Protein AF-0000000086159566 (afdb_homodimer)

InterPro domains:
  IPR003507 Peptidase family S66 [PIRSF028757] (5-370)
  IPR003507 Peptidase family S66 [PTHR30237] (6-367)
  IPR027461 LD-carboxypeptidase A, C-terminal domain superfamily [G3DSA:3.50.30.60] (194-368)
  IPR027461 LD-carboxypeptidase A, C-terminal domain superfamily [SSF141986] (214-362)
  IPR027478 Murein tetrapeptide carboxypeptidase, N-terminal [G3DSA:3.40.50.10740] (2-193)
  IPR029062 Class I glutamine amidotransferase-like [SSF52317] (85-189)
  IPR040449 LD-carboxypeptidase, N-terminal [PF02016] (15-162)
  IPR040921 LD-carboxypeptidase, C-terminal [PF17676] (237-357)

Solvent-accessible surface area (backbone atoms only — not comparable to full-atom values): 36561 Å² total; per-residue (Å²): 134,81,63,42,54,12,51,29,50,48,85,61,33,24,36,31,38,42,31,59,14,29,31,60,52,36,71,30,53,68,26,47,50,39,18,46,50,55,44,38,74,70,39,35,37,73,44,74,44,72,61,38,65,30,52,25,42,55,40,32,42,51,52,46,50,53,26,45,73,70,72,56,59,65,60,61,78,62,58,51,47,89,47,94,64,80,26,14,32,46,49,66,57,29,26,47,52,54,50,47,51,60,65,36,84,75,46,46,28,40,36,24,35,40,37,52,68,43,28,53,55,23,55,89,69,54,62,38,70,59,42,42,78,44,50,42,42,38,32,24,35,52,27,38,24,37,50,49,32,26,35,43,41,63,27,28,32,32,31,29,46,21,64,21,36,43,71,35,41,16,29,49,92,52,48,54,64,66,26,52,50,28,41,42,38,34,43,47,28,58,45,42,67,34,71,67,73,67,57,70,45,32,31,56,72,75,75,54,46,61,82,75,50,46,34,67,80,44,75,79,74,69,40,83,43,90,46,66,43,71,81,33,62,38,66,34,66,24,34,29,42,69,38,28,50,73,41,52,55,47,36,47,57,21,78,37,42,48,84,49,67,46,16,25,38,36,36,20,40,49,57,30,96,46,84,92,33,27,48,50,69,64,56,53,50,33,50,48,38,27,39,38,66,47,42,52,60,77,35,36,32,26,38,42,26,23,37,65,18,65,56,53,70,69,54,47,54,49,50,54,33,49,53,51,47,53,43,55,96,58,70,50,19,28,40,34,43,42,50,33,64,53,44,38,49,30,40,37,41,43,31,60,26,39,30,36,41,30,52,90,76,71,42,44,30,34,71,36,40,36,15,34,76,113,133,79,64,43,55,10,49,29,50,50,84,62,32,23,36,29,39,41,34,59,13,27,32,59,50,36,68,33,53,68,25,48,50,40,18,46,49,54,45,39,74,70,38,33,37,71,45,73,44,72,62,39,66,30,52,23,42,56,39,33,42,50,50,48,50,54,28,46,73,71,71,57,60,66,59,61,80,61,57,50,47,88,48,92,65,77,25,13,32,45,48,65,58,28,25,48,53,54,50,47,50,61,66,34,84,73,45,46,27,40,36,23,35,41,35,52,67,43,28,54,56,24,57,88,67,54,62,39,72,58,42,42,78,45,50,43,42,38,32,25,36,52,28,37,24,37,51,50,32,24,34,43,39,62,28,28,32,33,30,30,45,21,64,21,36,42,73,35,42,17,29,50,93,53,49,53,64,66,26,52,51,28,40,43,38,34,42,46,29,60,45,42,66,34,70,68,75,66,55,71,45,32,32,56,74,73,75,54,46,60,82,77,49,44,36,66,79,44,74,81,72,69,41,81,43,90,46,69,43,72,80,33,64,40,64,34,64,24,34,28,42,68,37,29,50,75,41,50,54,48,36,47,58,20,79,38,41,49,86,49,67,46,16,24,38,35,35,20,42,49,57,30,96,47,83,91,32,27,48,51,69,64,56,53,50,32,49,46,37,28,40,39,66,45,42,51,63,76,33,35,33,26,37,41,28,23,36,66,21,62,58,55,69,70,54,48,54,50,52,54,34,49,53,50,47,54,43,60,91,60,71,50,19,28,40,34,44,42,50,35,63,52,42,38,49,29,40,36,42,42,31,60,26,40,29,37,40,31,50,90,77,72,42,46,30,34,72,36,40,37,16,35,76,112

Secondary structure (DSSP, 8-state):
-PPB-PBPPPTT-EEEEE-SS--GGGG-HHHHHHHHHHHHHTT-EEEE-GGGGS-HHHHHHHHHHHHHHTT----TTT--TTS--SSSS-HHHHHHHHHHHHH-TT--EEEES---S-GGGGGGG--HHHHHHS--EEEE-GGGHHHHHHIIIII-B-EEE---IIIIIT-SSS--HHHHHHHHHHHS-SS--EE----SEEB----S-GGGTGGGT-----EE----EEEE--EEEEEEEEEEGGGHHHHTTSTTSPP-TT-EEEEE--B-SSTTSBPPHHHHHHHHHHHHHTTHHHH-SEEEEEPPTT--HHHHHHHHHHHHHHTTT----EEEEES-SSSBS---EEETSEEEEETTTTEEEE-S-SSB--/-PPB-PBPPPTT-EEEEE-SS--GGGG-HHHHHHHHHHHHHTT-EEEE-GGGGS-HHHHHHHHHHHHHHTT----TTT--TTS--SSSS-HHHHHHHHHHHHH-TT--EEEES---S-GGGGGGG--HHHHHHS--EEEE-GGGHHHHHHIIIII-B-EEE---IIIIIT-SSS--HHHHHHHHHHHS-SS--EE----SEEB----S-GGGTGGGT-----EE----EEEE--EEEEEEEEEEGGGHHHHTTSTTSPP-TT-EEEEE--B-SSTTSBPPHHHHHHHHHHHHHTTHHHH-SEEEEEPPTT--HHHHHHHHHHHHHHTTT----EEEEES-SSSBS---EEETSEEEEETTTTEEEE-S-SSB--

Nearest PDB structures (foldseek):
  3u1b-assembly1_B  TM=9.233E-01  e=6.827E-34  Bacillus anthracis str. Ames
  3tlz-assembly1_B  TM=9.073E-01  e=7.875E-32  Escherichia coli
  4iix-assembly1_B  TM=9.096E-01  e=1.808E-31  Escherichia coli
  3tly-assembly1_B  TM=9.073E-01  e=6.287E-31  Escherichia coli
  3tlb-assembly1_B  TM=9.078E-01  e=1.011E-30  Escherichia coli

pLDDT: mean 95.8, std 4.9, range [63.69, 98.94]

Radius of gyration: 26.6 Å; Cα contacts (8 Å, |Δi|>4): 1860; chains: 2; bounding box: 68×79×63 Å

Sequence (748 aa):
MAFCRPRALLPGATIAFVAPASGLAAFVPHRLEQAKLQLEQRGFVVKVFESVTKKPQDNVATLIEAHATSGKPLDTTLYDATKPCYGSADALTRAQDLMDAFRDPSVDAIVCTIGGFNSHEILEYLDFDFIRTHPKVFMGFSDITSVHLALQSQARMISFYGTSVITGFGEFPAPLTYTMDYFHKAVATADPIGEVMPSAEWTDDKTANWFTKADITYQEVMQPNTGFKWLRPGQARGPILGGCLPVLLNVRGSKYMPDLQDAILLLEAPEGHQFDQGMALQDINMVLGALRIDGTFHKIKGLVMGRVFKHKSEDVDEILRLVLYHTRDTSFPILYGVDIGHTNPVMTIPLGAQVSLDSSTDRFVIEEAGVEVPMAFCRPRALLPGATIAFVAPASGLAAFVPHRLEQAKLQLEQRGFVVKVFESVTKKPQDNVATLIEAHATSGKPLDTTLYDATKPCYGSADALTRAQDLMDAFRDPSVDAIVCTIGGFNSHEILEYLDFDFIRTHPKVFMGFSDITSVHLALQSQARMISFYGTSVITGFGEFPAPLTYTMDYFHKAVATADPIGEVMPSAEWTDDKTANWFTKADITYQEVMQPNTGFKWLRPGQARGPILGGCLPVLLNVRGSKYMPDLQDAILLLEAPEGHQFDQGMALQDINMVLGALRIDGTFHKIKGLVMGRVFKHKSEDVDEILRLVLYHTRDTSFPILYGVDIGHTNPVMTIPLGAQVSLDSSTDRFVIEEAGVEVP

Structure (mmCIF, N/CA/C/O backbone):
data_AF-0000000086159566-model_v1
#
loop_
_entity.id
_entity.type
_entity.pdbx_description
1 polymer LD-carboxypeptidase
#
loop_
_atom_site.group_PDB
_atom_site.id
_atom_site.type_symbol
_atom_site.label_atom_id
_atom_site.label_alt_id
_atom_site.label_comp_id
_atom_site.label_asym_id
_atom_site.label_entity_id
_atom_site.label_seq_id
_atom_site.pdbx_PDB_ins_code
_atom_site.Cartn_x
_atom_site.Cartn_y
_atom_site.Cartn_z
_atom_site.occupancy
_atom_site.B_iso_or_equiv
_atom_site.auth_seq_id
_atom_site.auth_comp_id
_atom_site.auth_asym_id
_atom_site.auth_atom_id
_atom_site.pdbx_PDB_model_num
ATOM 1 N N . MET A 1 1 ? 7.715 -25.031 13.375 1 63.69 1 MET A N 1
ATOM 2 C CA . MET A 1 1 ? 7.238 -26.266 12.773 1 63.69 1 MET A CA 1
ATOM 3 C C . MET A 1 1 ? 7.629 -26.344 11.305 1 63.69 1 MET A C 1
ATOM 5 O O . MET A 1 1 ? 7.703 -25.328 10.617 1 63.69 1 MET A O 1
ATOM 9 N N . ALA A 1 2 ? 7.906 -27.562 10.82 1 84.19 2 ALA A N 1
ATOM 10 C CA . ALA A 1 2 ? 8.375 -27.797 9.461 1 84.19 2 ALA A CA 1
ATOM 11 C C . ALA A 1 2 ? 7.262 -27.562 8.445 1 84.19 2 ALA A C 1
ATOM 13 O O . ALA A 1 2 ? 6.082 -27.734 8.758 1 84.19 2 ALA A O 1
ATOM 14 N N . PHE A 1 3 ? 7.566 -27.094 7.289 1 94.31 3 PHE A N 1
ATOM 15 C CA . PHE A 1 3 ? 6.602 -26.922 6.211 1 94.31 3 PHE A CA 1
ATOM 16 C C . PHE A 1 3 ? 6.145 -28.281 5.68 1 94.31 3 PHE A C 1
ATOM 18 O O . PHE A 1 3 ? 6.953 -29.188 5.512 1 94.31 3 PHE A O 1
ATOM 25 N N . CYS A 1 4 ? 4.836 -28.484 5.531 1 96.69 4 CYS A N 1
ATOM 26 C CA . CYS A 1 4 ? 4.363 -29.656 4.809 1 96.69 4 CYS A CA 1
ATOM 27 C C . CYS A 1 4 ? 4.59 -29.516 3.309 1 96.69 4 CYS A C 1
ATOM 29 O O . CYS A 1 4 ? 4.691 -28.391 2.803 1 96.69 4 CYS A O 1
ATOM 31 N N . ARG A 1 5 ? 4.738 -30.688 2.576 1 97.19 5 ARG A N 1
ATOM 32 C CA . ARG A 1 5 ? 5.031 -30.719 1.146 1 97.19 5 ARG A CA 1
ATOM 33 C C . ARG A 1 5 ? 3.967 -31.5 0.387 1 97.19 5 ARG A C 1
ATOM 35 O O . ARG A 1 5 ? 3.508 -32.531 0.853 1 97.19 5 ARG A O 1
ATOM 42 N N . PRO A 1 6 ? 3.557 -30.922 -0.71 1 98.38 6 PRO A N 1
ATOM 43 C CA . PRO A 1 6 ? 2.703 -31.734 -1.574 1 98.38 6 PRO A CA 1
ATOM 44 C C . PRO A 1 6 ? 3.461 -32.875 -2.238 1 98.38 6 PRO A C 1
ATOM 46 O O . PRO A 1 6 ? 4.691 -32.938 -2.174 1 98.38 6 PRO A O 1
ATOM 49 N N . ARG A 1 7 ? 2.721 -33.844 -2.807 1 97.56 7 ARG A N 1
ATOM 50 C CA . ARG A 1 7 ? 3.32 -34.938 -3.551 1 97.56 7 ARG A CA 1
ATOM 51 C C . ARG A 1 7 ? 3.752 -34.5 -4.941 1 97.56 7 ARG A C 1
ATOM 53 O O . ARG A 1 7 ? 3.102 -33.656 -5.555 1 97.56 7 ARG A O 1
ATOM 60 N N . ALA A 1 8 ? 4.805 -35.094 -5.379 1 98.5 8 ALA A N 1
ATOM 61 C CA . ALA A 1 8 ? 5.289 -34.812 -6.73 1 98.5 8 ALA A CA 1
ATOM 62 C C . ALA A 1 8 ? 4.246 -35.188 -7.773 1 98.5 8 ALA A C 1
ATOM 64 O O . ALA A 1 8 ? 3.564 -36.219 -7.641 1 98.5 8 ALA A O 1
ATOM 65 N N . LEU A 1 9 ? 4.16 -34.375 -8.836 1 98.25 9 LEU A N 1
ATOM 66 C CA . LEU A 1 9 ? 3.221 -34.656 -9.922 1 98.25 9 LEU A CA 1
ATOM 67 C C . LEU A 1 9 ? 3.736 -35.781 -10.812 1 98.25 9 LEU A C 1
ATOM 69 O O . LEU A 1 9 ? 4.836 -35.688 -11.367 1 98.25 9 LEU A O 1
ATOM 73 N N . LEU A 1 10 ? 2.965 -36.75 -10.977 1 96.25 10 LEU A N 1
ATOM 74 C CA . LEU A 1 10 ? 3.252 -37.875 -11.867 1 96.25 10 LEU A CA 1
ATOM 75 C C . LEU A 1 10 ? 2.496 -37.719 -13.18 1 96.25 10 LEU A C 1
ATOM 77 O O . LEU A 1 10 ? 1.539 -36.969 -13.273 1 96.25 10 LEU A O 1
ATOM 81 N N . PRO A 1 11 ? 3.076 -38.469 -14.234 1 95.44 11 PRO A N 1
ATOM 82 C CA . PRO A 1 11 ? 2.232 -38.5 -15.43 1 95.44 11 PRO A CA 1
ATOM 83 C C . PRO A 1 11 ? 0.795 -38.906 -15.125 1 95.44 11 PRO A C 1
ATOM 85 O O . PRO A 1 11 ? 0.567 -39.812 -14.312 1 95.44 11 PRO A O 1
ATOM 88 N N . GLY A 1 12 ? -0.114 -38.188 -15.672 1 97.88 12 GLY A N 1
ATOM 89 C CA . GLY A 1 12 ? -1.518 -38.438 -15.398 1 97.88 12 GLY A CA 1
ATOM 90 C C . GLY A 1 12 ? -2.084 -37.594 -14.273 1 97.88 12 GLY A C 1
ATOM 91 O O . GLY A 1 12 ? -3.295 -37.594 -14.047 1 97.88 12 GLY A O 1
ATOM 92 N N . ALA A 1 13 ? -1.233 -36.875 -13.602 1 98.31 13 ALA A N 1
ATOM 93 C CA . ALA A 1 13 ? -1.698 -36.031 -12.523 1 98.31 13 ALA A CA 1
ATOM 94 C C . ALA A 1 13 ? -2.676 -34.969 -13.039 1 98.31 13 ALA A C 1
ATOM 96 O O . ALA A 1 13 ? -2.551 -34.5 -14.172 1 98.31 13 ALA A O 1
ATOM 97 N N . THR A 1 14 ? -3.623 -34.562 -12.172 1 98.75 14 THR A N 1
ATOM 98 C CA . THR A 1 14 ? -4.641 -33.594 -12.539 1 98.75 14 THR A CA 1
ATOM 99 C C . THR A 1 14 ? -4.27 -32.219 -12.023 1 98.75 14 THR A C 1
ATOM 101 O O . THR A 1 14 ? -4.035 -32.031 -10.828 1 98.75 14 THR A O 1
ATOM 104 N N . ILE A 1 15 ? -4.238 -31.281 -12.938 1 98.88 15 ILE A N 1
ATOM 105 C CA . ILE A 1 15 ? -3.969 -29.875 -12.617 1 98.88 15 ILE A CA 1
ATOM 106 C C . ILE A 1 15 ? -5.254 -29.062 -12.742 1 98.88 15 ILE A C 1
ATOM 108 O O . ILE A 1 15 ? -5.848 -28.984 -13.82 1 98.88 15 ILE A O 1
ATOM 112 N N . ALA A 1 16 ? -5.684 -28.438 -11.648 1 98.94 16 ALA A N 1
ATOM 113 C CA . ALA A 1 16 ? -6.855 -27.562 -11.641 1 98.94 16 ALA A CA 1
ATOM 114 C C . ALA A 1 16 ? -6.469 -26.125 -11.961 1 98.94 16 ALA A C 1
ATOM 116 O O . ALA A 1 16 ? -5.492 -25.594 -11.422 1 98.94 16 ALA A O 1
ATOM 117 N N . PHE A 1 17 ? -7.223 -25.484 -12.898 1 98.88 17 PHE A N 1
ATOM 118 C CA . PHE A 1 17 ? -7.141 -24.047 -13.125 1 98.88 17 PHE A CA 1
ATOM 119 C C . PHE A 1 17 ? -8.164 -23.312 -12.273 1 98.88 17 PHE A C 1
ATOM 121 O O . PHE A 1 17 ? -9.367 -23.562 -12.367 1 98.88 17 PHE A O 1
ATOM 128 N N . VAL A 1 18 ? -7.676 -22.438 -11.398 1 98.75 18 VAL A N 1
ATOM 129 C CA . VAL A 1 18 ? -8.531 -21.609 -10.539 1 98.75 18 VAL A CA 1
ATOM 130 C C . VAL A 1 18 ? -8.172 -20.141 -10.711 1 98.75 18 VAL A C 1
ATOM 132 O O . VAL A 1 18 ? -7.043 -19.812 -11.078 1 98.75 18 VAL A O 1
ATOM 135 N N . ALA A 1 19 ? -9.133 -19.234 -10.469 1 98.62 19 ALA A N 1
ATOM 136 C CA . ALA A 1 19 ? -8.906 -17.797 -10.625 1 98.62 19 ALA A CA 1
ATOM 137 C C . ALA A 1 19 ? -9.141 -17.062 -9.312 1 98.62 19 ALA A C 1
ATOM 139 O O . ALA A 1 19 ? -10.109 -16.312 -9.172 1 98.62 19 ALA A O 1
ATOM 140 N N . PRO A 1 20 ? -8.211 -17.125 -8.406 1 98.12 20 PRO A N 1
ATOM 141 C CA . PRO A 1 20 ? -8.391 -16.484 -7.105 1 98.12 20 PRO A CA 1
ATOM 142 C C . PRO A 1 20 ? -8.234 -14.969 -7.168 1 98.12 20 PRO A C 1
ATOM 144 O O . PRO A 1 20 ? -8.547 -14.273 -6.199 1 98.12 20 PRO A O 1
ATOM 147 N N . ALA A 1 21 ? -7.773 -14.43 -8.266 1 97.81 21 ALA A N 1
ATOM 148 C CA . ALA A 1 21 ? -7.523 -13 -8.438 1 97.81 21 ALA A CA 1
ATOM 149 C C . ALA A 1 21 ? -8.344 -12.43 -9.594 1 97.81 21 ALA A C 1
ATOM 151 O O . ALA A 1 21 ? -9.57 -12.336 -9.5 1 97.81 21 ALA A O 1
ATOM 152 N N . SER A 1 22 ? -7.75 -12.141 -10.758 1 96.81 22 SER A N 1
ATOM 153 C CA . SER A 1 22 ? -8.398 -11.484 -11.898 1 96.81 22 SER A CA 1
ATOM 154 C C . SER A 1 22 ? -9.203 -12.484 -12.719 1 96.81 22 SER A C 1
ATOM 156 O O . SER A 1 22 ? -8.867 -13.672 -12.773 1 96.81 22 SER A O 1
ATOM 158 N N . GLY A 1 23 ? -10.281 -11.961 -13.383 1 97.19 23 GLY A N 1
ATOM 159 C CA . GLY A 1 23 ? -11.109 -12.781 -14.258 1 97.19 23 GLY A CA 1
ATOM 160 C C . GLY A 1 23 ? -10.695 -12.688 -15.719 1 97.19 23 GLY A C 1
ATOM 161 O O . GLY A 1 23 ? -11.484 -13.016 -16.609 1 97.19 23 GLY A O 1
ATOM 162 N N . LEU A 1 24 ? -9.508 -12.297 -15.977 1 96.06 24 LEU A N 1
ATOM 163 C CA . LEU A 1 24 ? -9.047 -12.031 -17.328 1 96.06 24 LEU A CA 1
ATOM 164 C C . LEU A 1 24 ? -9.141 -13.289 -18.188 1 96.06 24 LEU A C 1
ATOM 166 O O . LEU A 1 24 ? -9.328 -13.203 -19.406 1 96.06 24 LEU A O 1
ATOM 170 N N . ALA A 1 25 ? -9.023 -14.414 -17.578 1 97.31 25 ALA A N 1
ATOM 171 C CA . ALA A 1 25 ? -9.039 -15.68 -18.312 1 97.31 25 ALA A CA 1
ATOM 172 C C . ALA A 1 25 ? -10.312 -15.812 -19.141 1 97.31 25 ALA A C 1
ATOM 174 O O . ALA A 1 25 ? -10.281 -16.359 -20.25 1 97.31 25 ALA A O 1
ATOM 175 N N . ALA A 1 26 ? -11.422 -15.297 -18.625 1 97.62 26 ALA A N 1
ATOM 176 C CA . ALA A 1 26 ? -12.711 -15.391 -19.312 1 97.62 26 ALA A CA 1
ATOM 177 C C . ALA A 1 26 ? -12.703 -14.57 -20.594 1 97.62 26 ALA A C 1
ATOM 179 O O . ALA A 1 26 ? -13.477 -14.852 -21.516 1 97.62 26 ALA A O 1
ATOM 180 N N . PHE A 1 27 ? -11.82 -13.625 -20.719 1 97.06 27 PHE A N 1
ATOM 181 C CA . PHE A 1 27 ? -11.805 -12.695 -21.844 1 97.06 27 PHE A CA 1
ATOM 182 C C . PHE A 1 27 ? -10.766 -13.117 -22.875 1 97.06 27 PHE A C 1
ATOM 184 O O . PHE A 1 27 ? -10.727 -12.578 -23.984 1 97.06 27 PHE A O 1
ATOM 191 N N . VAL A 1 28 ? -9.883 -14.016 -22.5 1 97 28 VAL A N 1
ATOM 192 C CA . VAL A 1 28 ? -8.852 -14.477 -23.422 1 97 28 VAL A CA 1
ATOM 193 C C . VAL A 1 28 ? -8.844 -16 -23.453 1 97 28 VAL A C 1
ATOM 195 O O . VAL A 1 28 ? -7.816 -16.641 -23.219 1 97 28 VAL A O 1
ATOM 198 N N . PRO A 1 29 ? -9.914 -16.625 -23.922 1 97.38 29 PRO A N 1
ATOM 199 C CA . PRO A 1 29 ? -10.062 -18.078 -23.875 1 97.38 29 PRO A CA 1
ATOM 200 C C . PRO A 1 29 ? -9 -18.812 -24.719 1 97.38 29 PRO A C 1
ATOM 202 O O . PRO A 1 29 ? -8.672 -19.969 -24.438 1 97.38 29 PRO A O 1
ATOM 205 N N . HIS A 1 30 ? -8.461 -18.156 -25.75 1 97.56 30 HIS A N 1
ATOM 206 C CA . HIS A 1 30 ? -7.445 -18.812 -26.562 1 97.56 30 HIS A CA 1
ATOM 207 C C . HIS A 1 30 ? -6.184 -19.109 -25.75 1 97.56 30 HIS A C 1
ATOM 209 O O . HIS A 1 30 ? -5.52 -20.125 -25.969 1 97.56 30 HIS A O 1
ATOM 215 N N . ARG A 1 31 ? -5.824 -18.266 -24.828 1 97.12 31 ARG A N 1
ATOM 216 C CA . ARG A 1 31 ? -4.668 -18.5 -23.969 1 97.12 31 ARG A CA 1
ATOM 217 C C . ARG A 1 31 ? -4.953 -19.625 -22.969 1 97.12 31 ARG A C 1
ATOM 219 O O . ARG A 1 31 ? -4.07 -20.422 -22.672 1 97.12 31 ARG A O 1
ATOM 226 N N . LEU A 1 32 ? -6.184 -19.594 -22.438 1 98.06 32 LEU A N 1
ATOM 227 C CA . LEU A 1 32 ? -6.605 -20.656 -21.531 1 98.06 32 LEU A CA 1
ATOM 228 C C . LEU A 1 32 ? -6.527 -22.016 -22.219 1 98.06 32 LEU A C 1
ATOM 230 O O . LEU A 1 32 ? -6 -22.984 -21.656 1 98.06 32 LEU A O 1
ATOM 234 N N . GLU A 1 33 ? -7.012 -22.094 -23.422 1 98.19 33 GLU A N 1
ATOM 235 C CA . GLU A 1 33 ? -7.012 -23.328 -24.188 1 98.19 33 GLU A CA 1
ATOM 236 C C . GLU A 1 33 ? -5.586 -23.75 -24.547 1 98.19 33 GLU A C 1
ATOM 238 O O . GLU A 1 33 ? -5.266 -24.953 -24.5 1 98.19 33 GLU A O 1
ATOM 243 N N . GLN A 1 34 ? -4.797 -22.781 -24.922 1 98 34 GLN A N 1
ATOM 244 C CA . GLN A 1 34 ? -3.398 -23.062 -25.234 1 98 34 GLN A CA 1
ATOM 245 C C . GLN A 1 34 ? -2.684 -23.672 -24.016 1 98 34 GLN A C 1
ATOM 247 O O . GLN A 1 34 ? -1.918 -24.625 -24.156 1 98 34 GLN A O 1
ATOM 252 N N . ALA A 1 35 ? -2.918 -23.109 -22.859 1 98.62 35 ALA A N 1
ATOM 253 C CA . ALA A 1 35 ? -2.324 -23.641 -21.625 1 98.62 35 ALA A CA 1
ATOM 254 C C . ALA A 1 35 ? -2.762 -25.078 -21.375 1 98.62 35 ALA A C 1
ATOM 256 O O . ALA A 1 35 ? -1.94 -25.938 -21.047 1 98.62 35 ALA A O 1
ATOM 257 N N . LYS A 1 36 ? -4.051 -25.312 -21.516 1 98.69 36 LYS A N 1
ATOM 258 C CA . LYS A 1 36 ? -4.598 -26.656 -21.344 1 98.69 36 LYS A CA 1
ATOM 259 C C . LYS A 1 36 ? -3.924 -27.656 -22.297 1 98.69 36 LYS A C 1
ATOM 261 O O . LYS A 1 36 ? -3.465 -28.719 -21.875 1 98.69 36 LYS A O 1
ATOM 266 N N . LEU A 1 37 ? -3.822 -27.25 -23.5 1 98.5 37 LEU A N 1
ATOM 267 C CA . LEU A 1 37 ? -3.229 -28.094 -24.531 1 98.5 37 LEU A CA 1
ATOM 268 C C . LEU A 1 37 ? -1.775 -28.422 -24.203 1 98.5 37 LEU A C 1
ATOM 270 O O . LEU A 1 37 ? -1.354 -29.578 -24.297 1 98.5 37 LEU A O 1
ATOM 274 N N . GLN A 1 38 ? -1.03 -27.422 -23.844 1 98.12 38 GLN A N 1
ATOM 275 C CA . GLN A 1 38 ? 0.395 -27.594 -23.578 1 98.12 38 GLN A CA 1
ATOM 276 C C . GLN A 1 38 ? 0.633 -28.5 -22.375 1 98.12 38 GLN A C 1
ATOM 278 O O . GLN A 1 38 ? 1.56 -29.328 -22.391 1 98.12 38 GLN A O 1
ATOM 283 N N . LEU A 1 39 ? -0.179 -28.391 -21.344 1 98.44 39 LEU A N 1
ATOM 284 C CA . LEU A 1 39 ? -0.029 -29.234 -20.172 1 98.44 39 LEU A CA 1
ATOM 285 C C . LEU A 1 39 ? -0.491 -30.656 -20.453 1 98.44 39 LEU A C 1
ATOM 287 O O . LEU A 1 39 ? 0.139 -31.625 -20 1 98.44 39 LEU A O 1
ATOM 291 N N . GLU A 1 40 ? -1.548 -30.797 -21.219 1 98.62 40 GLU A N 1
ATOM 292 C CA . GLU A 1 40 ? -2.037 -32.125 -21.578 1 98.62 40 GLU A CA 1
ATOM 293 C C . GLU A 1 40 ? -1.044 -32.875 -22.469 1 98.62 40 GLU A C 1
ATOM 295 O O . GLU A 1 40 ? -0.852 -34.062 -22.328 1 98.62 40 GLU A O 1
ATOM 300 N N . GLN A 1 41 ? -0.424 -32.156 -23.344 1 97.81 41 GLN A N 1
ATOM 301 C CA . GLN A 1 41 ? 0.595 -32.75 -24.203 1 97.81 41 GLN A CA 1
ATOM 302 C C . GLN A 1 41 ? 1.789 -33.25 -23.406 1 97.81 41 GLN A C 1
ATOM 304 O O . GLN A 1 41 ? 2.533 -34.094 -23.859 1 97.81 41 GLN A O 1
ATOM 309 N N . ARG A 1 42 ? 1.925 -32.75 -22.266 1 96.38 42 ARG A N 1
ATOM 310 C CA . ARG A 1 42 ? 3.043 -33.156 -21.406 1 96.38 42 ARG A CA 1
ATOM 311 C C . ARG A 1 42 ? 2.615 -34.188 -20.406 1 96.38 42 ARG A C 1
ATOM 313 O O . ARG A 1 42 ? 3.348 -34.469 -19.453 1 96.38 42 ARG A O 1
ATOM 320 N N . GLY A 1 43 ? 1.376 -34.688 -20.547 1 97.25 43 GLY A N 1
ATOM 321 C CA . GLY A 1 43 ? 0.958 -35.875 -19.812 1 97.25 43 GLY A CA 1
ATOM 322 C C . GLY A 1 43 ? 0.082 -35.562 -18.609 1 97.25 43 GLY A C 1
ATOM 323 O O . GLY A 1 43 ? -0.243 -36.469 -17.828 1 97.25 43 GLY A O 1
ATOM 324 N N . PHE A 1 44 ? -0.299 -34.344 -18.453 1 98.38 44 PHE A N 1
ATOM 325 C CA . PHE A 1 44 ? -1.174 -34 -17.344 1 98.38 44 PHE A CA 1
ATOM 326 C C . PHE A 1 44 ? -2.631 -33.969 -17.781 1 98.38 44 PHE A C 1
ATOM 328 O O . PHE A 1 44 ? -2.92 -34 -18.984 1 98.38 44 PHE A O 1
ATOM 335 N N . VAL A 1 45 ? -3.488 -34.094 -16.859 1 98.69 45 VAL A N 1
ATOM 336 C CA . VAL A 1 45 ? -4.914 -33.844 -17.062 1 98.69 45 VAL A CA 1
ATOM 337 C C . VAL A 1 45 ? -5.277 -32.469 -16.516 1 98.69 45 VAL A C 1
ATOM 339 O O . VAL A 1 45 ? -4.812 -32.062 -15.438 1 98.69 45 VAL A O 1
ATOM 342 N N . VAL A 1 46 ? -6.098 -31.719 -17.266 1 98.81 46 VAL A N 1
ATOM 343 C CA . VAL A 1 46 ? -6.422 -30.359 -16.844 1 98.81 46 VAL A CA 1
ATOM 344 C C . VAL A 1 46 ? -7.906 -30.281 -16.484 1 98.81 46 VAL A C 1
ATOM 346 O O . VAL A 1 46 ? -8.758 -30.75 -17.25 1 98.81 46 VAL A O 1
ATOM 349 N N . LYS A 1 47 ? -8.195 -29.781 -15.359 1 98.75 47 LYS A N 1
ATOM 350 C CA . LYS A 1 47 ? -9.547 -29.469 -14.914 1 98.75 47 LYS A CA 1
ATOM 351 C C . LYS A 1 47 ? -9.742 -27.969 -14.75 1 98.75 47 LYS A C 1
ATOM 353 O O . LYS A 1 47 ? -9.172 -27.359 -13.844 1 98.75 47 LYS A O 1
ATOM 358 N N . VAL A 1 48 ? -10.57 -27.359 -15.555 1 98.62 48 VAL A N 1
ATOM 359 C CA . VAL A 1 48 ? -10.844 -25.938 -15.484 1 98.62 48 VAL A CA 1
ATOM 360 C C . VAL A 1 48 ? -12.109 -25.688 -14.656 1 98.62 48 VAL A C 1
ATOM 362 O O . VAL A 1 48 ? -13.18 -26.219 -14.977 1 98.62 48 VAL A O 1
ATOM 365 N N . PHE A 1 49 ? -11.992 -24.938 -13.594 1 97.94 49 PHE A N 1
ATOM 366 C CA . PHE A 1 49 ? -13.172 -24.641 -12.789 1 97.94 49 PHE A CA 1
ATOM 367 C C . PHE A 1 49 ? -14.117 -23.719 -13.531 1 97.94 49 PHE A C 1
ATOM 369 O O . PHE A 1 49 ? -13.68 -22.828 -14.266 1 97.94 49 PHE A O 1
ATOM 376 N N . GLU A 1 50 ? -15.406 -23.828 -13.289 1 94.88 50 GLU A N 1
ATOM 377 C CA . GLU A 1 50 ? -16.438 -23.156 -14.07 1 94.88 50 GLU A CA 1
ATOM 378 C C . GLU A 1 50 ? -16.312 -21.641 -13.961 1 94.88 50 GLU A C 1
ATOM 380 O O . GLU A 1 50 ? -16.5 -20.922 -14.945 1 94.88 50 GLU A O 1
ATOM 385 N N . SER A 1 51 ? -16.016 -21.125 -12.797 1 95.94 51 SER A N 1
ATOM 386 C CA . SER A 1 51 ? -15.945 -19.688 -12.578 1 95.94 51 SER A CA 1
ATOM 387 C C . SER A 1 51 ? -14.844 -19.047 -13.406 1 95.94 51 SER A C 1
ATOM 389 O O . SER A 1 51 ? -14.891 -17.844 -13.688 1 95.94 51 SER A O 1
ATOM 391 N N . VAL A 1 52 ? -13.859 -19.844 -13.828 1 98.12 52 VAL A N 1
ATOM 392 C CA . VAL A 1 52 ? -12.711 -19.359 -14.578 1 98.12 52 VAL A CA 1
ATOM 393 C C . VAL A 1 52 ? -13.164 -18.875 -15.953 1 98.12 52 VAL A C 1
ATOM 395 O O . VAL A 1 52 ? -12.609 -17.906 -16.5 1 98.12 52 VAL A O 1
ATOM 398 N N . THR A 1 53 ? -14.188 -19.469 -16.516 1 97.94 53 THR A N 1
ATOM 399 C CA . THR A 1 53 ? -14.57 -19.203 -17.891 1 97.94 53 THR A CA 1
ATOM 400 C C . THR A 1 53 ? -15.75 -18.25 -17.969 1 97.94 53 THR A C 1
ATOM 402 O O . THR A 1 53 ? -16.219 -17.891 -19.047 1 97.94 53 THR A O 1
ATOM 405 N N . LYS A 1 54 ? -16.234 -17.812 -16.812 1 97.44 54 LYS A N 1
ATOM 406 C CA . LYS A 1 54 ? -17.359 -16.875 -16.75 1 97.44 54 LYS A CA 1
ATOM 407 C C . LYS A 1 54 ? -16.875 -15.461 -16.469 1 97.44 54 LYS A C 1
ATOM 409 O O . LYS A 1 54 ? -15.891 -15.266 -15.742 1 97.44 54 LYS A O 1
ATOM 414 N N . LYS A 1 55 ? -17.703 -14.539 -17.078 1 96 55 LYS A N 1
ATOM 415 C CA . LYS A 1 55 ? -17.406 -13.148 -16.734 1 96 55 LYS A CA 1
ATOM 416 C C . LYS A 1 55 ? -17.656 -12.875 -15.258 1 96 55 LYS A C 1
ATOM 418 O O . LYS A 1 55 ? -18.594 -13.422 -14.672 1 96 55 LYS A O 1
ATOM 423 N N . PRO A 1 56 ? -16.875 -12.008 -14.703 1 96.56 56 PRO A N 1
ATOM 424 C CA . PRO A 1 56 ? -16.984 -11.75 -13.266 1 96.56 56 PRO A CA 1
ATOM 425 C C . PRO A 1 56 ? -18.406 -11.422 -12.82 1 96.56 56 PRO A C 1
ATOM 427 O O . PRO A 1 56 ? -18.875 -11.945 -11.812 1 96.56 56 PRO A O 1
ATOM 430 N N . GLN A 1 57 ? -19.109 -10.609 -13.547 1 95.12 57 GLN A N 1
ATOM 431 C CA . GLN A 1 57 ? -20.469 -10.227 -13.18 1 95.12 57 GLN A CA 1
ATOM 432 C C . GLN A 1 57 ? -21.406 -11.43 -13.18 1 95.12 57 GLN A C 1
ATOM 434 O O . GLN A 1 57 ? -22.328 -11.508 -12.367 1 95.12 57 GLN A O 1
ATOM 439 N N . ASP A 1 58 ? -21.141 -12.312 -14.094 1 96.94 58 ASP A N 1
ATOM 440 C CA . ASP A 1 58 ? -21.938 -13.531 -14.156 1 96.94 58 ASP A CA 1
ATOM 441 C C . ASP A 1 58 ? -21.672 -14.422 -12.945 1 96.94 58 ASP A C 1
ATOM 443 O O . ASP A 1 58 ? -22.594 -15.055 -12.422 1 96.94 58 ASP A O 1
ATOM 447 N N . ASN A 1 59 ? -20.469 -14.453 -12.508 1 96.5 59 ASN A N 1
ATOM 448 C CA . ASN A 1 59 ? -20.141 -15.211 -11.305 1 96.5 59 ASN A CA 1
ATOM 449 C C . ASN A 1 59 ? -20.797 -14.609 -10.062 1 96.5 59 ASN A C 1
ATOM 451 O O . ASN A 1 59 ? -21.266 -15.344 -9.188 1 96.5 59 ASN A O 1
ATOM 455 N N . VAL A 1 60 ? -20.891 -13.32 -9.984 1 94.88 60 VAL A N 1
ATOM 456 C CA . VAL A 1 60 ? -21.578 -12.656 -8.875 1 94.88 60 VAL A CA 1
ATOM 457 C C . VAL A 1 60 ? -23.062 -12.984 -8.906 1 94.88 60 VAL A C 1
ATOM 459 O O . VAL A 1 60 ? -23.656 -13.312 -7.879 1 94.88 60 VAL A O 1
ATOM 462 N N . ALA A 1 61 ? -23.641 -12.953 -10.102 1 96 61 ALA A N 1
ATOM 463 C CA . ALA A 1 61 ? -25.047 -13.289 -10.266 1 96 61 ALA A CA 1
ATOM 464 C C . ALA A 1 61 ? -25.328 -14.727 -9.812 1 96 61 ALA A C 1
ATOM 466 O O . ALA A 1 61 ? -26.328 -14.992 -9.156 1 96 61 ALA A O 1
ATOM 467 N N . THR A 1 62 ? -24.453 -15.562 -10.18 1 95.62 62 THR A N 1
ATOM 468 C CA . THR A 1 62 ? -24.578 -16.969 -9.805 1 95.62 62 THR A CA 1
ATOM 469 C C . THR A 1 62 ? -24.562 -17.125 -8.289 1 95.62 62 THR A C 1
ATOM 471 O O . THR A 1 62 ? -25.359 -17.891 -7.73 1 95.62 62 THR A O 1
ATOM 474 N N . LEU A 1 63 ? -23.672 -16.406 -7.594 1 93.94 63 LEU A N 1
ATOM 475 C CA . LEU A 1 63 ? -23.609 -16.469 -6.137 1 93.94 63 LEU A CA 1
ATOM 476 C C . LEU A 1 63 ? -24.922 -16 -5.516 1 93.94 63 LEU A C 1
ATOM 478 O O . LEU A 1 63 ? -25.438 -16.656 -4.602 1 93.94 63 LEU A O 1
ATOM 482 N N . ILE A 1 64 ? -25.422 -14.906 -5.984 1 94.69 64 ILE A N 1
ATOM 483 C CA . ILE A 1 64 ? -26.641 -14.32 -5.461 1 94.69 64 ILE A CA 1
ATOM 484 C C . ILE A 1 64 ? -27.797 -15.312 -5.617 1 94.69 64 ILE A C 1
ATOM 486 O O . ILE A 1 64 ? -28.547 -15.547 -4.672 1 94.69 64 ILE A O 1
ATOM 490 N N . GLU A 1 65 ? -27.875 -15.914 -6.75 1 95.44 65 GLU A N 1
ATOM 491 C CA . GLU A 1 65 ? -28.938 -16.875 -7.031 1 95.44 65 GLU A CA 1
ATOM 492 C C . GLU A 1 65 ? -28.812 -18.109 -6.133 1 95.44 65 GLU A C 1
ATOM 494 O O . GLU A 1 65 ? -29.812 -18.609 -5.613 1 95.44 65 GLU A O 1
ATOM 499 N N . ALA A 1 66 ? -27.625 -18.594 -5.957 1 94.25 66 ALA A N 1
ATOM 500 C CA . ALA A 1 66 ? -27.391 -19.781 -5.129 1 94.25 66 ALA A CA 1
ATOM 501 C C . ALA A 1 66 ? -27.844 -19.531 -3.691 1 94.25 66 ALA A C 1
ATOM 503 O O . ALA A 1 66 ? -28.469 -20.406 -3.072 1 94.25 66 ALA A O 1
ATOM 504 N N . HIS A 1 67 ? -27.562 -18.375 -3.133 1 94.19 67 HIS A N 1
ATOM 505 C CA . HIS A 1 67 ? -27.938 -18.047 -1.763 1 94.19 67 HIS A CA 1
ATOM 506 C C . HIS A 1 67 ? -29.438 -17.844 -1.641 1 94.19 67 HIS A C 1
ATOM 508 O O . HIS A 1 67 ? -30.047 -18.25 -0.645 1 94.19 67 HIS A O 1
ATOM 514 N N . ALA A 1 68 ? -29.969 -17.219 -2.629 1 94.25 68 ALA A N 1
ATOM 515 C CA . ALA A 1 68 ? -31.422 -17.062 -2.639 1 94.25 68 ALA A CA 1
ATOM 516 C C . ALA A 1 68 ? -32.125 -18.406 -2.627 1 94.25 68 ALA A C 1
ATOM 518 O O . ALA A 1 68 ? -33.094 -18.609 -1.878 1 94.25 68 ALA A O 1
ATOM 519 N N . THR A 1 69 ? -31.641 -19.312 -3.393 1 95.81 69 THR A N 1
ATOM 520 C CA . THR A 1 69 ? -32.25 -20.641 -3.543 1 95.81 69 THR A CA 1
ATOM 521 C C . THR A 1 69 ? -32.062 -21.469 -2.271 1 95.81 69 THR A C 1
ATOM 523 O O . THR A 1 69 ? -32.906 -22.297 -1.933 1 95.81 69 THR A O 1
ATOM 526 N N . SER A 1 70 ? -30.984 -21.219 -1.541 1 94.19 70 SER A N 1
ATOM 527 C CA . SER A 1 70 ? -30.703 -21.953 -0.315 1 94.19 70 SER A CA 1
ATOM 528 C C . SER A 1 70 ? -31.5 -21.406 0.864 1 94.19 70 SER A C 1
ATOM 530 O O . SER A 1 70 ? -31.422 -21.938 1.976 1 94.19 70 SER A O 1
ATOM 532 N N . GLY A 1 71 ? -32.188 -20.281 0.718 1 93.25 71 GLY A N 1
ATOM 533 C CA . GLY A 1 71 ? -33.031 -19.703 1.757 1 93.25 71 GLY A CA 1
ATOM 534 C C . GLY A 1 71 ? -32.281 -18.688 2.617 1 93.25 71 GLY A C 1
ATOM 535 O O . GLY A 1 71 ? -32.812 -18.266 3.656 1 93.25 71 GLY A O 1
ATOM 536 N N . LYS A 1 72 ? -31.125 -18.406 2.297 1 93.69 72 LYS A N 1
ATOM 537 C CA . LYS A 1 72 ? -30.328 -17.422 3.008 1 93.69 72 LYS A CA 1
ATOM 538 C C . LYS A 1 72 ? -29.812 -16.344 2.053 1 93.69 72 LYS A C 1
ATOM 540 O O . LYS A 1 72 ? -28.609 -16.219 1.825 1 93.69 72 LYS A O 1
ATOM 545 N N . PRO A 1 73 ? -30.703 -15.516 1.552 1 94 73 PRO A N 1
ATOM 546 C CA . PRO A 1 73 ? -30.312 -14.516 0.551 1 94 73 PRO A CA 1
ATOM 547 C C . PRO A 1 73 ? -29.25 -13.555 1.067 1 94 73 PRO A C 1
ATOM 549 O O . PRO A 1 73 ? -29.234 -13.211 2.254 1 94 73 PRO A O 1
ATOM 552 N N . LEU A 1 74 ? -28.422 -13.164 0.086 1 93.31 74 LEU A N 1
ATOM 553 C CA . LEU A 1 74 ? -27.391 -12.188 0.41 1 93.31 74 LEU A CA 1
ATOM 554 C C . LEU A 1 74 ? -27.969 -10.773 0.428 1 93.31 74 LEU A C 1
ATOM 556 O O . LEU A 1 74 ? -29 -10.508 -0.203 1 93.31 74 LEU A O 1
ATOM 560 N N . ASP A 1 75 ? -27.328 -9.938 1.19 1 91.81 75 ASP A N 1
ATOM 561 C CA . ASP A 1 75 ? -27.703 -8.523 1.236 1 91.81 75 ASP A CA 1
ATOM 562 C C . ASP A 1 75 ? -27.453 -7.848 -0.112 1 91.81 75 ASP A C 1
ATOM 564 O O . ASP A 1 75 ? -26.312 -7.672 -0.528 1 91.81 75 ASP A O 1
ATOM 568 N N . THR A 1 76 ? -28.438 -7.402 -0.761 1 86.75 76 THR A N 1
ATOM 569 C CA . THR A 1 76 ? -28.359 -6.879 -2.121 1 86.75 76 THR A CA 1
ATOM 570 C C . THR A 1 76 ? -27.672 -5.516 -2.139 1 86.75 76 THR A C 1
ATOM 572 O O . THR A 1 76 ? -27.297 -5.023 -3.201 1 86.75 76 THR A O 1
ATOM 575 N N . THR A 1 77 ? -27.547 -4.934 -1.013 1 86.69 77 THR A N 1
ATOM 576 C CA . THR A 1 77 ? -26.812 -3.674 -0.935 1 86.69 77 THR A CA 1
ATOM 577 C C . THR A 1 77 ? -25.312 -3.914 -0.987 1 86.69 77 THR A C 1
ATOM 579 O O . THR A 1 77 ? -24.531 -3 -1.295 1 86.69 77 THR A O 1
ATOM 582 N N . LEU A 1 78 ? -24.953 -5.086 -0.734 1 91.56 78 LEU A N 1
ATOM 583 C CA . LEU A 1 78 ? -23.531 -5.445 -0.707 1 91.56 78 LEU A CA 1
ATOM 584 C C . LEU A 1 78 ? -23.156 -6.27 -1.935 1 91.56 78 LEU A C 1
ATOM 586 O O . LEU A 1 78 ? -22.078 -6.102 -2.49 1 91.56 78 LEU A O 1
ATOM 590 N N . TYR A 1 79 ? -24.047 -7.145 -2.254 1 93.12 79 TYR A N 1
ATOM 591 C CA . TYR A 1 79 ? -23.828 -8.031 -3.393 1 93.12 79 TYR A CA 1
ATOM 592 C C . TYR A 1 79 ? -24.75 -7.656 -4.555 1 93.12 79 TYR A C 1
ATOM 594 O O . TYR A 1 79 ? -25.953 -7.844 -4.48 1 93.12 79 TYR A O 1
ATOM 602 N N . ASP A 1 80 ? -24.141 -7.07 -5.562 1 92.38 80 ASP A N 1
ATOM 603 C CA . ASP A 1 80 ? -24.875 -6.562 -6.715 1 92.38 80 ASP A CA 1
ATOM 604 C C . ASP A 1 80 ? -24.156 -6.902 -8.023 1 92.38 80 ASP A C 1
ATOM 606 O O . ASP A 1 80 ? -23.109 -6.34 -8.32 1 92.38 80 ASP A O 1
ATOM 610 N N . ALA A 1 81 ? -24.797 -7.707 -8.812 1 93.75 81 ALA A N 1
ATOM 611 C CA . ALA A 1 81 ? -24.188 -8.219 -10.031 1 93.75 81 ALA A CA 1
ATOM 612 C C . ALA A 1 81 ? -24.094 -7.129 -11.094 1 93.75 81 ALA A C 1
ATOM 614 O O . ALA A 1 81 ? -23.391 -7.289 -12.102 1 93.75 81 ALA A O 1
ATOM 615 N N . THR A 1 82 ? -24.766 -5.977 -10.891 1 93 82 THR A N 1
ATOM 616 C CA . THR A 1 82 ? -24.75 -4.883 -11.859 1 93 82 THR A CA 1
ATOM 617 C C . THR A 1 82 ? -23.609 -3.92 -11.562 1 93 82 THR A C 1
ATOM 619 O O . THR A 1 82 ? -23.328 -3.014 -12.352 1 93 82 THR A O 1
ATOM 622 N N . LYS A 1 83 ? -22.938 -4.109 -10.438 1 92.94 83 LYS A N 1
ATOM 623 C CA . LYS A 1 83 ? -21.844 -3.25 -10.023 1 92.94 83 LYS A CA 1
ATOM 624 C C . LYS A 1 83 ? -20.5 -3.844 -10.43 1 92.94 83 LYS A C 1
ATOM 626 O O . LYS A 1 83 ? -20.422 -5.016 -10.805 1 92.94 83 LYS A O 1
ATOM 631 N N . PRO A 1 84 ? -19.469 -2.977 -10.391 1 91 84 PRO A N 1
ATOM 632 C CA . PRO A 1 84 ? -18.141 -3.494 -10.727 1 91 84 PRO A CA 1
ATOM 633 C C . PRO A 1 84 ? -17.703 -4.645 -9.812 1 91 84 PRO A C 1
ATOM 635 O O . PRO A 1 84 ? -18 -4.625 -8.617 1 91 84 PRO A O 1
ATOM 638 N N . CYS A 1 85 ? -17.094 -5.629 -10.508 1 93.25 85 CYS A N 1
ATOM 639 C CA . CYS A 1 85 ? -16.453 -6.707 -9.773 1 93.25 85 CYS A CA 1
ATOM 640 C C . CYS A 1 85 ? -14.93 -6.559 -9.82 1 93.25 85 CYS A C 1
ATOM 642 O O . CYS A 1 85 ? -14.359 -6.309 -10.883 1 93.25 85 CYS A O 1
ATOM 644 N N . TYR A 1 86 ? -14.273 -6.703 -8.797 1 94.12 86 TYR A N 1
ATOM 645 C CA . TYR A 1 86 ? -12.852 -6.367 -8.703 1 94.12 86 TYR A CA 1
ATOM 646 C C . TYR A 1 86 ? -11.992 -7.621 -8.781 1 94.12 86 TYR A C 1
ATOM 648 O O . TYR A 1 86 ? -10.773 -7.555 -8.617 1 94.12 86 TYR A O 1
ATOM 656 N N . GLY A 1 87 ? -12.523 -8.766 -8.984 1 96 87 GLY A N 1
ATOM 657 C CA . GLY A 1 87 ? -11.891 -10.062 -9.195 1 96 87 GLY A CA 1
ATOM 658 C C . GLY A 1 87 ? -12.609 -10.914 -10.227 1 96 87 GLY A C 1
ATOM 659 O O . GLY A 1 87 ? -13.438 -10.414 -10.992 1 96 87 GLY A O 1
ATOM 660 N N . SER A 1 88 ? -12.172 -12.141 -10.305 1 97.62 88 SER A N 1
ATOM 661 C CA . SER A 1 88 ? -12.812 -13.07 -11.227 1 97.62 88 SER A CA 1
ATOM 662 C C . SER A 1 88 ? -14.242 -13.375 -10.812 1 97.62 88 SER A C 1
ATOM 664 O O . SER A 1 88 ? -15.047 -13.852 -11.617 1 97.62 88 SER A O 1
ATOM 666 N N . ALA A 1 89 ? -14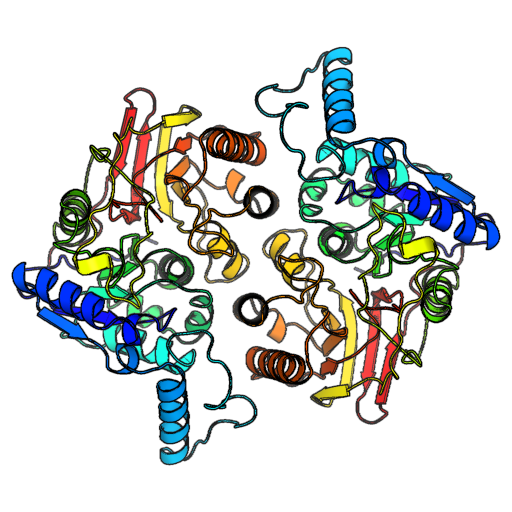.5 -13.188 -9.617 1 96.69 89 ALA A N 1
ATOM 667 C CA . ALA A 1 89 ? -15.781 -13.375 -8.938 1 96.69 89 ALA A CA 1
ATOM 668 C C . ALA A 1 89 ? -15.797 -12.656 -7.59 1 96.69 89 ALA A C 1
ATOM 670 O O . ALA A 1 89 ? -14.852 -11.938 -7.25 1 96.69 89 ALA A O 1
ATOM 671 N N . ASP A 1 90 ? -16.922 -12.789 -6.887 1 94.56 90 ASP A N 1
ATOM 672 C CA . ASP A 1 90 ? -16.938 -12.352 -5.496 1 94.56 90 ASP A CA 1
ATOM 673 C C . ASP A 1 90 ? -15.961 -13.164 -4.648 1 94.56 90 ASP A C 1
ATOM 675 O O . ASP A 1 90 ? -15.625 -14.297 -4.996 1 94.56 90 ASP A O 1
ATOM 679 N N . ALA A 1 91 ? -15.523 -12.594 -3.535 1 96.38 91 ALA A N 1
ATOM 680 C CA . ALA A 1 91 ? -14.5 -13.211 -2.691 1 96.38 91 ALA A CA 1
ATOM 681 C C . ALA A 1 91 ? -14.93 -14.602 -2.242 1 96.38 91 ALA A C 1
ATOM 683 O O . ALA A 1 91 ? -14.117 -15.531 -2.205 1 96.38 91 ALA A O 1
ATOM 684 N N . LEU A 1 92 ? -16.172 -14.789 -1.926 1 96.06 92 LEU A N 1
ATOM 685 C CA . LEU A 1 92 ? -16.672 -16.062 -1.442 1 96.06 92 LEU A CA 1
ATOM 686 C C . LEU A 1 92 ? -16.562 -17.141 -2.518 1 96.06 92 LEU A C 1
ATOM 688 O O . LEU A 1 92 ? -16.094 -18.25 -2.242 1 96.06 92 LEU A O 1
ATOM 692 N N . THR A 1 93 ? -16.969 -16.812 -3.719 1 96.88 93 THR A N 1
ATOM 693 C CA . THR A 1 93 ? -16.875 -17.75 -4.828 1 96.88 93 THR A CA 1
ATOM 694 C C . THR A 1 93 ? -15.43 -18.125 -5.105 1 96.88 93 THR A C 1
ATOM 696 O O . THR A 1 93 ? -15.109 -19.312 -5.277 1 96.88 93 THR A O 1
ATOM 699 N N . ARG A 1 94 ? -14.578 -17.188 -5.141 1 98.38 94 ARG A N 1
ATOM 700 C CA . ARG A 1 94 ? -13.164 -17.438 -5.391 1 98.38 94 ARG A CA 1
ATOM 701 C C . ARG A 1 94 ? -12.562 -18.328 -4.312 1 98.38 94 ARG A C 1
ATOM 703 O O . ARG A 1 94 ? -11.82 -19.266 -4.621 1 98.38 94 ARG A O 1
ATOM 710 N N . ALA A 1 95 ? -12.906 -18.062 -3.051 1 98.56 95 ALA A N 1
ATOM 711 C CA . ALA A 1 95 ? -12.422 -18.875 -1.936 1 98.56 95 ALA A CA 1
ATOM 712 C C . ALA A 1 95 ? -12.961 -20.297 -2.021 1 98.56 95 ALA A C 1
ATOM 714 O O . ALA A 1 95 ? -12.227 -21.25 -1.79 1 98.56 95 ALA A O 1
ATOM 715 N N . GLN A 1 96 ? -14.242 -20.422 -2.35 1 97.88 96 GLN A N 1
ATOM 716 C CA . GLN A 1 96 ? -14.867 -21.734 -2.467 1 97.88 96 GLN A CA 1
ATOM 717 C C . GLN A 1 96 ? -14.211 -22.547 -3.574 1 97.88 96 GLN A C 1
ATOM 719 O O . GLN A 1 96 ? -13.953 -23.75 -3.396 1 97.88 96 GLN A O 1
ATOM 724 N N . ASP A 1 97 ? -13.984 -21.906 -4.699 1 98.5 97 ASP A N 1
ATOM 725 C CA . ASP A 1 97 ? -13.312 -22.609 -5.793 1 98.5 97 ASP A CA 1
ATOM 726 C C . ASP A 1 97 ? -11.953 -23.141 -5.352 1 98.5 97 ASP A C 1
ATOM 728 O O . ASP A 1 97 ? -11.609 -24.281 -5.625 1 98.5 97 ASP A O 1
ATOM 732 N N . LEU A 1 98 ? -11.188 -22.312 -4.688 1 98.81 98 LEU A N 1
ATOM 733 C CA . LEU A 1 98 ? -9.875 -22.719 -4.227 1 98.81 98 LEU A CA 1
ATOM 734 C C . LEU A 1 98 ? -9.977 -23.875 -3.236 1 98.81 98 LEU A C 1
ATOM 736 O O . LEU A 1 98 ? -9.266 -24.875 -3.359 1 98.81 98 LEU A O 1
ATOM 740 N N . MET A 1 99 ? -10.922 -23.781 -2.281 1 98.88 99 MET A N 1
ATOM 741 C CA . MET A 1 99 ? -11.102 -24.828 -1.289 1 98.88 99 MET A CA 1
ATOM 742 C C . MET A 1 99 ? -11.609 -26.109 -1.945 1 98.88 99 MET A C 1
ATOM 744 O O . MET A 1 99 ? -11.195 -27.219 -1.568 1 98.88 99 MET A O 1
ATOM 748 N N . ASP A 1 100 ? -12.508 -25.938 -2.922 1 98.81 100 ASP A N 1
ATOM 749 C CA . ASP A 1 100 ? -12.992 -27.109 -3.646 1 98.81 100 ASP A CA 1
ATOM 750 C C . ASP A 1 100 ? -11.844 -27.828 -4.367 1 98.81 100 ASP A C 1
ATOM 752 O O . ASP A 1 100 ? -11.812 -29.047 -4.422 1 98.81 100 ASP A O 1
ATOM 756 N N . ALA A 1 101 ? -10.945 -27.062 -4.941 1 98.88 101 ALA A N 1
ATOM 757 C CA . ALA A 1 101 ? -9.781 -27.672 -5.586 1 98.88 101 ALA A CA 1
ATOM 758 C C . ALA A 1 101 ? -8.93 -28.422 -4.582 1 98.88 101 ALA A C 1
ATOM 760 O O . ALA A 1 101 ? -8.445 -29.516 -4.871 1 98.88 101 ALA A O 1
ATOM 761 N N . PHE A 1 102 ? -8.727 -27.891 -3.381 1 98.81 102 PHE A N 1
ATOM 762 C CA . PHE A 1 102 ? -7.98 -28.562 -2.332 1 98.81 102 PHE A CA 1
ATOM 763 C C . PHE A 1 102 ? -8.711 -29.812 -1.866 1 98.81 102 PHE A C 1
ATOM 765 O O . PHE A 1 102 ? -8.086 -30.828 -1.557 1 98.81 102 PHE A O 1
ATOM 772 N N . ARG A 1 103 ? -10.039 -29.766 -1.852 1 98.69 103 ARG A N 1
ATOM 773 C CA . ARG A 1 103 ? -10.852 -30.844 -1.292 1 98.69 103 ARG A CA 1
ATOM 774 C C . ARG A 1 103 ? -11.055 -31.969 -2.311 1 98.69 103 ARG A C 1
ATOM 776 O O . ARG A 1 103 ? -11.352 -33.094 -1.94 1 98.69 103 ARG A O 1
ATOM 783 N N . ASP A 1 104 ? -10.984 -31.656 -3.541 1 98.56 104 ASP A N 1
ATOM 784 C CA . ASP A 1 104 ? -11.18 -32.625 -4.598 1 98.56 104 ASP A CA 1
ATOM 785 C C . ASP A 1 104 ? -10.031 -33.656 -4.621 1 98.56 104 ASP A C 1
ATOM 787 O O . ASP A 1 104 ? -8.906 -33.312 -4.984 1 98.56 104 ASP A O 1
ATOM 791 N N . PRO A 1 105 ? -10.281 -34.875 -4.32 1 97.56 105 PRO A N 1
ATOM 792 C CA . PRO A 1 105 ? -9.203 -35.875 -4.238 1 97.56 105 PRO A CA 1
ATOM 793 C C . PRO A 1 105 ? -8.586 -36.188 -5.598 1 97.56 105 PRO A C 1
ATOM 795 O O . PRO A 1 105 ? -7.492 -36.75 -5.668 1 97.56 105 PRO A O 1
ATOM 798 N N . SER A 1 106 ? -9.25 -35.844 -6.641 1 97.88 106 SER A N 1
ATOM 799 C CA . SER A 1 106 ? -8.719 -36.125 -7.973 1 97.88 106 SER A CA 1
ATOM 800 C C . SER A 1 106 ? -7.715 -35.031 -8.406 1 97.88 106 SER A C 1
ATOM 802 O O . SER A 1 106 ? -6.988 -35.219 -9.383 1 97.88 106 SER A O 1
ATOM 804 N N . VAL A 1 107 ? -7.695 -33.906 -7.762 1 98.69 107 VAL A N 1
ATOM 805 C CA . VAL A 1 107 ? -6.812 -32.812 -8.109 1 98.69 107 VAL A CA 1
ATOM 806 C C . VAL A 1 107 ? -5.473 -32.969 -7.398 1 98.69 107 VAL A C 1
ATOM 808 O O . VAL A 1 107 ? -5.426 -33.188 -6.188 1 98.69 107 VAL A O 1
ATOM 811 N N . ASP A 1 108 ? -4.402 -32.812 -8.164 1 98.5 108 ASP A N 1
ATOM 812 C CA . ASP A 1 108 ? -3.062 -32.969 -7.609 1 98.5 108 ASP A CA 1
ATOM 813 C C . ASP A 1 108 ? -2.359 -31.609 -7.5 1 98.5 108 ASP A C 1
ATOM 815 O O . ASP A 1 108 ? -1.45 -31.438 -6.684 1 98.5 108 ASP A O 1
ATOM 819 N N . ALA A 1 109 ? -2.721 -30.719 -8.367 1 98.88 109 ALA A N 1
ATOM 820 C CA . ALA A 1 109 ? -2.109 -29.391 -8.414 1 98.88 109 ALA A CA 1
ATOM 821 C C . ALA A 1 109 ? -3.146 -28.328 -8.727 1 98.88 109 ALA A C 1
ATOM 823 O O . ALA A 1 109 ? -4.133 -28.578 -9.414 1 98.88 109 ALA A O 1
ATOM 824 N N . ILE A 1 110 ? -2.928 -27.203 -8.18 1 98.94 110 ILE A N 1
ATOM 825 C CA . ILE A 1 110 ? -3.75 -26.016 -8.43 1 98.94 110 ILE A CA 1
ATOM 826 C C . ILE A 1 110 ? -2.893 -24.906 -9.0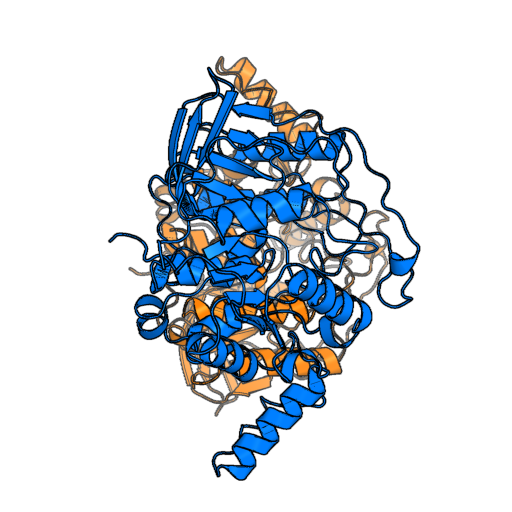47 1 98.94 110 ILE A C 1
ATOM 828 O O . ILE A 1 110 ? -1.902 -24.484 -8.453 1 98.94 110 ILE A O 1
ATOM 832 N N . VAL A 1 111 ? -3.207 -24.453 -10.219 1 98.94 111 VAL A N 1
ATOM 833 C CA . VAL A 1 111 ? -2.502 -23.359 -10.883 1 98.94 111 VAL A CA 1
ATOM 834 C C . VAL A 1 111 ? -3.459 -22.188 -11.117 1 98.94 111 VAL A C 1
ATOM 836 O O . VAL A 1 111 ? -4.547 -22.375 -11.664 1 98.94 111 VAL A O 1
ATOM 839 N N . CYS A 1 112 ? -3.053 -21.016 -10.656 1 98.88 112 CYS A N 1
ATOM 840 C CA . CYS A 1 112 ? -3.885 -19.828 -10.773 1 98.88 112 CYS A CA 1
ATOM 841 C C . CYS A 1 112 ? -3.848 -19.266 -12.188 1 98.88 112 CYS A C 1
ATOM 843 O O . CYS A 1 112 ? -2.805 -19.297 -12.844 1 98.88 112 CYS A O 1
ATOM 845 N N . THR A 1 113 ? -4.918 -18.688 -12.648 1 98.56 113 THR A N 1
ATOM 846 C CA . THR A 1 113 ? -5.023 -18.25 -14.039 1 98.56 113 THR A CA 1
ATOM 847 C C . THR A 1 113 ? -4.16 -17.016 -14.281 1 98.56 113 THR A C 1
ATOM 849 O O . THR A 1 113 ? -3.525 -16.891 -15.328 1 98.56 113 THR A O 1
ATOM 852 N N . ILE A 1 114 ? -4.199 -16.109 -13.391 1 97.5 114 ILE A N 1
ATOM 853 C CA . ILE A 1 114 ? -3.402 -14.891 -13.453 1 97.5 114 ILE A CA 1
ATOM 854 C C . ILE A 1 114 ? -3.506 -14.141 -12.125 1 97.5 114 ILE A C 1
ATOM 856 O O . ILE A 1 114 ? -4.367 -14.445 -11.297 1 97.5 114 ILE A O 1
ATOM 860 N N . GLY A 1 115 ? -2.584 -13.188 -11.891 1 96.5 115 GLY A N 1
ATOM 861 C CA . GLY A 1 115 ? -2.684 -12.312 -10.734 1 96.5 115 GLY A CA 1
ATOM 862 C C . GLY A 1 115 ? -3.793 -11.289 -10.852 1 96.5 115 GLY A C 1
ATOM 863 O O . GLY A 1 115 ? -4.738 -11.477 -11.617 1 96.5 115 GLY A O 1
ATOM 864 N N . GLY A 1 116 ? -3.73 -10.289 -10.062 1 95.94 116 GLY A N 1
ATOM 865 C CA . GLY A 1 116 ? -4.727 -9.234 -9.969 1 95.94 116 GLY A CA 1
ATOM 866 C C . GLY A 1 116 ? -4.426 -8.227 -8.867 1 95.94 116 GLY A C 1
ATOM 867 O O . GLY A 1 116 ? -3.297 -7.738 -8.758 1 95.94 116 GLY A O 1
ATOM 868 N N . PHE A 1 117 ? -5.539 -7.965 -8.016 1 94.19 117 PHE A N 1
ATOM 869 C CA . PHE A 1 117 ? -5.328 -6.895 -7.047 1 94.19 117 PHE A CA 1
ATOM 870 C C . PHE A 1 117 ? -5.91 -7.27 -5.691 1 94.19 117 PHE A C 1
ATOM 872 O O . PHE A 1 117 ? -5.707 -6.559 -4.703 1 94.19 117 PHE A O 1
ATOM 879 N N . ASN A 1 118 ? -6.621 -8.375 -5.574 1 95.12 118 ASN A N 1
ATOM 880 C CA . ASN A 1 118 ? -7.441 -8.5 -4.375 1 95.12 118 ASN A CA 1
ATOM 881 C C . ASN A 1 118 ? -7.473 -9.945 -3.875 1 95.12 118 ASN A C 1
ATOM 883 O O . ASN A 1 118 ? -8.477 -10.391 -3.316 1 95.12 118 ASN A O 1
ATOM 887 N N . SER A 1 119 ? -6.383 -10.672 -4.125 1 98.31 119 SER A N 1
ATOM 888 C CA . SER A 1 119 ? -6.348 -12.055 -3.664 1 98.31 119 SER A CA 1
ATOM 889 C C . SER A 1 119 ? -6.422 -12.133 -2.143 1 98.31 119 SER A C 1
ATOM 891 O O . SER A 1 119 ? -6.895 -13.133 -1.591 1 98.31 119 SER A O 1
ATOM 893 N N . HIS A 1 120 ? -6.031 -11.109 -1.435 1 98.56 120 HIS A N 1
ATOM 894 C CA . HIS A 1 120 ? -6.055 -11.125 0.024 1 98.56 120 HIS A CA 1
ATOM 895 C C . HIS A 1 120 ? -7.484 -11.188 0.552 1 98.56 120 HIS A C 1
ATOM 897 O O . HIS A 1 120 ? -7.711 -11.609 1.688 1 98.56 120 HIS A O 1
ATOM 903 N N . GLU A 1 121 ? -8.492 -10.859 -0.248 1 97.62 121 GLU A N 1
ATOM 904 C CA . GLU A 1 121 ? -9.891 -10.844 0.175 1 97.62 121 GLU A CA 1
ATOM 905 C C . GLU A 1 121 ? -10.398 -12.258 0.444 1 97.62 121 GLU A C 1
ATOM 907 O O . GLU A 1 121 ? -11.398 -12.438 1.148 1 97.62 121 GLU A O 1
ATOM 912 N N . ILE A 1 122 ? -9.766 -13.25 -0.104 1 98.44 122 ILE A N 1
ATOM 913 C CA . ILE A 1 122 ? -10.328 -14.586 -0.006 1 98.44 122 ILE A CA 1
ATOM 914 C C . ILE A 1 122 ? -9.789 -15.281 1.244 1 98.44 122 ILE A C 1
ATOM 916 O O . ILE A 1 122 ? -10.312 -16.328 1.657 1 98.44 122 ILE A O 1
ATOM 920 N N . LEU A 1 123 ? -8.773 -14.75 1.879 1 98.81 123 LEU A N 1
ATOM 921 C CA . LEU A 1 123 ? -7.988 -15.445 2.893 1 98.81 123 LEU A CA 1
ATOM 922 C C . LEU A 1 123 ? -8.852 -15.805 4.098 1 98.81 123 LEU A C 1
ATOM 924 O O . LEU A 1 123 ? -8.68 -16.875 4.688 1 98.81 123 LEU A O 1
ATOM 928 N N . GLU A 1 124 ? -9.805 -14.93 4.496 1 97.75 124 GLU A N 1
ATOM 929 C CA . GLU A 1 124 ? -10.602 -15.148 5.695 1 97.75 124 GLU A CA 1
ATOM 930 C C . GLU A 1 124 ? -11.547 -16.344 5.52 1 97.75 124 GLU A C 1
ATOM 932 O O . GLU A 1 124 ? -12.102 -16.844 6.496 1 97.75 124 GLU A O 1
ATOM 937 N N . TYR A 1 125 ? -11.688 -16.844 4.27 1 98.06 125 TYR A N 1
ATOM 938 C CA . TYR A 1 125 ? -12.641 -17.906 3.98 1 98.06 125 TYR A CA 1
ATOM 939 C C . TYR A 1 125 ? -11.93 -19.234 3.793 1 98.06 125 TYR A C 1
ATOM 941 O O . TYR A 1 125 ? -12.578 -20.266 3.598 1 98.06 125 TYR A O 1
ATOM 949 N N . LEU A 1 126 ? -10.602 -19.266 3.852 1 98.75 126 LEU A N 1
ATOM 950 C CA . LEU A 1 126 ? -9.852 -20.484 3.584 1 98.75 126 LEU A CA 1
ATOM 951 C C . LEU A 1 126 ? -9.688 -21.312 4.855 1 98.75 126 LEU A C 1
ATOM 953 O O . LEU A 1 126 ? -9.469 -20.766 5.938 1 98.75 126 LEU A O 1
ATOM 957 N N . ASP A 1 127 ? -9.82 -22.609 4.766 1 98.81 127 ASP A N 1
ATOM 958 C CA . ASP A 1 127 ? -9.578 -23.562 5.848 1 98.81 127 ASP A CA 1
ATOM 959 C C . ASP A 1 127 ? -8.133 -24.047 5.84 1 98.81 127 ASP A C 1
ATOM 961 O O . ASP A 1 127 ? -7.832 -25.125 5.305 1 98.81 127 ASP A O 1
ATOM 965 N N . PHE A 1 128 ? -7.266 -23.328 6.523 1 98.75 128 PHE A N 1
ATOM 966 C CA . PHE A 1 128 ? -5.832 -23.578 6.461 1 98.75 128 PHE A CA 1
ATOM 967 C C . PHE A 1 128 ? -5.473 -24.875 7.176 1 98.75 128 PHE A C 1
ATOM 969 O O . PHE A 1 128 ? -4.484 -25.531 6.828 1 98.75 128 PHE A O 1
ATOM 976 N N . ASP A 1 129 ? -6.258 -25.281 8.188 1 98.5 129 ASP A N 1
ATOM 977 C CA . ASP A 1 129 ? -6.039 -26.562 8.844 1 98.5 129 ASP A CA 1
ATOM 978 C C . ASP A 1 129 ? -6.242 -27.719 7.867 1 98.5 129 ASP A C 1
ATOM 980 O O . ASP A 1 129 ? -5.441 -28.656 7.828 1 98.5 129 ASP A O 1
ATOM 984 N N . PHE A 1 130 ? -7.312 -27.594 7.117 1 98.69 130 PHE A N 1
ATOM 985 C CA . PHE A 1 130 ? -7.559 -28.625 6.102 1 98.69 130 PHE A CA 1
ATOM 986 C C . PHE A 1 130 ? -6.43 -28.641 5.078 1 98.69 130 PHE A C 1
ATOM 988 O O . PHE A 1 130 ? -5.93 -29.703 4.719 1 98.69 130 PHE A O 1
ATOM 995 N N . ILE A 1 131 ? -6.023 -27.484 4.586 1 98.75 131 ILE A N 1
ATOM 996 C CA . ILE A 1 131 ? -4.988 -27.375 3.564 1 98.75 131 ILE A CA 1
ATOM 997 C C . ILE A 1 131 ? -3.691 -28 4.066 1 98.75 131 ILE A C 1
ATOM 999 O O . ILE A 1 131 ? -3.029 -28.734 3.334 1 98.75 131 ILE A O 1
ATOM 1003 N N . ARG A 1 132 ? -3.365 -27.766 5.27 1 98.06 132 ARG A N 1
ATOM 1004 C CA . ARG A 1 132 ? -2.143 -28.281 5.871 1 98.06 132 ARG A CA 1
ATOM 1005 C C . ARG A 1 132 ? -2.121 -29.812 5.836 1 98.06 132 ARG A C 1
ATOM 1007 O O . ARG A 1 132 ? -1.072 -30.422 5.609 1 98.06 132 ARG A O 1
ATOM 1014 N N . THR A 1 133 ? -3.271 -30.422 6.035 1 97.5 133 THR A N 1
ATOM 1015 C CA . THR A 1 133 ? -3.336 -31.875 6.133 1 97.5 133 THR A CA 1
ATOM 1016 C C . THR A 1 133 ? -3.586 -32.5 4.766 1 97.5 133 THR A C 1
ATOM 1018 O O . THR A 1 133 ? -3.484 -33.719 4.602 1 97.5 133 THR A O 1
ATOM 1021 N N . HIS A 1 134 ? -3.896 -31.672 3.793 1 97.81 134 HIS A N 1
ATOM 1022 C CA . HIS A 1 134 ? -4.098 -32.094 2.418 1 97.81 134 HIS A CA 1
ATOM 1023 C C . HIS A 1 134 ? -3.336 -31.219 1.437 1 97.81 134 HIS A C 1
ATOM 1025 O O . HIS A 1 134 ? -3.93 -30.656 0.515 1 97.81 134 HIS A O 1
ATOM 1031 N N . PRO A 1 135 ? -2.053 -31.172 1.591 1 98.19 135 PRO A N 1
ATOM 1032 C CA . PRO A 1 135 ? -1.276 -30.266 0.755 1 98.19 135 PRO A CA 1
ATOM 1033 C C . PRO A 1 135 ? -1.305 -30.641 -0.723 1 98.19 135 PRO A C 1
ATOM 1035 O O . PRO A 1 135 ? -1.312 -31.828 -1.059 1 98.19 135 PRO A O 1
ATOM 1038 N N . LYS A 1 136 ? -1.389 -29.672 -1.583 1 98.5 136 LYS A N 1
ATOM 1039 C CA . LYS A 1 136 ? -1.301 -29.797 -3.035 1 98.5 136 LYS A CA 1
ATOM 1040 C C . LYS A 1 136 ? -0.329 -28.781 -3.619 1 98.5 136 LYS A C 1
ATOM 1042 O O . LYS A 1 136 ? -0.041 -27.75 -2.99 1 98.5 136 LYS A O 1
ATOM 1047 N N . VAL A 1 137 ? 0.183 -29.125 -4.762 1 98.81 137 VAL A N 1
ATOM 1048 C CA . VAL A 1 137 ? 0.933 -28.109 -5.492 1 98.81 137 VAL A CA 1
ATOM 1049 C C . VAL A 1 137 ? 0.036 -26.906 -5.766 1 98.81 137 VAL A C 1
ATOM 1051 O O . VAL A 1 137 ? -1.019 -27.047 -6.391 1 98.81 137 VAL A O 1
ATOM 1054 N N . PHE A 1 138 ? 0.402 -25.781 -5.223 1 98.94 138 PHE A N 1
ATOM 1055 C CA . PHE A 1 138 ? -0.26 -24.5 -5.48 1 98.94 138 PHE A CA 1
ATOM 1056 C C . PHE A 1 138 ? 0.694 -23.531 -6.152 1 98.94 138 PHE A C 1
ATOM 1058 O O . PHE A 1 138 ? 1.744 -23.188 -5.598 1 98.94 138 PHE A O 1
ATOM 1065 N N . MET A 1 139 ? 0.26 -22.984 -7.359 1 98.75 139 MET A N 1
ATOM 1066 C CA . MET A 1 139 ? 1.211 -22.172 -8.117 1 98.75 139 MET A CA 1
ATOM 1067 C C . MET A 1 139 ? 0.544 -20.922 -8.672 1 98.75 139 MET A C 1
ATOM 1069 O O . MET A 1 139 ? -0.601 -20.969 -9.125 1 98.75 139 MET A O 1
ATOM 1073 N N . GLY A 1 140 ? 1.236 -19.844 -8.68 1 98.25 140 GLY A N 1
ATOM 1074 C CA . GLY A 1 140 ? 0.903 -18.531 -9.219 1 98.25 140 GLY A CA 1
ATOM 1075 C C . GLY A 1 140 ? 1.895 -17.453 -8.82 1 98.25 140 GLY A C 1
ATOM 1076 O O . GLY A 1 140 ? 2.812 -17.703 -8.039 1 98.25 140 GLY A O 1
ATOM 1077 N N . PHE A 1 141 ? 1.819 -16.266 -9.359 1 97.62 141 PHE A N 1
ATOM 1078 C CA . PHE A 1 141 ? 2.691 -15.148 -9.016 1 97.62 141 PHE A CA 1
ATOM 1079 C C . PHE A 1 141 ? 1.906 -13.844 -8.969 1 97.62 141 PHE A C 1
ATOM 1081 O O . PHE A 1 141 ? 0.682 -13.844 -9.125 1 97.62 141 PHE A O 1
ATOM 1088 N N . SER A 1 142 ? 2.588 -12.711 -8.766 1 96.81 142 SER A N 1
ATOM 1089 C CA . SER A 1 142 ? 1.959 -11.398 -8.703 1 96.81 142 SER A CA 1
ATOM 1090 C C . SER A 1 142 ? 1.021 -11.289 -7.508 1 96.81 142 SER A C 1
ATOM 1092 O O . SER A 1 142 ? 1.428 -11.523 -6.367 1 96.81 142 SER A O 1
ATOM 1094 N N . ASP A 1 143 ? -0.215 -11.008 -7.797 1 97.69 143 ASP A N 1
ATOM 1095 C CA . ASP A 1 143 ? -1.168 -10.805 -6.711 1 97.69 143 ASP A CA 1
ATOM 1096 C C . ASP A 1 143 ? -1.373 -12.094 -5.914 1 97.69 143 ASP A C 1
ATOM 1098 O O . ASP A 1 143 ? -1.789 -12.047 -4.754 1 97.69 143 ASP A O 1
ATOM 1102 N N . ILE A 1 144 ? -1.04 -13.219 -6.457 1 98.69 144 ILE A N 1
ATOM 1103 C CA . ILE A 1 144 ? -1.19 -14.508 -5.785 1 98.69 144 ILE A CA 1
ATOM 1104 C C . ILE A 1 144 ? -0.225 -14.594 -4.605 1 98.69 144 ILE A C 1
ATOM 1106 O O . ILE A 1 144 ? -0.372 -15.453 -3.734 1 98.69 144 ILE A O 1
ATOM 1110 N N . THR A 1 145 ? 0.717 -13.672 -4.512 1 98.81 145 THR A N 1
ATOM 1111 C CA . THR A 1 145 ? 1.638 -13.555 -3.387 1 98.81 145 THR A CA 1
ATOM 1112 C C . THR A 1 145 ? 0.878 -13.562 -2.064 1 98.81 145 THR A C 1
ATOM 1114 O O . THR A 1 145 ? 1.315 -14.18 -1.093 1 98.81 145 THR A O 1
ATOM 1117 N N . SER A 1 146 ? -0.262 -12.891 -2.012 1 98.75 146 SER A N 1
ATOM 1118 C CA . SER A 1 146 ? -1.048 -12.852 -0.783 1 98.75 146 SER A CA 1
ATOM 1119 C C . SER A 1 146 ? -1.421 -14.258 -0.321 1 98.75 146 SER A C 1
ATOM 1121 O O . SER A 1 146 ? -1.358 -14.562 0.872 1 98.75 146 SER A O 1
ATOM 1123 N N . VAL A 1 147 ? -1.77 -15.109 -1.237 1 98.88 147 VAL A N 1
ATOM 1124 C CA . VAL A 1 147 ? -2.168 -16.469 -0.901 1 98.88 147 VAL A CA 1
ATOM 1125 C C . VAL A 1 147 ? -0.941 -17.281 -0.491 1 98.88 147 VAL A C 1
ATOM 1127 O O . VAL A 1 147 ? -0.995 -18.062 0.464 1 98.88 147 VAL A O 1
ATOM 1130 N N . HIS A 1 148 ? 0.222 -17.109 -1.21 1 98.88 148 HIS A N 1
ATOM 1131 C CA . HIS A 1 148 ? 1.462 -17.781 -0.831 1 98.88 148 HIS A CA 1
ATOM 1132 C C . HIS A 1 148 ? 1.839 -17.453 0.612 1 98.88 148 HIS A C 1
ATOM 1134 O O . HIS A 1 148 ? 2.148 -18.359 1.391 1 98.88 148 HIS A O 1
ATOM 1140 N N . LEU A 1 149 ? 1.799 -16.156 0.943 1 98.81 149 LEU A N 1
ATOM 1141 C CA . LEU A 1 149 ? 2.17 -15.734 2.287 1 98.81 149 LEU A CA 1
ATOM 1142 C C . LEU A 1 149 ? 1.241 -16.344 3.33 1 98.81 149 LEU A C 1
ATOM 1144 O O . LEU A 1 149 ? 1.697 -16.812 4.379 1 98.81 149 LEU A O 1
ATOM 1148 N N . ALA A 1 150 ? -0.006 -16.422 3.02 1 98.88 150 ALA A N 1
ATOM 1149 C CA . ALA A 1 150 ? -0.983 -16.984 3.939 1 98.88 150 ALA A CA 1
ATOM 1150 C C . ALA A 1 150 ? -0.765 -18.484 4.105 1 98.88 150 ALA A C 1
ATOM 1152 O O . ALA A 1 150 ? -0.892 -19.031 5.211 1 98.88 150 ALA A O 1
ATOM 1153 N N . LEU A 1 151 ? -0.482 -19.172 3 1 98.81 151 LEU A N 1
ATOM 1154 C CA . LEU A 1 151 ? -0.207 -20.609 3.066 1 98.81 151 LEU A CA 1
ATOM 1155 C C . LEU A 1 151 ? 1.018 -20.891 3.932 1 98.81 151 LEU A C 1
ATOM 1157 O O . LEU A 1 151 ? 1.035 -21.844 4.699 1 98.81 151 LEU A O 1
ATOM 1161 N N . GLN A 1 152 ? 2.023 -20.047 3.834 1 98.06 152 GLN A N 1
ATOM 1162 C CA . GLN A 1 152 ? 3.244 -20.188 4.617 1 98.06 152 GLN A CA 1
ATOM 1163 C C . GLN A 1 152 ? 2.986 -19.906 6.094 1 98.06 152 GLN A C 1
ATOM 1165 O O . GLN A 1 152 ? 3.512 -20.609 6.969 1 98.06 152 GLN A O 1
ATOM 1170 N N . SER A 1 153 ? 2.15 -18.938 6.363 1 98 153 SER A N 1
ATOM 1171 C CA . SER A 1 153 ? 1.937 -18.484 7.738 1 98 153 SER A CA 1
ATOM 1172 C C . SER A 1 153 ? 0.937 -19.391 8.461 1 98 153 SER A C 1
ATOM 1174 O O . SER A 1 153 ? 1.143 -19.75 9.617 1 98 153 SER A O 1
ATOM 1176 N N . GLN A 1 154 ? -0.123 -19.766 7.762 1 98.38 154 GLN A N 1
ATOM 1177 C CA . GLN A 1 154 ? -1.266 -20.375 8.43 1 98.38 154 GLN A CA 1
ATOM 1178 C C . GLN A 1 154 ? -1.259 -21.891 8.258 1 98.38 154 GLN A C 1
ATOM 1180 O O . GLN A 1 154 ? -1.596 -22.625 9.18 1 98.38 154 GLN A O 1
ATOM 1185 N N . ALA A 1 155 ? -0.832 -22.344 7.098 1 98.38 155 ALA A N 1
ATOM 1186 C CA . ALA A 1 155 ? -0.843 -23.781 6.824 1 98.38 155 ALA A CA 1
ATOM 1187 C C . ALA A 1 155 ? 0.562 -24.375 6.91 1 98.38 155 ALA A C 1
ATOM 1189 O O . ALA A 1 155 ? 0.73 -25.594 6.973 1 98.38 155 ALA A O 1
ATOM 1190 N N . ARG A 1 156 ? 1.591 -23.531 6.895 1 97.88 156 ARG A N 1
ATOM 1191 C CA . ARG A 1 156 ? 2.979 -23.984 6.832 1 97.88 156 ARG A CA 1
ATOM 1192 C C . ARG A 1 156 ? 3.178 -24.984 5.699 1 97.88 156 ARG A C 1
ATOM 1194 O O . ARG A 1 156 ? 3.717 -26.078 5.914 1 97.88 156 ARG A O 1
ATOM 1201 N N . MET A 1 157 ? 2.77 -24.578 4.59 1 98.38 157 MET A N 1
ATOM 1202 C CA . MET A 1 157 ? 2.826 -25.406 3.393 1 98.38 157 MET A CA 1
ATOM 1203 C C . MET A 1 157 ? 3.744 -24.781 2.344 1 98.38 157 MET A C 1
ATOM 1205 O O . MET A 1 157 ? 3.719 -23.578 2.129 1 98.38 157 MET A O 1
ATOM 1209 N N . ILE A 1 158 ? 4.59 -25.641 1.744 1 98.62 158 ILE A N 1
ATOM 1210 C CA . ILE A 1 158 ? 5.355 -25.188 0.584 1 98.62 158 ILE A CA 1
ATOM 1211 C C . ILE A 1 158 ? 4.406 -24.875 -0.568 1 98.62 158 ILE A C 1
ATOM 1213 O O . ILE A 1 158 ? 3.463 -25.625 -0.833 1 98.62 158 ILE A O 1
ATOM 1217 N N . SER A 1 159 ? 4.516 -23.719 -1.122 1 98.81 159 SER A N 1
ATOM 1218 C CA . SER A 1 159 ? 3.818 -23.297 -2.332 1 98.81 159 SER A CA 1
ATOM 1219 C C . SER A 1 159 ? 4.801 -22.844 -3.406 1 98.81 159 SER A C 1
ATOM 1221 O O . SER A 1 159 ? 6 -22.734 -3.152 1 98.81 159 SER A O 1
ATOM 1223 N N . PHE A 1 160 ? 4.355 -22.656 -4.594 1 98.88 160 PHE A N 1
ATOM 1224 C CA . PHE A 1 160 ? 5.281 -22.516 -5.711 1 98.88 160 PHE A CA 1
ATOM 1225 C C . PHE A 1 160 ? 5.066 -21.188 -6.426 1 98.88 160 PHE A C 1
ATOM 1227 O O . PHE A 1 160 ? 4.047 -20.984 -7.09 1 98.88 160 PHE A O 1
ATOM 1234 N N . TYR A 1 161 ? 6.039 -20.266 -6.234 1 98.75 161 TYR A N 1
ATOM 1235 C CA . TYR A 1 161 ? 6.031 -19 -6.977 1 98.75 161 TYR A CA 1
ATOM 1236 C C . TYR A 1 161 ? 6.547 -19.203 -8.391 1 98.75 161 TYR A C 1
ATOM 1238 O O . TYR A 1 161 ? 7.742 -19.438 -8.602 1 98.75 161 TYR A O 1
ATOM 1246 N N . GLY A 1 162 ? 5.664 -19.188 -9.352 1 97.62 162 GLY A N 1
ATOM 1247 C CA . GLY A 1 162 ? 5.941 -19.453 -10.75 1 97.62 162 GLY A CA 1
ATOM 1248 C C . GLY A 1 162 ? 4.902 -18.859 -11.688 1 97.62 162 GLY A C 1
ATOM 1249 O O . GLY A 1 162 ? 4.059 -18.062 -11.258 1 97.62 162 GLY A O 1
ATOM 1250 N N . THR A 1 163 ? 4.992 -19.188 -12.914 1 95.44 163 THR A N 1
ATOM 1251 C CA . THR A 1 163 ? 4.129 -18.578 -13.922 1 95.44 163 THR A CA 1
ATOM 1252 C C . THR A 1 163 ? 2.668 -18.953 -13.68 1 95.44 163 THR A C 1
ATOM 1254 O O . THR A 1 163 ? 2.365 -19.734 -12.766 1 95.44 163 THR A O 1
ATOM 1257 N N . SER A 1 164 ? 1.783 -18.344 -14.414 1 97.5 164 SER A N 1
ATOM 1258 C CA . SER A 1 164 ? 0.35 -18.609 -14.336 1 97.5 164 SER A CA 1
ATOM 1259 C C . SER A 1 164 ? -0.169 -19.266 -15.617 1 97.5 164 SER A C 1
ATOM 1261 O O . SER A 1 164 ? 0.567 -19.375 -16.594 1 97.5 164 SER A O 1
ATOM 1263 N N . VAL A 1 165 ? -1.434 -19.625 -15.602 1 98.31 165 VAL A N 1
ATOM 1264 C CA . VAL A 1 165 ? -2.062 -20.344 -16.719 1 98.31 165 VAL A CA 1
ATOM 1265 C C . VAL A 1 165 ? -1.972 -19.5 -17.984 1 98.31 165 VAL A C 1
ATOM 1267 O O . VAL A 1 165 ? -1.425 -19.938 -19 1 98.31 165 VAL A O 1
ATOM 1270 N N . ILE A 1 166 ? -2.357 -18.281 -17.891 1 95.88 166 ILE A N 1
ATOM 1271 C CA . ILE A 1 166 ? -2.533 -17.484 -19.109 1 95.88 166 ILE A CA 1
ATOM 1272 C C . ILE A 1 166 ? -1.213 -16.812 -19.484 1 95.88 166 ILE A C 1
ATOM 1274 O O . ILE A 1 166 ? -0.931 -16.594 -20.656 1 95.88 166 ILE A O 1
ATOM 1278 N N . THR A 1 167 ? -0.349 -16.5 -18.531 1 93.25 167 THR A N 1
ATOM 1279 C CA . THR A 1 167 ? 0.856 -15.734 -18.797 1 93.25 167 THR A CA 1
ATOM 1280 C C . THR A 1 167 ? 1.967 -16.641 -19.328 1 93.25 167 THR A C 1
ATOM 1282 O O . THR A 1 167 ? 2.639 -16.297 -20.312 1 93.25 167 THR A O 1
ATOM 1285 N N . GLY A 1 168 ? 2.174 -17.75 -18.719 1 94.5 168 GLY A N 1
ATOM 1286 C CA . GLY A 1 168 ? 3.295 -18.609 -19.078 1 94.5 168 GLY A CA 1
ATOM 1287 C C . GLY A 1 168 ? 2.877 -19.844 -19.844 1 94.5 168 GLY A C 1
ATOM 1288 O O . GLY A 1 168 ? 3.326 -20.062 -20.969 1 94.5 168 GLY A O 1
ATOM 1289 N N . PHE A 1 169 ? 1.916 -20.594 -19.297 1 97.38 169 PHE A N 1
ATOM 1290 C CA . PHE A 1 169 ? 1.514 -21.859 -19.922 1 97.38 169 PHE A CA 1
ATOM 1291 C C . PHE A 1 169 ? 0.721 -21.594 -21.203 1 97.38 169 PHE A C 1
ATOM 1293 O O . PHE A 1 169 ? 0.712 -22.422 -22.109 1 97.38 169 PHE A O 1
ATOM 1300 N N . GLY A 1 170 ? 0.096 -20.438 -21.266 1 96.38 170 GLY A N 1
ATOM 1301 C CA . GLY A 1 170 ? -0.703 -20.062 -22.422 1 96.38 170 GLY A CA 1
ATOM 1302 C C . GLY A 1 170 ? 0.092 -19.344 -23.5 1 96.38 170 GLY A C 1
ATOM 1303 O O . GLY A 1 170 ? -0.479 -18.828 -24.469 1 96.38 170 GLY A O 1
ATOM 1304 N N . GLU A 1 171 ? 1.388 -19.328 -23.344 1 94.19 171 GLU A N 1
ATOM 1305 C CA . GLU A 1 171 ? 2.246 -18.625 -24.281 1 94.19 171 GLU A CA 1
ATOM 1306 C C . GLU A 1 171 ? 2.23 -19.297 -25.656 1 94.19 171 GLU A C 1
ATOM 1308 O O . GLU A 1 171 ? 2.264 -20.531 -25.75 1 94.19 171 GLU A O 1
ATOM 1313 N N . PHE A 1 172 ? 2.217 -18.516 -26.734 1 93.44 172 PHE A N 1
ATOM 1314 C CA . PHE A 1 172 ? 2.301 -18.984 -28.109 1 93.44 172 PHE A CA 1
ATOM 1315 C C . PHE A 1 172 ? 3.715 -18.828 -28.641 1 93.44 172 PHE A C 1
ATOM 1317 O O . PHE A 1 172 ? 4.406 -17.859 -28.328 1 93.44 172 PHE A O 1
ATOM 1324 N N . PRO A 1 173 ? 4.168 -19.641 -29.531 1 93.81 173 PRO A N 1
ATOM 1325 C CA . PRO A 1 173 ? 3.471 -20.859 -29.953 1 93.81 173 PRO A CA 1
ATOM 1326 C C . PRO A 1 173 ? 3.486 -21.953 -28.891 1 93.81 173 PRO A C 1
ATOM 1328 O O . PRO A 1 173 ? 2.729 -22.922 -28.984 1 93.81 173 PRO A O 1
ATOM 1331 N N . ALA A 1 174 ? 4.426 -21.828 -27.938 1 94.75 174 ALA A N 1
ATOM 1332 C CA . ALA A 1 174 ? 4.531 -22.75 -26.797 1 94.75 174 ALA A CA 1
ATOM 1333 C C . ALA A 1 174 ? 5.172 -22.062 -25.594 1 94.75 174 ALA A C 1
ATOM 1335 O O . ALA A 1 174 ? 5.855 -21.047 -25.75 1 94.75 174 ALA A O 1
ATOM 1336 N N . PRO A 1 175 ? 4.922 -22.609 -24.406 1 95.75 175 PRO A N 1
ATOM 1337 C CA . PRO A 1 175 ? 5.652 -22.062 -23.25 1 95.75 175 PRO A CA 1
ATOM 1338 C C . PRO A 1 175 ? 7.164 -22.141 -23.438 1 95.75 175 PRO A C 1
ATOM 1340 O O . PRO A 1 175 ? 7.672 -23.062 -24.062 1 95.75 175 PRO A O 1
ATOM 1343 N N . LEU A 1 176 ? 7.883 -21.188 -22.859 1 95.38 176 LEU A N 1
ATOM 1344 C CA . LEU A 1 176 ? 9.336 -21.141 -23 1 95.38 176 LEU A CA 1
ATOM 1345 C C . LEU A 1 176 ? 9.984 -22.312 -22.281 1 95.38 176 LEU A C 1
ATOM 1347 O O . LEU A 1 176 ? 9.562 -22.688 -21.188 1 95.38 176 LEU A O 1
ATOM 1351 N N . THR A 1 177 ? 11.016 -22.859 -22.797 1 97.19 177 THR A N 1
ATOM 1352 C CA . THR A 1 177 ? 11.664 -24.078 -22.328 1 97.19 177 THR A CA 1
ATOM 1353 C C . THR A 1 177 ? 12.18 -23.906 -20.891 1 97.19 177 THR A C 1
ATOM 1355 O O . THR A 1 177 ? 11.969 -24.766 -20.031 1 97.19 177 THR A O 1
ATOM 1358 N N . TYR A 1 178 ? 12.836 -22.781 -20.641 1 97.69 178 TYR A N 1
ATOM 1359 C CA . TYR A 1 178 ? 13.367 -22.484 -19.312 1 97.69 178 TYR A CA 1
ATOM 1360 C C . TYR A 1 178 ? 12.266 -22.547 -18.266 1 97.69 178 TYR A C 1
ATOM 1362 O O . TYR A 1 178 ? 12.438 -23.141 -17.203 1 97.69 178 TYR A O 1
ATOM 1370 N N . THR A 1 179 ? 11.133 -21.953 -18.562 1 97.44 179 THR A N 1
ATOM 1371 C CA . THR A 1 179 ? 9.984 -21.906 -17.672 1 97.44 179 THR A CA 1
ATOM 1372 C C . THR A 1 179 ? 9.477 -23.312 -17.375 1 97.44 179 THR A C 1
ATOM 1374 O O . THR A 1 179 ? 9.258 -23.672 -16.219 1 97.44 179 THR A O 1
ATOM 1377 N N . MET A 1 180 ? 9.391 -24.141 -18.406 1 97.88 180 MET A N 1
ATOM 1378 C CA . MET A 1 180 ? 8.859 -25.5 -18.25 1 97.88 180 MET A CA 1
ATOM 1379 C C . MET A 1 180 ? 9.852 -26.391 -17.516 1 97.88 180 MET A C 1
ATOM 1381 O O . MET A 1 180 ? 9.445 -27.266 -16.75 1 97.88 180 MET A O 1
ATOM 1385 N N . ASP A 1 181 ? 11.109 -26.188 -17.781 1 97.94 181 ASP A N 1
ATOM 1386 C CA . ASP A 1 181 ? 12.133 -26.969 -17.094 1 97.94 181 ASP A CA 1
ATOM 1387 C C . ASP A 1 181 ? 12.07 -26.75 -15.578 1 97.94 181 ASP A C 1
ATOM 1389 O O . ASP A 1 181 ? 12.094 -27.703 -14.805 1 97.94 181 ASP A O 1
ATOM 1393 N N . TYR A 1 182 ? 11.977 -25.547 -15.203 1 98.31 182 TYR A N 1
ATOM 1394 C CA . TYR A 1 182 ? 11.969 -25.25 -13.773 1 98.31 182 TYR A CA 1
ATOM 1395 C C . TYR A 1 182 ? 10.633 -25.625 -13.148 1 98.31 182 TYR A C 1
ATOM 1397 O O . TYR A 1 182 ? 10.578 -26 -11.969 1 98.31 182 TYR A O 1
ATOM 1405 N N . PHE A 1 183 ? 9.539 -25.531 -13.945 1 98.44 183 PHE A N 1
ATOM 1406 C CA . PHE A 1 183 ? 8.273 -26.078 -13.484 1 98.44 183 PHE A CA 1
ATOM 1407 C C . PHE A 1 183 ? 8.406 -27.562 -13.148 1 98.44 183 PHE A C 1
ATOM 1409 O O . PHE A 1 183 ? 8.047 -27.984 -12.047 1 98.44 183 PHE A O 1
ATOM 1416 N N . HIS A 1 184 ? 8.969 -28.266 -14.031 1 97.62 184 HIS A N 1
ATOM 1417 C CA . HIS A 1 184 ? 9.141 -29.703 -13.852 1 97.62 184 HIS A CA 1
ATOM 1418 C C . HIS A 1 184 ? 10.047 -30.016 -12.664 1 97.62 184 HIS A C 1
ATOM 1420 O O . HIS A 1 184 ? 9.711 -30.859 -11.828 1 97.62 184 HIS A O 1
ATOM 1426 N N . LYS A 1 185 ? 11.164 -29.328 -12.562 1 98 185 LYS A N 1
ATOM 1427 C CA . LYS A 1 185 ? 12.109 -29.531 -11.469 1 98 185 LYS A CA 1
ATOM 1428 C C . LYS A 1 185 ? 11.445 -29.266 -10.117 1 98 185 LYS A C 1
ATOM 1430 O O . LYS A 1 185 ? 11.742 -29.953 -9.133 1 98 185 LYS A O 1
ATOM 1435 N N . ALA A 1 186 ? 10.578 -28.328 -10.078 1 98.5 186 ALA A N 1
ATOM 1436 C CA . ALA A 1 186 ? 10.008 -27.875 -8.82 1 98.5 186 ALA A CA 1
ATOM 1437 C C . ALA A 1 186 ? 8.883 -28.797 -8.359 1 98.5 186 ALA A C 1
ATOM 1439 O O . ALA A 1 186 ? 8.734 -29.078 -7.168 1 98.5 186 ALA A O 1
ATOM 1440 N N . VAL A 1 187 ? 8.055 -29.297 -9.367 1 98.38 187 VAL A N 1
ATOM 1441 C CA . VAL A 1 187 ? 6.793 -29.859 -8.914 1 98.38 187 VAL A CA 1
ATOM 1442 C C . VAL A 1 187 ? 6.738 -31.344 -9.266 1 98.38 187 VAL A C 1
ATOM 1444 O O . VAL A 1 187 ? 5.887 -32.094 -8.758 1 98.38 187 VAL A O 1
ATOM 1447 N N . ALA A 1 188 ? 7.621 -31.828 -10.133 1 96.69 188 ALA A N 1
ATOM 1448 C CA . ALA A 1 188 ? 7.473 -33.188 -10.641 1 96.69 188 ALA A CA 1
ATOM 1449 C C . ALA A 1 188 ? 8.641 -34.062 -10.203 1 96.69 188 ALA A C 1
ATOM 1451 O O . ALA A 1 188 ? 8.703 -35.25 -10.547 1 96.69 188 ALA A O 1
ATOM 1452 N N . THR A 1 189 ? 9.609 -33.531 -9.492 1 94.31 189 THR A N 1
ATOM 1453 C CA . THR A 1 189 ? 10.758 -34.281 -9 1 94.31 189 THR A CA 1
ATOM 1454 C C . THR A 1 189 ? 10.93 -34.062 -7.5 1 94.31 189 THR A C 1
ATOM 1456 O O . THR A 1 189 ? 10.945 -32.938 -7.02 1 94.31 189 THR A O 1
ATOM 1459 N N . ALA A 1 190 ? 11.141 -35.188 -6.785 1 95.19 190 ALA A N 1
ATOM 1460 C CA . ALA A 1 190 ? 11.297 -35.094 -5.336 1 95.19 190 ALA A CA 1
ATOM 1461 C C . ALA A 1 190 ? 12.758 -34.844 -4.953 1 95.19 190 ALA A C 1
ATOM 1463 O O . ALA A 1 190 ? 13.188 -35.219 -3.854 1 95.19 190 ALA A O 1
ATOM 1464 N N . ASP A 1 191 ? 13.516 -34.312 -5.867 1 96.75 191 ASP A N 1
ATOM 1465 C CA . ASP A 1 191 ? 14.875 -33.844 -5.617 1 96.75 191 ASP A CA 1
ATOM 1466 C C . ASP A 1 191 ? 14.922 -32.312 -5.551 1 96.75 191 ASP A C 1
ATOM 1468 O O . ASP A 1 191 ? 14.102 -31.641 -6.176 1 96.75 191 ASP A O 1
ATOM 1472 N N . PRO A 1 192 ? 15.875 -31.859 -4.73 1 98.06 192 PRO A N 1
ATOM 1473 C CA . PRO A 1 192 ? 16.047 -30.406 -4.762 1 98.06 192 PRO A CA 1
ATOM 1474 C C . PRO A 1 192 ? 16.375 -29.875 -6.156 1 98.06 192 PRO A C 1
ATOM 1476 O O . PRO A 1 192 ? 17.016 -30.562 -6.945 1 98.06 192 PRO A O 1
ATOM 1479 N N . ILE A 1 193 ? 15.953 -28.703 -6.484 1 98.31 193 ILE A N 1
ATOM 1480 C CA . ILE A 1 193 ? 16.25 -28.062 -7.762 1 98.31 193 ILE A CA 1
ATOM 1481 C C . ILE A 1 193 ? 17.766 -27.906 -7.914 1 98.31 193 ILE A C 1
ATOM 1483 O O . ILE A 1 193 ? 18.297 -28.062 -9.016 1 98.31 193 ILE A O 1
ATOM 1487 N N . GLY A 1 194 ? 18.406 -27.656 -6.793 1 98.56 194 GLY A N 1
ATOM 1488 C CA . GLY A 1 194 ? 19.844 -27.453 -6.84 1 98.56 194 GLY A CA 1
ATOM 1489 C C . GLY A 1 194 ? 20.234 -26.047 -7.258 1 98.56 194 GLY A C 1
ATOM 1490 O O . GLY A 1 194 ? 19.562 -25.078 -6.898 1 98.56 194 GLY A O 1
ATOM 1491 N N . GLU A 1 195 ? 21.375 -25.938 -7.938 1 98.62 195 GLU A N 1
ATOM 1492 C CA . GLU A 1 195 ? 21.875 -24.625 -8.336 1 98.62 195 GLU A CA 1
ATOM 1493 C C . GLU A 1 195 ? 20.953 -23.969 -9.352 1 98.62 195 GLU A C 1
ATOM 1495 O O . GLU A 1 195 ? 20.578 -24.578 -10.344 1 98.62 195 GLU A O 1
ATOM 1500 N N . VAL A 1 196 ? 20.578 -22.75 -9.039 1 98.38 196 VAL A N 1
ATOM 1501 C CA . VAL A 1 196 ? 19.734 -21.984 -9.953 1 98.38 196 VAL A CA 1
ATOM 1502 C C . VAL A 1 196 ? 20.609 -21.375 -11.062 1 98.38 196 VAL A C 1
ATOM 1504 O O . VAL A 1 196 ? 21.578 -20.688 -10.789 1 98.38 196 VAL A O 1
ATOM 1507 N N . MET A 1 197 ? 20.234 -21.688 -12.305 1 97.81 197 MET A N 1
ATOM 1508 C CA . MET A 1 197 ? 20.969 -21.156 -13.453 1 97.81 197 MET A CA 1
ATOM 1509 C C . MET A 1 197 ? 20.172 -20.062 -14.156 1 97.81 197 MET A C 1
ATOM 1511 O O . MET A 1 197 ? 18.953 -20.172 -14.305 1 97.81 197 MET A O 1
ATOM 1515 N N . PRO A 1 198 ? 20.875 -19.016 -14.578 1 97.44 198 PRO A N 1
ATOM 1516 C CA . PRO A 1 198 ? 20.156 -17.984 -15.344 1 97.44 198 PRO A CA 1
ATOM 1517 C C . PRO A 1 198 ? 19.703 -18.484 -16.719 1 97.44 198 PRO A C 1
ATOM 1519 O O . PRO A 1 198 ? 20.375 -19.328 -17.328 1 97.44 198 PRO A O 1
ATOM 1522 N N . SER A 1 199 ? 18.562 -17.953 -17.125 1 97.5 199 SER A N 1
ATOM 1523 C CA . SER A 1 199 ? 18.188 -18.172 -18.516 1 97.5 199 SER A CA 1
ATOM 1524 C C . SER A 1 199 ? 19.188 -17.547 -19.484 1 97.5 199 SER A C 1
ATOM 1526 O O . SER A 1 199 ? 19.922 -16.625 -19.109 1 97.5 199 SER A O 1
ATOM 1528 N N . ALA A 1 200 ? 19.234 -18.062 -20.688 1 96.94 200 ALA A N 1
ATOM 1529 C CA . ALA A 1 200 ? 20.156 -17.547 -21.688 1 96.94 200 ALA A CA 1
ATOM 1530 C C . ALA A 1 200 ? 19.703 -16.172 -22.188 1 96.94 200 ALA A C 1
ATOM 1532 O O . ALA A 1 200 ? 20.531 -15.312 -22.516 1 96.94 200 ALA A O 1
ATOM 1533 N N . GLU A 1 201 ? 18.453 -16.047 -22.328 1 95.56 201 GLU A N 1
ATOM 1534 C CA . GLU A 1 201 ? 17.828 -14.828 -22.812 1 95.56 201 GLU A CA 1
ATOM 1535 C C . GLU A 1 201 ? 16.594 -14.469 -22 1 95.56 201 GLU A C 1
ATOM 1537 O O . GLU A 1 201 ? 16.078 -15.305 -21.266 1 95.56 201 GLU A O 1
ATOM 1542 N N . TRP A 1 202 ? 16.172 -13.211 -22.094 1 93.81 202 TRP A N 1
ATOM 1543 C CA . TRP A 1 202 ? 14.977 -12.781 -21.359 1 93.81 202 TRP A CA 1
ATOM 1544 C C . TRP A 1 202 ? 14.32 -11.586 -22.047 1 93.81 202 TRP A C 1
ATOM 1546 O O . TRP A 1 202 ? 14.906 -11 -22.969 1 93.81 202 TRP A O 1
ATOM 1556 N N . THR A 1 203 ? 13.031 -11.32 -21.75 1 91.12 203 THR A N 1
ATOM 1557 C CA . THR A 1 203 ? 12.328 -10.125 -22.203 1 91.12 203 THR A CA 1
ATOM 1558 C C . THR A 1 203 ? 11.266 -9.703 -21.203 1 91.12 203 THR A C 1
ATOM 1560 O O . THR A 1 203 ? 10.789 -10.523 -20.406 1 91.12 203 THR A O 1
ATOM 1563 N N . ASP A 1 204 ? 11.008 -8.398 -21.172 1 81.56 204 ASP A N 1
ATOM 1564 C CA . ASP A 1 204 ? 9.859 -7.863 -20.438 1 81.56 204 ASP A CA 1
ATOM 1565 C C . ASP A 1 204 ? 8.664 -7.664 -21.375 1 81.56 204 ASP A C 1
ATOM 1567 O O . ASP A 1 204 ? 7.59 -7.246 -20.922 1 81.56 204 ASP A O 1
ATOM 1571 N N . ASP A 1 205 ? 8.938 -7.906 -22.609 1 63.78 205 ASP A N 1
ATOM 1572 C CA . ASP A 1 205 ? 8 -7.469 -23.641 1 63.78 205 ASP A CA 1
ATOM 1573 C C . ASP A 1 205 ? 6.688 -8.234 -23.562 1 63.78 205 ASP A C 1
ATOM 1575 O O . ASP A 1 205 ? 6.656 -9.453 -23.766 1 63.78 205 ASP A O 1
ATOM 1579 N N . LYS A 1 206 ? 5.711 -7.758 -22.859 1 66.75 206 LYS A N 1
ATOM 1580 C CA . LYS A 1 206 ? 4.328 -8.234 -22.828 1 66.75 206 LYS A CA 1
ATOM 1581 C C . LYS A 1 206 ? 3.441 -7.398 -23.75 1 66.75 206 LYS A C 1
ATOM 1583 O O . LYS A 1 206 ? 2.389 -6.914 -23.328 1 66.75 206 LYS A O 1
ATOM 1588 N N . THR A 1 207 ? 3.859 -7.246 -24.984 1 64.69 207 THR A N 1
ATOM 1589 C CA . THR A 1 207 ? 3.299 -6.168 -25.797 1 64.69 207 THR A CA 1
ATOM 1590 C C . THR A 1 207 ? 2.15 -6.68 -26.656 1 64.69 207 THR A C 1
ATOM 1592 O O . THR A 1 207 ? 1.344 -5.891 -27.156 1 64.69 207 THR A O 1
ATOM 1595 N N . ALA A 1 208 ? 2.139 -7.918 -26.594 1 80.19 208 ALA A N 1
ATOM 1596 C CA . ALA A 1 208 ? 1.07 -8.344 -27.5 1 80.19 208 ALA A CA 1
ATOM 1597 C C . ALA A 1 208 ? -0.292 -8.242 -26.812 1 80.19 208 ALA A C 1
ATOM 1599 O O . ALA A 1 208 ? -0.442 -8.633 -25.656 1 80.19 208 ALA A O 1
ATOM 1600 N N . ASN A 1 209 ? -1.164 -7.648 -27.562 1 87.94 209 ASN A N 1
ATOM 1601 C CA . ASN A 1 209 ? -2.531 -7.492 -27.078 1 87.94 209 ASN A CA 1
ATOM 1602 C C . ASN A 1 209 ? -3.309 -8.805 -27.156 1 87.94 209 ASN A C 1
ATOM 1604 O O . ASN A 1 209 ? -3.68 -9.242 -28.234 1 87.94 209 ASN A O 1
ATOM 1608 N N . TRP A 1 210 ? -3.645 -9.359 -26 1 92.75 210 TRP A N 1
ATOM 1609 C CA . TRP A 1 210 ? -4.312 -10.656 -25.953 1 92.75 210 TRP A CA 1
ATOM 1610 C C . TRP A 1 210 ? -5.766 -10.531 -26.391 1 92.75 210 TRP A C 1
ATOM 1612 O O . TRP A 1 210 ? -6.359 -11.508 -26.875 1 92.75 210 TRP A O 1
ATOM 1622 N N . PHE A 1 211 ? -6.305 -9.352 -26.297 1 92.81 211 PHE A N 1
ATOM 1623 C CA . PHE A 1 211 ? -7.711 -9.172 -26.641 1 92.81 211 PHE A CA 1
ATOM 1624 C C . PHE A 1 211 ? -7.914 -9.258 -28.156 1 92.81 211 PHE A C 1
ATOM 1626 O O . PHE A 1 211 ? -8.992 -9.641 -28.609 1 92.81 211 PHE A O 1
ATOM 1633 N N . THR A 1 212 ? -6.883 -8.898 -28.891 1 93.38 212 THR A N 1
ATOM 1634 C CA . THR A 1 212 ? -6.957 -8.977 -30.359 1 93.38 212 THR A CA 1
ATOM 1635 C C . THR A 1 212 ? -6.312 -10.266 -30.859 1 93.38 212 THR A C 1
ATOM 1637 O O . THR A 1 212 ? -6.246 -10.492 -32.062 1 93.38 212 THR A O 1
ATOM 1640 N N . LYS A 1 213 ? -5.75 -11.062 -30 1 94.5 213 LYS A N 1
ATOM 1641 C CA . LYS A 1 213 ? -5.078 -12.328 -30.312 1 94.5 213 LYS A CA 1
ATOM 1642 C C . LYS A 1 213 ? -3.797 -12.086 -31.094 1 94.5 213 LYS A C 1
ATOM 1644 O O . LYS A 1 213 ? -3.377 -12.938 -31.891 1 94.5 213 LYS A O 1
ATOM 1649 N N . ALA A 1 214 ? -3.297 -10.898 -30.938 1 92.19 214 ALA A N 1
ATOM 1650 C CA . ALA A 1 214 ? -2.053 -10.555 -31.609 1 92.19 214 ALA A CA 1
ATOM 1651 C C . ALA A 1 214 ? -0.903 -11.438 -31.141 1 92.19 214 ALA A C 1
ATOM 1653 O O . ALA A 1 214 ? 0.08 -11.625 -31.859 1 92.19 214 ALA A O 1
ATOM 1654 N N . ASP A 1 215 ? -1.071 -12.031 -30 1 90.62 215 ASP A N 1
ATOM 1655 C CA . ASP A 1 215 ? -0.022 -12.844 -29.375 1 90.62 215 ASP A CA 1
ATOM 1656 C C . ASP A 1 215 ? 0.158 -14.164 -30.125 1 90.62 215 ASP A C 1
ATOM 1658 O O . ASP A 1 215 ? 1.213 -14.797 -30.031 1 90.62 215 ASP A O 1
ATOM 1662 N N . ILE A 1 216 ? -0.8 -14.594 -30.875 1 93.56 216 ILE A N 1
ATOM 1663 C CA . ILE A 1 216 ? -0.745 -15.875 -31.578 1 93.56 216 ILE A CA 1
ATOM 1664 C C . ILE A 1 216 ? 0.365 -15.844 -32.625 1 93.56 216 ILE A C 1
ATOM 1666 O O . ILE A 1 216 ? 1.084 -16.828 -32.812 1 93.56 216 ILE A O 1
ATOM 1670 N N . THR A 1 217 ? 0.514 -14.664 -33.219 1 91.12 217 THR A N 1
ATOM 1671 C CA . THR A 1 217 ? 1.468 -14.578 -34.312 1 91.12 217 THR A CA 1
ATOM 1672 C C . THR A 1 217 ? 2.686 -13.75 -33.906 1 91.12 217 THR A C 1
ATOM 1674 O O . THR A 1 217 ? 3.68 -13.703 -34.625 1 91.12 217 THR A O 1
ATOM 1677 N N . TYR A 1 218 ? 2.568 -13.203 -32.75 1 85.69 218 TYR A N 1
ATOM 1678 C CA . TYR A 1 218 ? 3.646 -12.344 -32.281 1 85.69 218 TYR A CA 1
ATOM 1679 C C . TYR A 1 218 ? 4.762 -13.156 -31.656 1 85.69 218 TYR A C 1
ATOM 1681 O O . TYR A 1 218 ? 4.5 -14.109 -30.906 1 85.69 218 TYR A O 1
ATOM 1689 N N . GLN A 1 219 ? 6.012 -12.773 -32 1 80.81 219 GLN A N 1
ATOM 1690 C CA . GLN A 1 219 ? 7.164 -13.359 -31.344 1 80.81 219 GLN A CA 1
ATOM 1691 C C . GLN A 1 219 ? 7.906 -12.305 -30.516 1 80.81 219 GLN A C 1
ATOM 1693 O O . GLN A 1 219 ? 8.328 -11.281 -31.047 1 80.81 219 GLN A O 1
ATOM 1698 N N . GLU A 1 220 ? 8.055 -12.641 -29.219 1 81.75 220 GLU A N 1
ATOM 1699 C CA . GLU A 1 220 ? 8.742 -11.703 -28.344 1 81.75 220 GLU A CA 1
ATOM 1700 C C . GLU A 1 220 ? 10.203 -11.523 -28.75 1 81.75 220 GLU A C 1
ATOM 1702 O O . GLU A 1 220 ? 10.844 -12.469 -29.203 1 81.75 220 GLU A O 1
ATOM 1707 N N . VAL A 1 221 ? 10.633 -10.273 -28.656 1 87.12 221 VAL A N 1
ATOM 1708 C CA . VAL A 1 221 ? 12.039 -9.984 -28.922 1 87.12 221 VAL A CA 1
ATOM 1709 C C . VAL A 1 221 ? 12.852 -10.242 -27.656 1 87.12 221 VAL A C 1
ATOM 1711 O O . VAL A 1 221 ? 12.711 -9.523 -26.656 1 87.12 221 VAL A O 1
ATOM 1714 N N . MET A 1 222 ? 13.711 -11.203 -27.703 1 91.94 222 MET A N 1
ATOM 1715 C CA . MET A 1 222 ? 14.523 -11.602 -26.562 1 91.94 222 MET A CA 1
ATOM 1716 C C . MET A 1 222 ? 15.859 -10.859 -26.562 1 91.94 222 MET A C 1
ATOM 1718 O O . MET A 1 222 ? 16.406 -10.562 -27.625 1 91.94 222 MET A O 1
ATOM 1722 N N . GLN A 1 223 ? 16.359 -10.539 -25.406 1 91.38 223 GLN A N 1
ATOM 1723 C CA . GLN A 1 223 ? 17.688 -9.984 -25.234 1 91.38 223 GLN A CA 1
ATOM 1724 C C . GLN A 1 223 ? 18.578 -10.93 -24.422 1 91.38 223 GLN A C 1
ATOM 1726 O O . GLN A 1 223 ? 18.062 -11.711 -23.609 1 91.38 223 GLN A O 1
ATOM 1731 N N . PRO A 1 224 ? 19.875 -10.828 -24.609 1 94.69 224 PRO A N 1
ATOM 1732 C CA . PRO A 1 224 ? 20.766 -11.695 -23.844 1 94.69 224 PRO A CA 1
ATOM 1733 C C . PRO A 1 224 ? 20.672 -11.461 -22.328 1 94.69 224 PRO A C 1
ATOM 1735 O O . PRO A 1 224 ? 20.516 -10.32 -21.891 1 94.69 224 PRO A O 1
ATOM 1738 N N . ASN A 1 225 ? 20.656 -12.492 -21.578 1 95.12 225 ASN A N 1
ATOM 1739 C CA . ASN A 1 225 ? 20.703 -12.453 -20.109 1 95.12 225 ASN A CA 1
ATOM 1740 C C . ASN A 1 225 ? 22.141 -12.492 -19.609 1 95.12 225 ASN A C 1
ATOM 1742 O O . ASN A 1 225 ? 22.875 -13.453 -19.859 1 95.12 225 ASN A O 1
ATOM 1746 N N . THR A 1 226 ? 22.594 -11.461 -18.891 1 91.5 226 THR A N 1
ATOM 1747 C CA . THR A 1 226 ? 23.969 -11.344 -18.438 1 91.5 226 THR A CA 1
ATOM 1748 C C . THR A 1 226 ? 24.156 -12.086 -17.109 1 91.5 226 THR A C 1
ATOM 1750 O O . THR A 1 226 ? 25.25 -12.07 -16.531 1 91.5 226 THR A O 1
ATOM 1753 N N . GLY A 1 227 ? 23.109 -12.734 -16.656 1 94.12 227 GLY A N 1
ATOM 1754 C CA . GLY A 1 227 ? 23.203 -13.5 -15.422 1 94.12 227 GLY A CA 1
ATOM 1755 C C . GLY A 1 227 ? 22.781 -12.703 -14.203 1 94.12 227 GLY A C 1
ATOM 1756 O O . GLY A 1 227 ? 22.125 -11.672 -14.32 1 94.12 227 GLY A O 1
ATOM 1757 N N . PHE A 1 228 ? 23.078 -13.305 -13.047 1 96.19 228 PHE A N 1
ATOM 1758 C CA . PHE A 1 228 ? 22.719 -12.688 -11.773 1 96.19 228 PHE A CA 1
ATOM 1759 C C . PHE A 1 228 ? 23.797 -11.703 -11.32 1 96.19 228 PHE A C 1
ATOM 1761 O O . PHE A 1 228 ? 24.938 -11.781 -11.766 1 96.19 228 PHE A O 1
ATOM 1768 N N . LYS A 1 229 ? 23.406 -10.75 -10.562 1 96.88 229 LYS A N 1
ATOM 1769 C CA . LYS A 1 229 ? 24.297 -9.719 -10.039 1 96.88 229 LYS A CA 1
ATOM 1770 C C . LYS A 1 229 ? 24.234 -9.664 -8.516 1 96.88 229 LYS A C 1
ATOM 1772 O O . LYS A 1 229 ? 23.156 -9.508 -7.938 1 96.88 229 LYS A O 1
ATOM 1777 N N . TRP A 1 230 ? 25.391 -9.82 -7.859 1 98.31 230 TRP A N 1
ATOM 1778 C CA . TRP A 1 230 ? 25.453 -9.617 -6.418 1 98.31 230 TRP A CA 1
ATOM 1779 C C . TRP A 1 230 ? 25.531 -8.133 -6.082 1 98.31 230 TRP A C 1
ATOM 1781 O O . TRP A 1 230 ? 26.547 -7.488 -6.301 1 98.31 230 TRP A O 1
ATOM 1791 N N . LEU A 1 231 ? 24.5 -7.578 -5.582 1 97.62 231 LEU A N 1
ATOM 1792 C CA . LEU A 1 231 ? 24.469 -6.188 -5.148 1 97.62 231 LEU A CA 1
ATOM 1793 C C . LEU A 1 231 ? 25.25 -6.008 -3.854 1 97.62 231 LEU A C 1
ATOM 1795 O O . LEU A 1 231 ? 25.828 -4.938 -3.613 1 97.62 231 LEU A O 1
ATOM 1799 N N . ARG A 1 232 ? 25.219 -6.984 -2.988 1 98.31 232 ARG A N 1
ATOM 1800 C CA . ARG A 1 232 ? 25.984 -7.086 -1.751 1 98.31 232 ARG A CA 1
ATOM 1801 C C . ARG A 1 232 ? 26.516 -8.5 -1.552 1 98.31 232 ARG A C 1
ATOM 1803 O O . ARG A 1 232 ? 25.75 -9.469 -1.555 1 98.31 232 ARG A O 1
ATOM 1810 N N . PRO A 1 233 ? 27.734 -8.633 -1.426 1 98.5 233 PRO A N 1
ATOM 1811 C CA . PRO A 1 233 ? 28.312 -9.969 -1.255 1 98.5 233 PRO A CA 1
ATOM 1812 C C . PRO A 1 233 ? 28.031 -10.562 0.122 1 98.5 233 PRO A C 1
ATOM 1814 O O . PRO A 1 233 ? 27.703 -9.828 1.059 1 98.5 233 PRO A O 1
ATOM 1817 N N . GLY A 1 234 ? 28.094 -11.859 0.187 1 98.69 234 GLY A N 1
ATOM 1818 C CA . GLY A 1 234 ? 27.938 -12.555 1.452 1 98.69 234 GLY A CA 1
ATOM 1819 C C . GLY A 1 234 ? 27.422 -13.977 1.293 1 98.69 234 GLY A C 1
ATOM 1820 O O . GLY A 1 234 ? 27.438 -14.523 0.191 1 98.69 234 GLY A O 1
ATOM 1821 N N . GLN A 1 235 ? 27.219 -14.586 2.432 1 98.75 235 GLN A N 1
ATOM 1822 C CA . GLN A 1 235 ? 26.641 -15.93 2.502 1 98.75 235 GLN A CA 1
ATOM 1823 C C . GLN A 1 235 ? 25.438 -15.961 3.447 1 98.75 235 GLN A C 1
ATOM 1825 O O . GLN A 1 235 ? 25.422 -15.258 4.457 1 98.75 235 GLN A O 1
ATOM 1830 N N . ALA A 1 236 ? 24.453 -16.703 3.033 1 98.81 236 ALA A N 1
ATOM 1831 C CA . ALA A 1 236 ? 23.281 -16.859 3.883 1 98.81 236 ALA A CA 1
ATOM 1832 C C . ALA A 1 236 ? 22.547 -18.156 3.561 1 98.81 236 ALA A C 1
ATOM 1834 O O . ALA A 1 236 ? 22.703 -18.719 2.475 1 98.81 236 ALA A O 1
ATOM 1835 N N . ARG A 1 237 ? 21.859 -18.641 4.508 1 98.62 237 ARG A N 1
ATOM 1836 C CA . ARG A 1 237 ? 21.031 -19.828 4.379 1 98.62 237 ARG A CA 1
ATOM 1837 C C . ARG A 1 237 ? 19.734 -19.688 5.16 1 98.62 237 ARG A C 1
ATOM 1839 O O . ARG A 1 237 ? 19.734 -19.141 6.27 1 98.62 237 ARG A O 1
ATOM 1846 N N . GLY A 1 238 ? 18.594 -20.047 4.57 1 98.38 238 GLY A N 1
ATOM 1847 C CA . GLY A 1 238 ? 17.281 -19.969 5.219 1 98.38 238 GLY A CA 1
ATOM 1848 C C . GLY A 1 238 ? 16.141 -20.312 4.293 1 98.38 238 GLY A C 1
ATOM 1849 O O . GLY A 1 238 ? 16.344 -20.5 3.092 1 98.38 238 GLY A O 1
ATOM 1850 N N . PRO A 1 239 ? 14.961 -20.5 4.855 1 98.5 239 PRO A N 1
ATOM 1851 C CA . PRO A 1 239 ? 13.797 -20.703 3.988 1 98.5 239 PRO A CA 1
ATOM 1852 C C . PRO A 1 239 ? 13.516 -19.484 3.094 1 98.5 239 PRO A C 1
ATOM 1854 O O . PRO A 1 239 ? 13.625 -18.344 3.539 1 98.5 239 PRO A O 1
ATOM 1857 N N . ILE A 1 240 ? 13.234 -19.734 1.846 1 98.69 240 ILE A N 1
ATOM 1858 C CA . ILE A 1 240 ? 12.914 -18.641 0.927 1 98.69 240 ILE A CA 1
ATOM 1859 C C . ILE A 1 240 ? 11.422 -18.312 1.005 1 98.69 240 ILE A C 1
ATOM 1861 O O . ILE A 1 240 ? 10.578 -19.203 0.892 1 98.69 240 ILE A O 1
ATOM 1865 N N . LEU A 1 241 ? 11.078 -17.078 1.345 1 98.56 241 LEU A N 1
ATOM 1866 C CA . LEU A 1 241 ? 9.727 -16.562 1.464 1 98.56 241 LEU A CA 1
ATOM 1867 C C . LEU A 1 241 ? 9.578 -15.25 0.69 1 98.56 241 LEU A C 1
ATOM 1869 O O . LEU A 1 241 ? 10.578 -14.602 0.369 1 98.56 241 LEU A O 1
ATOM 1873 N N . GLY A 1 242 ? 8.383 -14.891 0.33 1 98.25 242 GLY A N 1
ATOM 1874 C CA . GLY A 1 242 ? 8.18 -13.594 -0.299 1 98.25 242 GLY A CA 1
ATOM 1875 C C . GLY A 1 242 ? 7.363 -13.672 -1.578 1 98.25 242 GLY A C 1
ATOM 1876 O O . GLY A 1 242 ? 6.426 -14.469 -1.676 1 98.25 242 GLY A O 1
ATOM 1877 N N . GLY A 1 243 ? 7.625 -12.773 -2.488 1 98.12 243 GLY A N 1
ATOM 1878 C CA . GLY A 1 243 ? 6.895 -12.656 -3.74 1 98.12 243 GLY A CA 1
ATOM 1879 C C . GLY A 1 243 ? 6.906 -11.25 -4.312 1 98.12 243 GLY A C 1
ATOM 1880 O O . GLY A 1 243 ? 7.969 -10.641 -4.449 1 98.12 243 GLY A O 1
ATOM 1881 N N . CYS A 1 244 ? 5.746 -10.828 -4.738 1 97.88 244 CYS A N 1
ATOM 1882 C CA . CYS A 1 244 ? 5.578 -9.531 -5.387 1 97.88 244 CYS A CA 1
ATOM 1883 C C . CYS A 1 244 ? 5.672 -8.398 -4.371 1 97.88 244 CYS A C 1
ATOM 1885 O O . CYS A 1 244 ? 4.902 -8.352 -3.412 1 97.88 244 CYS A O 1
ATOM 1887 N N . LEU A 1 245 ? 6.516 -7.449 -4.594 1 97.88 245 LEU A N 1
ATOM 1888 C CA . LEU A 1 245 ? 6.93 -6.418 -3.65 1 97.88 245 LEU A CA 1
ATOM 1889 C C . LEU A 1 245 ? 5.723 -5.664 -3.107 1 97.88 245 LEU A C 1
ATOM 1891 O O . LEU A 1 245 ? 5.488 -5.648 -1.896 1 97.88 245 LEU A O 1
ATOM 1895 N N . PRO A 1 246 ? 4.879 -5.039 -3.92 1 96.62 246 PRO A N 1
ATOM 1896 C CA . PRO A 1 246 ? 3.793 -4.227 -3.359 1 96.62 246 PRO A CA 1
ATOM 1897 C C . PRO A 1 246 ? 2.719 -5.07 -2.678 1 96.62 246 PRO A C 1
ATOM 1899 O O . PRO A 1 246 ? 2.002 -4.574 -1.803 1 96.62 246 PRO A O 1
ATOM 1902 N N . VAL A 1 247 ? 2.646 -6.348 -3.051 1 97.94 247 VAL A N 1
ATOM 1903 C CA . VAL A 1 247 ? 1.587 -7.211 -2.543 1 97.94 247 VAL A CA 1
ATOM 1904 C C . VAL A 1 247 ? 1.865 -7.57 -1.085 1 97.94 247 VAL A C 1
ATOM 1906 O O . VAL A 1 247 ? 0.943 -7.883 -0.329 1 97.94 247 VAL A O 1
ATOM 1909 N N . LEU A 1 248 ? 3.135 -7.488 -0.648 1 97.94 248 LEU A N 1
ATOM 1910 C CA . LEU A 1 248 ? 3.475 -7.738 0.749 1 97.94 248 LEU A CA 1
ATOM 1911 C C . LEU A 1 248 ? 2.691 -6.809 1.671 1 97.94 248 LEU A C 1
ATOM 1913 O O . LEU A 1 248 ? 2.293 -7.207 2.768 1 97.94 248 LEU A O 1
ATOM 1917 N N . LEU A 1 249 ? 2.404 -5.598 1.197 1 96.75 249 LEU A N 1
ATOM 1918 C CA . LEU A 1 249 ? 1.719 -4.609 2.021 1 96.75 249 LEU A CA 1
ATOM 1919 C C . LEU A 1 249 ? 0.258 -4.992 2.232 1 96.75 249 LEU A C 1
ATOM 1921 O O . LEU A 1 249 ? -0.379 -4.535 3.184 1 96.75 249 LEU A O 1
ATOM 1925 N N . ASN A 1 250 ? -0.275 -5.852 1.385 1 97.25 250 ASN A N 1
ATOM 1926 C CA . ASN A 1 250 ? -1.685 -6.219 1.466 1 97.25 250 ASN A CA 1
ATOM 1927 C C . ASN A 1 250 ? -1.953 -7.152 2.643 1 97.25 250 ASN A C 1
ATOM 1929 O O . ASN A 1 250 ? -3.09 -7.262 3.107 1 97.25 250 ASN A O 1
ATOM 1933 N N . VAL A 1 251 ? -0.902 -7.832 3.105 1 97 251 VAL A N 1
ATOM 1934 C CA . VAL A 1 251 ? -1.155 -8.789 4.176 1 97 251 VAL A CA 1
ATOM 1935 C C . VAL A 1 251 ? -0.298 -8.445 5.391 1 97 251 VAL A C 1
ATOM 1937 O O . VAL A 1 251 ? -0.477 -9.016 6.469 1 97 251 VAL A O 1
ATOM 1940 N N . ARG A 1 252 ? 0.622 -7.52 5.238 1 96.06 252 ARG A N 1
ATOM 1941 C CA . ARG A 1 252 ? 1.479 -7.098 6.34 1 96.06 252 ARG A CA 1
ATOM 1942 C C . ARG A 1 252 ? 0.648 -6.695 7.555 1 96.06 252 ARG A C 1
ATOM 1944 O O . ARG A 1 252 ? -0.424 -6.105 7.41 1 96.06 252 ARG A O 1
ATOM 1951 N N . GLY A 1 253 ? 1.083 -7.016 8.734 1 94.56 253 GLY A N 1
ATOM 1952 C CA . GLY A 1 253 ? 0.385 -6.629 9.953 1 94.56 253 GLY A CA 1
ATOM 1953 C C . GLY A 1 253 ? -0.745 -7.574 10.312 1 94.56 253 GLY A C 1
ATOM 1954 O O . GLY A 1 253 ? -1.358 -7.438 11.375 1 94.56 253 GLY A O 1
ATOM 1955 N N . SER A 1 254 ? -1.034 -8.555 9.477 1 97.25 254 SER A N 1
ATOM 1956 C CA . SER A 1 254 ? -2.078 -9.539 9.727 1 97.25 254 SER A CA 1
ATOM 1957 C C . SER A 1 254 ? -1.481 -10.898 10.078 1 97.25 254 SER A C 1
ATOM 1959 O O . SER A 1 254 ? -0.267 -11.094 9.984 1 97.25 254 SER A O 1
ATOM 1961 N N . LYS A 1 255 ? -2.338 -11.836 10.477 1 97.75 255 LYS A N 1
ATOM 1962 C CA . LYS A 1 255 ? -1.894 -13.188 10.797 1 97.75 255 LYS A CA 1
ATOM 1963 C C . LYS A 1 255 ? -1.456 -13.938 9.539 1 97.75 255 LYS A C 1
ATOM 1965 O O . LYS A 1 255 ? -0.841 -15 9.625 1 97.75 255 LYS A O 1
ATOM 1970 N N . TYR A 1 256 ? -1.702 -13.367 8.391 1 98.5 256 TYR A N 1
ATOM 1971 C CA . TYR A 1 256 ? -1.413 -14.047 7.129 1 98.5 256 TYR A CA 1
ATOM 1972 C C . TYR A 1 256 ? 0.007 -13.742 6.664 1 98.5 256 TYR A C 1
ATOM 1974 O O . TYR A 1 256 ? 0.497 -14.359 5.711 1 98.5 256 TYR A O 1
ATOM 1982 N N . MET A 1 257 ? 0.683 -12.797 7.266 1 98.19 257 MET A N 1
ATOM 1983 C CA . MET A 1 257 ? 2.094 -12.539 6.992 1 98.19 257 MET A CA 1
ATOM 1984 C C . MET A 1 257 ? 2.984 -13.492 7.781 1 98.19 257 MET A C 1
ATOM 1986 O O . MET A 1 257 ? 2.943 -13.516 9.008 1 98.19 257 MET A O 1
ATOM 1990 N N . PRO A 1 258 ? 3.779 -14.273 7.109 1 97.94 258 PRO A N 1
ATOM 1991 C CA . PRO A 1 258 ? 4.66 -15.18 7.852 1 97.94 258 PRO A CA 1
ATOM 1992 C C . PRO A 1 258 ? 5.781 -14.445 8.586 1 97.94 258 PRO A C 1
ATOM 1994 O O . PRO A 1 258 ? 6.105 -13.305 8.234 1 97.94 258 PRO A O 1
ATOM 1997 N N . ASP A 1 259 ? 6.273 -15.062 9.664 1 96.69 259 ASP A N 1
ATOM 1998 C CA . ASP A 1 259 ? 7.488 -14.562 10.297 1 96.69 259 ASP A CA 1
ATOM 1999 C C . ASP A 1 259 ? 8.688 -14.664 9.359 1 96.69 259 ASP A C 1
ATOM 2001 O O . ASP A 1 259 ? 9.016 -15.758 8.891 1 96.69 259 ASP A O 1
ATOM 2005 N N . LEU A 1 260 ? 9.367 -13.586 9.055 1 98 260 LEU A N 1
ATOM 2006 C CA . LEU A 1 260 ? 10.453 -13.555 8.086 1 98 260 LEU A CA 1
ATOM 2007 C C . LEU A 1 260 ? 11.805 -13.711 8.773 1 98 260 LEU A C 1
ATOM 2009 O O . LEU A 1 260 ? 12.852 -13.602 8.133 1 98 260 LEU A O 1
ATOM 2013 N N . GLN A 1 261 ? 11.766 -13.977 10.102 1 98 261 GLN A N 1
ATOM 2014 C CA . GLN A 1 261 ? 13.016 -14.133 10.844 1 98 261 GLN A CA 1
ATOM 2015 C C . GLN A 1 261 ? 13.906 -15.195 10.211 1 98 261 GLN A C 1
ATOM 2017 O O . GLN A 1 261 ? 13.477 -16.344 10.039 1 98 261 GLN A O 1
ATOM 2022 N N . ASP A 1 262 ? 15.102 -14.82 9.812 1 98.25 262 ASP A N 1
ATOM 2023 C CA . ASP A 1 262 ? 16.156 -15.688 9.305 1 98.25 262 ASP A CA 1
ATOM 2024 C C . ASP A 1 262 ? 15.82 -16.219 7.914 1 98.25 262 ASP A C 1
ATOM 2026 O O . ASP A 1 262 ? 16.422 -17.188 7.441 1 98.25 262 ASP A O 1
ATOM 2030 N N . ALA A 1 263 ? 14.852 -15.633 7.25 1 98.69 263 ALA A N 1
ATOM 2031 C CA . ALA A 1 263 ? 14.445 -16.062 5.914 1 98.69 263 ALA A CA 1
ATOM 2032 C C . ALA A 1 263 ? 15.32 -15.422 4.844 1 98.69 263 ALA A C 1
ATOM 2034 O O . ALA A 1 263 ? 16.031 -14.445 5.113 1 98.69 263 ALA A O 1
ATOM 2035 N N . ILE A 1 264 ? 15.398 -16.062 3.688 1 98.88 264 ILE A N 1
ATOM 2036 C CA . ILE A 1 264 ? 15.805 -15.406 2.443 1 98.88 264 ILE A CA 1
ATOM 2037 C C . ILE A 1 264 ? 14.578 -14.82 1.75 1 98.88 264 ILE A C 1
ATOM 2039 O O . ILE A 1 264 ? 13.672 -15.547 1.345 1 98.88 264 ILE A O 1
ATOM 2043 N N . LEU A 1 265 ? 14.539 -13.516 1.683 1 98.88 265 LEU A N 1
ATOM 2044 C CA . LEU A 1 265 ? 13.359 -12.852 1.131 1 98.88 265 LEU A CA 1
ATOM 2045 C C . LEU A 1 265 ? 13.453 -12.75 -0.388 1 98.88 265 LEU A C 1
ATOM 2047 O O . LEU A 1 265 ? 14.469 -12.305 -0.924 1 98.88 265 LEU A O 1
ATOM 2051 N N . LEU A 1 266 ? 12.445 -13.266 -1.039 1 98.75 266 LEU A N 1
ATOM 2052 C CA . LEU A 1 266 ? 12.273 -13.109 -2.48 1 98.75 266 LEU A CA 1
ATOM 2053 C C . LEU A 1 266 ? 11.398 -11.898 -2.797 1 98.75 266 LEU A C 1
ATOM 2055 O O . LEU A 1 266 ? 10.297 -11.773 -2.258 1 98.75 266 LEU A O 1
ATOM 2059 N N . LEU A 1 267 ? 11.891 -10.992 -3.66 1 98.44 267 LEU A N 1
ATOM 2060 C CA . LEU A 1 267 ? 11.094 -9.844 -4.082 1 98.44 267 LEU A CA 1
ATOM 2061 C C . LEU A 1 267 ? 11.172 -9.656 -5.594 1 98.44 267 LEU A C 1
ATOM 2063 O O . LEU A 1 267 ? 12.227 -9.867 -6.199 1 98.44 267 LEU A O 1
ATOM 2067 N N . GLU A 1 268 ? 10.141 -9.25 -6.199 1 95.81 268 GLU A N 1
ATOM 2068 C CA . GLU A 1 268 ? 10.102 -8.766 -7.57 1 95.81 268 GLU A CA 1
ATOM 2069 C C . GLU A 1 268 ? 9.156 -7.574 -7.707 1 95.81 268 GLU A C 1
ATOM 2071 O O . GLU A 1 268 ? 8.258 -7.391 -6.883 1 95.81 268 GLU A O 1
ATOM 2076 N N . ALA A 1 269 ? 9.383 -6.73 -8.672 1 93.75 269 ALA A N 1
ATOM 2077 C CA . ALA A 1 269 ? 8.555 -5.547 -8.914 1 93.75 269 ALA A CA 1
ATOM 2078 C C . ALA A 1 269 ? 7.715 -5.715 -10.18 1 93.75 269 ALA A C 1
ATOM 2080 O O . ALA A 1 269 ? 8.258 -5.953 -11.258 1 93.75 269 ALA A O 1
ATOM 2081 N N . PRO A 1 270 ? 6.445 -5.543 -10.016 1 93.5 270 PRO A N 1
ATOM 2082 C CA . PRO A 1 270 ? 5.543 -5.75 -11.148 1 93.5 270 PRO A CA 1
ATOM 2083 C C . PRO A 1 270 ? 5.41 -4.508 -12.031 1 93.5 270 PRO A C 1
ATOM 2085 O O . PRO A 1 270 ? 6.215 -3.58 -11.922 1 93.5 270 PRO A O 1
ATOM 2088 N N . GLU A 1 271 ? 4.422 -4.578 -12.906 1 89.5 271 GLU A N 1
ATOM 2089 C CA . GLU A 1 271 ? 4.047 -3.412 -13.695 1 89.5 271 GLU A CA 1
ATOM 2090 C C . GLU A 1 271 ? 3.412 -2.334 -12.82 1 89.5 271 GLU A C 1
ATOM 2092 O O . GLU A 1 271 ? 2.996 -2.609 -11.695 1 89.5 271 GLU A O 1
ATOM 2097 N N . GLY A 1 272 ? 3.436 -1.173 -13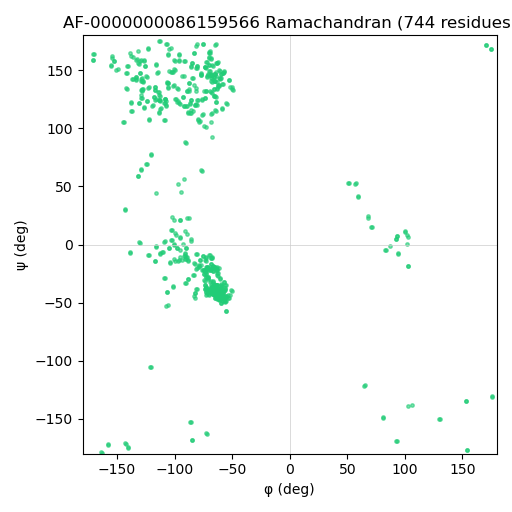.352 1 86.88 272 GLY A N 1
ATOM 2098 C CA . GLY A 1 272 ? 2.781 -0.062 -12.68 1 86.88 272 GLY A CA 1
ATOM 2099 C C . GLY A 1 272 ? 1.309 0.061 -13.023 1 86.88 272 GLY A C 1
ATOM 2100 O O . GLY A 1 272 ? 0.629 -0.946 -13.227 1 86.88 272 GLY A O 1
ATOM 2101 N N . HIS A 1 273 ? 0.814 1.234 -12.945 1 79.5 273 HIS A N 1
ATOM 2102 C CA . HIS A 1 273 ? -0.593 1.506 -13.211 1 79.5 273 HIS A CA 1
ATOM 2103 C C . HIS A 1 273 ? -0.949 1.191 -14.664 1 79.5 273 HIS A C 1
ATOM 2105 O O . HIS A 1 273 ? -2.084 0.81 -14.961 1 79.5 273 HIS A O 1
ATOM 2111 N N . GLN A 1 274 ? 0.029 1.453 -15.445 1 78.38 274 GLN A N 1
ATOM 2112 C CA . GLN A 1 274 ? -0.111 1.016 -16.828 1 78.38 274 GLN A CA 1
ATOM 2113 C C . GLN A 1 274 ? 0.598 -0.315 -17.062 1 78.38 274 GLN A C 1
ATOM 2115 O O . GLN A 1 274 ? 1.734 -0.504 -16.625 1 78.38 274 GLN A O 1
ATOM 2120 N N . PHE A 1 275 ? -0.058 -1.193 -17.719 1 76.69 275 PHE A N 1
ATOM 2121 C CA . PHE A 1 275 ? 0.414 -2.566 -17.844 1 76.69 275 PHE A CA 1
ATOM 2122 C C . PHE A 1 275 ? 1.689 -2.627 -18.672 1 76.69 275 PHE A C 1
ATOM 2124 O O . PHE A 1 275 ? 2.418 -3.621 -18.641 1 76.69 275 PHE A O 1
ATOM 2131 N N . ASP A 1 276 ? 1.979 -1.623 -19.453 1 80.69 276 ASP A N 1
ATOM 2132 C CA . ASP A 1 276 ? 3.139 -1.639 -20.328 1 80.69 276 ASP A CA 1
ATOM 2133 C C . ASP A 1 276 ? 4.281 -0.802 -19.766 1 80.69 276 ASP A C 1
ATOM 2135 O O . ASP A 1 276 ? 5.215 -0.445 -20.484 1 80.69 276 ASP A O 1
ATOM 2139 N N . GLN A 1 277 ? 4.086 -0.448 -18.453 1 87.75 277 GLN A N 1
ATOM 2140 C CA . GLN A 1 277 ? 5.125 0.306 -17.75 1 87.75 277 GLN A CA 1
ATOM 2141 C C . GLN A 1 277 ? 5.465 -0.333 -16.406 1 87.75 277 GLN A C 1
ATOM 2143 O O . GLN A 1 277 ? 4.602 -0.936 -15.766 1 87.75 277 GLN A O 1
ATOM 2148 N N . GLY A 1 278 ? 6.738 -0.174 -16.078 1 91.81 278 GLY A N 1
ATOM 2149 C CA . GLY A 1 278 ? 7.145 -0.646 -14.758 1 91.81 278 GLY A CA 1
ATOM 2150 C C . GLY A 1 278 ? 6.59 0.193 -13.625 1 91.81 278 GLY A C 1
ATOM 2151 O O . GLY A 1 278 ? 6.109 1.307 -13.844 1 91.81 278 GLY A O 1
ATOM 2152 N N . MET A 1 279 ? 6.578 -0.355 -12.523 1 93.25 279 MET A N 1
ATOM 2153 C CA . MET A 1 279 ? 6.219 0.391 -11.32 1 93.25 279 MET A CA 1
ATOM 2154 C C . MET A 1 279 ? 7.012 1.688 -11.227 1 93.25 279 MET A C 1
ATOM 2156 O O . MET A 1 279 ? 8.219 1.704 -11.492 1 93.25 279 MET A O 1
ATOM 2160 N N . ALA A 1 280 ? 6.32 2.787 -10.875 1 93.62 280 ALA A N 1
ATOM 2161 C CA . ALA A 1 280 ? 7.016 4.062 -10.719 1 93.62 280 ALA A CA 1
ATOM 2162 C C . ALA A 1 280 ? 8.086 3.975 -9.633 1 93.62 280 ALA A C 1
ATOM 2164 O O . ALA A 1 280 ? 7.875 3.336 -8.594 1 93.62 280 ALA A O 1
ATOM 2165 N N . LEU A 1 281 ? 9.273 4.668 -9.852 1 95.94 281 LEU A N 1
ATOM 2166 C CA . LEU A 1 281 ? 10.375 4.672 -8.891 1 95.94 281 LEU A CA 1
ATOM 2167 C C . LEU A 1 281 ? 9.906 5.156 -7.527 1 95.94 281 LEU A C 1
ATOM 2169 O O . LEU A 1 281 ? 10.305 4.613 -6.496 1 95.94 281 LEU A O 1
ATOM 2173 N N . GLN A 1 282 ? 9.023 6.145 -7.535 1 94.81 282 GLN A N 1
ATOM 2174 C CA . GLN A 1 282 ? 8.469 6.699 -6.305 1 94.81 282 GLN A CA 1
ATOM 2175 C C . GLN A 1 282 ? 7.695 5.641 -5.527 1 94.81 282 GLN A C 1
ATOM 2177 O O . GLN A 1 282 ? 7.773 5.578 -4.297 1 94.81 282 GLN A O 1
ATOM 2182 N N . ASP A 1 283 ? 6.949 4.863 -6.254 1 95.75 283 ASP A N 1
ATOM 2183 C CA . ASP A 1 283 ? 6.164 3.809 -5.617 1 95.75 283 ASP A CA 1
ATOM 2184 C C . ASP A 1 283 ? 7.066 2.717 -5.047 1 95.75 283 ASP A C 1
ATOM 2186 O O . ASP A 1 283 ? 6.82 2.209 -3.951 1 95.75 283 ASP A O 1
ATOM 2190 N N . ILE A 1 284 ? 8.109 2.355 -5.801 1 97.25 284 ILE A N 1
ATOM 2191 C CA . ILE A 1 284 ? 9.07 1.365 -5.332 1 97.25 284 ILE A CA 1
ATOM 2192 C C . ILE A 1 284 ? 9.734 1.859 -4.051 1 97.25 284 ILE A C 1
ATOM 2194 O O . ILE A 1 284 ? 9.836 1.115 -3.07 1 97.25 284 ILE A O 1
ATOM 2198 N N . ASN A 1 285 ? 10.148 3.125 -4.055 1 97.38 285 ASN A N 1
ATOM 2199 C CA . ASN A 1 285 ? 10.75 3.721 -2.867 1 97.38 285 ASN A CA 1
ATOM 2200 C C . ASN A 1 285 ? 9.805 3.66 -1.67 1 97.38 285 ASN A C 1
ATOM 2202 O O . ASN A 1 285 ? 10.227 3.32 -0.561 1 97.38 285 ASN A O 1
ATOM 2206 N N . MET A 1 286 ? 8.578 3.988 -1.913 1 97.44 286 MET A N 1
ATOM 2207 C CA . MET A 1 286 ? 7.57 4.012 -0.86 1 97.44 286 MET A CA 1
ATOM 2208 C C . MET A 1 286 ? 7.414 2.635 -0.224 1 97.44 286 MET A C 1
ATOM 2210 O O . MET A 1 286 ? 7.422 2.508 1.001 1 97.44 286 MET A O 1
ATOM 2214 N N . VAL A 1 287 ? 7.332 1.596 -1.026 1 97.94 287 VAL A N 1
ATOM 2215 C CA . VAL A 1 287 ? 7.098 0.247 -0.52 1 97.94 287 VAL A CA 1
ATOM 2216 C C . VAL A 1 287 ? 8.344 -0.25 0.217 1 97.94 287 VAL A C 1
ATOM 2218 O O . VAL A 1 287 ? 8.234 -0.836 1.297 1 97.94 287 VAL A O 1
ATOM 2221 N N . LEU A 1 288 ? 9.523 0.002 -0.367 1 98.38 288 LEU A N 1
ATOM 2222 C CA . LEU A 1 288 ? 10.758 -0.384 0.305 1 98.38 288 LEU A CA 1
ATOM 2223 C C . LEU A 1 288 ? 10.883 0.312 1.655 1 98.38 288 LEU A C 1
ATOM 2225 O O . LEU A 1 288 ? 11.305 -0.302 2.641 1 98.38 288 LEU A O 1
ATOM 2229 N N . GLY A 1 289 ? 10.5 1.573 1.702 1 98.12 289 GLY A N 1
ATOM 2230 C CA . GLY A 1 289 ? 10.508 2.318 2.951 1 98.12 289 GLY A CA 1
ATOM 2231 C C . GLY A 1 289 ? 9.555 1.751 3.988 1 98.12 289 GLY A C 1
ATOM 2232 O O . GLY A 1 289 ? 9.875 1.705 5.176 1 98.12 289 GLY A O 1
ATOM 2233 N N . ALA A 1 290 ? 8.383 1.331 3.523 1 98.19 290 ALA A N 1
ATOM 2234 C CA . ALA A 1 290 ? 7.41 0.72 4.422 1 98.19 290 ALA A CA 1
ATOM 2235 C C . ALA A 1 290 ? 7.953 -0.571 5.027 1 98.19 290 ALA A C 1
ATOM 2237 O O . ALA A 1 290 ? 7.781 -0.823 6.223 1 98.19 290 ALA A O 1
ATOM 2238 N N . LEU A 1 291 ? 8.641 -1.355 4.219 1 98.06 291 LEU A N 1
ATOM 2239 C CA . LEU A 1 291 ? 9.227 -2.598 4.711 1 98.06 291 LEU A CA 1
ATOM 2240 C C . LEU A 1 291 ? 10.352 -2.314 5.695 1 98.06 291 LEU A C 1
ATOM 2242 O O . LEU A 1 291 ? 10.539 -3.055 6.664 1 98.06 291 LEU A O 1
ATOM 2246 N N . ARG A 1 292 ? 11.086 -1.257 5.434 1 97.69 292 ARG A N 1
ATOM 2247 C CA . ARG A 1 292 ? 12.164 -0.903 6.359 1 97.69 292 ARG A CA 1
ATOM 2248 C C . ARG A 1 292 ? 11.602 -0.547 7.73 1 97.69 292 ARG A C 1
ATOM 2250 O O . ARG A 1 292 ? 12.102 -1.029 8.75 1 97.69 292 ARG A O 1
ATOM 2257 N N . ILE A 1 293 ? 10.523 0.218 7.801 1 96.5 293 ILE A N 1
ATOM 2258 C CA . ILE A 1 293 ? 10.07 0.773 9.07 1 96.5 293 ILE A CA 1
ATOM 2259 C C . ILE A 1 293 ? 9.391 -0.318 9.898 1 96.5 293 ILE A C 1
ATOM 2261 O O . ILE A 1 293 ? 9.312 -0.213 11.125 1 96.5 293 ILE A O 1
ATOM 2265 N N . ASP A 1 294 ? 8.922 -1.38 9.266 1 95.75 294 ASP A N 1
ATOM 2266 C CA . ASP A 1 294 ? 8.297 -2.43 10.062 1 95.75 294 ASP A CA 1
ATOM 2267 C C . ASP A 1 294 ? 9.328 -3.467 10.508 1 95.75 294 ASP A C 1
ATOM 2269 O O . ASP A 1 294 ? 8.977 -4.48 11.109 1 95.75 294 ASP A O 1
ATOM 2273 N N . GLY A 1 295 ? 10.625 -3.324 10.078 1 96.69 295 GLY A N 1
ATOM 2274 C CA . GLY A 1 295 ? 11.703 -4.172 10.562 1 96.69 295 GLY A CA 1
ATOM 2275 C C . GLY A 1 295 ? 11.953 -5.379 9.688 1 96.69 295 GLY A C 1
ATOM 2276 O O . GLY A 1 295 ? 12.734 -6.262 10.039 1 96.69 295 GLY A O 1
ATOM 2277 N N . THR A 1 296 ? 11.328 -5.465 8.562 1 97.88 296 THR A N 1
ATOM 2278 C CA . THR A 1 296 ? 11.453 -6.594 7.652 1 97.88 296 THR A CA 1
ATOM 2279 C C . THR A 1 296 ? 12.922 -6.863 7.328 1 97.88 296 THR A C 1
ATOM 2281 O O . THR A 1 296 ? 13.391 -7.996 7.453 1 97.88 296 THR A O 1
ATOM 2284 N N . PHE A 1 297 ? 13.688 -5.836 7.027 1 98.31 297 PHE A N 1
ATOM 2285 C CA . PHE A 1 297 ? 15.047 -6.012 6.523 1 98.31 297 PHE A CA 1
ATOM 2286 C C . PHE A 1 297 ? 16.016 -6.344 7.66 1 98.31 297 PHE A C 1
ATOM 2288 O O . PHE A 1 297 ? 17.125 -6.801 7.418 1 98.31 297 PHE A O 1
ATOM 2295 N N . HIS A 1 298 ? 15.594 -6.156 8.883 1 97.75 298 HIS A N 1
ATOM 2296 C CA . HIS A 1 298 ? 16.422 -6.547 10.016 1 97.75 298 HIS A CA 1
ATOM 2297 C C . HIS A 1 298 ? 16.156 -7.996 10.414 1 97.75 298 HIS A C 1
ATOM 2299 O O . HIS A 1 298 ? 16.922 -8.578 11.188 1 97.75 298 HIS A O 1
ATOM 2305 N N . LYS A 1 299 ? 15.102 -8.539 9.906 1 98 299 LYS A N 1
ATOM 2306 C CA . LYS A 1 299 ? 14.727 -9.906 10.242 1 98 299 LYS A CA 1
ATOM 2307 C C . LYS A 1 299 ? 15.344 -10.898 9.258 1 98 299 LYS A C 1
ATOM 2309 O O . LYS A 1 299 ? 15.758 -11.992 9.656 1 98 299 LYS A O 1
ATOM 2314 N N . ILE A 1 300 ? 15.508 -10.562 8.023 1 98.75 300 ILE A N 1
ATOM 2315 C CA . ILE A 1 300 ? 15.867 -11.516 6.98 1 98.75 300 ILE A CA 1
ATOM 2316 C C . ILE A 1 300 ? 17.375 -11.727 6.973 1 98.75 300 ILE A C 1
ATOM 2318 O O . ILE A 1 300 ? 18.125 -10.914 7.516 1 98.75 300 ILE A O 1
ATOM 2322 N N . LYS A 1 301 ? 17.828 -12.828 6.266 1 98.69 301 LYS A N 1
ATOM 2323 C CA . LYS A 1 301 ? 19.25 -13.18 6.195 1 98.69 301 LYS A CA 1
ATOM 2324 C C . LYS A 1 301 ? 19.781 -13.008 4.777 1 98.69 301 LYS A C 1
ATOM 2326 O O . LYS A 1 301 ? 20.984 -13.141 4.547 1 98.69 301 LYS A O 1
ATOM 2331 N N . GLY A 1 302 ? 18.969 -12.758 3.887 1 98.88 302 GLY A N 1
ATOM 2332 C CA . GLY A 1 302 ? 19.328 -12.562 2.49 1 98.88 302 GLY A CA 1
ATOM 2333 C C . GLY A 1 302 ? 18.172 -12.062 1.642 1 98.88 302 GLY A C 1
ATOM 2334 O O . GLY A 1 302 ? 17.016 -12.148 2.047 1 98.88 302 GLY A O 1
ATOM 2335 N N . LEU A 1 303 ? 18.516 -11.477 0.544 1 98.88 303 LEU A N 1
ATOM 2336 C CA . LEU A 1 303 ? 17.531 -10.945 -0.379 1 98.88 303 LEU A CA 1
ATOM 2337 C C . LEU A 1 303 ? 17.812 -11.406 -1.806 1 98.88 303 LEU A C 1
ATOM 2339 O O . LEU A 1 303 ? 18.922 -11.258 -2.305 1 98.88 303 LEU A O 1
ATOM 2343 N N . VAL A 1 304 ? 16.844 -12.062 -2.379 1 98.81 304 VAL A N 1
ATOM 2344 C CA . VAL A 1 304 ? 16.844 -12.438 -3.789 1 98.81 304 VAL A CA 1
ATOM 2345 C C . VAL A 1 304 ? 15.812 -11.602 -4.551 1 98.81 304 VAL A C 1
ATOM 2347 O O . VAL A 1 304 ? 14.625 -11.641 -4.23 1 98.81 304 VAL A O 1
ATOM 2350 N N . MET A 1 305 ? 16.25 -10.891 -5.535 1 97.94 305 MET A N 1
ATOM 2351 C CA . MET A 1 305 ? 15.359 -10.008 -6.285 1 97.94 305 MET A CA 1
ATOM 2352 C C . MET A 1 305 ? 15.266 -10.445 -7.746 1 97.94 305 MET A C 1
ATOM 2354 O O . MET A 1 305 ? 16.281 -10.695 -8.391 1 97.94 305 MET A O 1
ATOM 2358 N N . GLY A 1 306 ? 14.062 -10.508 -8.25 1 95.94 306 GLY A N 1
ATOM 2359 C CA . GLY A 1 306 ? 13.859 -10.742 -9.672 1 95.94 306 GLY A CA 1
ATOM 2360 C C . GLY A 1 306 ? 14.156 -9.516 -10.523 1 95.94 306 GLY A C 1
ATOM 2361 O O . GLY A 1 306 ? 14.367 -8.422 -9.992 1 95.94 306 GLY A O 1
ATOM 2362 N N . ARG A 1 307 ? 14.141 -9.703 -11.797 1 89.75 307 ARG A N 1
ATOM 2363 C CA . ARG A 1 307 ? 14.297 -8.57 -12.711 1 89.75 307 ARG A CA 1
ATOM 2364 C C . ARG A 1 307 ? 13.117 -7.609 -12.602 1 89.75 307 ARG A C 1
ATOM 2366 O O . ARG A 1 307 ? 11.984 -8.031 -12.383 1 89.75 307 ARG A O 1
ATOM 2373 N N . VAL A 1 308 ? 13.453 -6.34 -12.75 1 87.12 308 VAL A N 1
ATOM 2374 C CA . VAL A 1 308 ? 12.391 -5.348 -12.688 1 87.12 308 VAL A CA 1
ATOM 2375 C C . VAL A 1 308 ? 11.727 -5.211 -14.055 1 87.12 308 VAL A C 1
ATOM 2377 O O . VAL A 1 308 ? 12.406 -5.258 -15.086 1 87.12 308 VAL A O 1
ATOM 2380 N N . PHE A 1 309 ? 10.555 -5.035 -14 1 84.62 309 PHE A N 1
ATOM 2381 C CA . PHE A 1 309 ? 9.734 -5.066 -15.203 1 84.62 309 PHE A CA 1
ATOM 2382 C C . PHE A 1 309 ? 9.805 -3.738 -15.945 1 84.62 309 PHE A C 1
ATOM 2384 O O . PHE A 1 309 ? 9.453 -2.693 -15.391 1 84.62 309 PHE A O 1
ATOM 2391 N N . LYS A 1 310 ? 10.242 -3.664 -17.203 1 83.56 310 LYS A N 1
ATOM 2392 C CA . LYS A 1 310 ? 10.133 -2.615 -18.203 1 83.56 310 LYS A CA 1
ATOM 2393 C C . LYS A 1 310 ? 10.781 -1.319 -17.719 1 83.56 310 LYS A C 1
ATOM 2395 O O . LYS A 1 310 ? 10.195 -0.241 -17.859 1 83.56 310 LYS A O 1
ATOM 2400 N N . HIS A 1 311 ? 11.875 -1.42 -17.094 1 85 311 HIS A N 1
ATOM 2401 C CA . HIS A 1 311 ? 12.664 -0.258 -16.703 1 85 311 HIS A CA 1
ATOM 2402 C C . HIS A 1 311 ? 13.898 -0.114 -17.594 1 85 311 HIS A C 1
ATOM 2404 O O . HIS A 1 311 ? 14.531 -1.109 -17.953 1 85 311 HIS A O 1
ATOM 2410 N N . LYS A 1 312 ? 14.148 1.116 -17.922 1 87.56 312 LYS A N 1
ATOM 2411 C CA . LYS A 1 312 ? 15.398 1.404 -18.609 1 87.56 312 LYS A CA 1
ATOM 2412 C C . LYS A 1 312 ? 16.594 1.234 -17.688 1 87.56 312 LYS A C 1
ATOM 2414 O O . LYS A 1 312 ? 16.438 1.192 -16.453 1 87.56 312 LYS A O 1
ATOM 2419 N N . SER A 1 313 ? 17.703 1.165 -18.234 1 89.88 313 SER A N 1
ATOM 2420 C CA . SER A 1 313 ? 18.922 0.875 -17.484 1 89.88 313 SER A CA 1
ATOM 2421 C C . SER A 1 313 ? 19.109 1.86 -16.344 1 89.88 313 SER A C 1
ATOM 2423 O O . SER A 1 313 ? 19.469 1.464 -15.234 1 89.88 313 SER A O 1
ATOM 2425 N N . GLU A 1 314 ? 18.906 3.09 -16.594 1 91.75 314 GLU A N 1
ATOM 2426 C CA . GLU A 1 314 ? 19.078 4.109 -15.562 1 91.75 314 GLU A CA 1
ATOM 2427 C C . GLU A 1 314 ? 18.094 3.906 -14.414 1 91.75 314 GLU A C 1
ATOM 2429 O O . GLU A 1 314 ? 18.438 4.121 -13.25 1 91.75 314 GLU A O 1
ATOM 2434 N N . ASP A 1 315 ? 16.891 3.562 -14.75 1 93.75 315 ASP A N 1
ATOM 2435 C CA . ASP A 1 315 ? 15.875 3.297 -13.727 1 93.75 315 ASP A CA 1
ATOM 2436 C C . ASP A 1 315 ? 16.219 2.049 -12.922 1 93.75 315 ASP A C 1
ATOM 2438 O O . ASP A 1 315 ? 15.992 2.002 -11.711 1 93.75 315 ASP A O 1
ATOM 2442 N N . VAL A 1 316 ? 16.797 1.045 -13.617 1 94.56 316 VAL A N 1
ATOM 2443 C CA . VAL A 1 316 ? 17.234 -0.166 -12.922 1 94.56 316 VAL A CA 1
ATOM 2444 C C . VAL A 1 316 ? 18.312 0.177 -11.906 1 94.56 316 VAL A C 1
ATOM 2446 O O . VAL A 1 316 ? 18.25 -0.255 -10.75 1 94.56 316 VAL A O 1
ATOM 2449 N N . ASP A 1 317 ? 19.266 0.959 -12.32 1 95.31 317 ASP A N 1
ATOM 2450 C CA . ASP A 1 317 ? 20.328 1.385 -11.414 1 95.31 317 ASP A CA 1
ATOM 2451 C C . ASP A 1 317 ? 19.766 2.104 -10.195 1 95.31 317 ASP A C 1
ATOM 2453 O O . ASP A 1 317 ? 20.219 1.895 -9.07 1 95.31 317 ASP A O 1
ATOM 2457 N N . GLU A 1 318 ? 18.797 2.934 -10.438 1 96.69 318 GLU A N 1
ATOM 2458 C CA . GLU A 1 318 ? 18.172 3.674 -9.344 1 96.69 318 GLU A CA 1
ATOM 2459 C C . GLU A 1 318 ? 17.422 2.738 -8.406 1 96.69 318 GLU A C 1
ATOM 2461 O O . GLU A 1 318 ? 17.484 2.896 -7.184 1 96.69 318 GLU A O 1
ATOM 2466 N N . ILE A 1 319 ? 16.719 1.805 -8.953 1 96.94 319 ILE A N 1
ATOM 2467 C CA . ILE A 1 319 ? 16 0.833 -8.141 1 96.94 319 ILE A CA 1
ATOM 2468 C C . ILE A 1 319 ? 16.984 0.07 -7.258 1 96.94 319 ILE A C 1
ATOM 2470 O O . ILE A 1 319 ? 16.734 -0.118 -6.062 1 96.94 319 ILE A O 1
ATOM 2474 N N . LEU A 1 320 ? 18.094 -0.362 -7.832 1 97.12 320 LEU A N 1
ATOM 2475 C CA . LEU A 1 320 ? 19.109 -1.087 -7.066 1 97.12 320 LEU A CA 1
ATOM 2476 C C . LEU A 1 320 ? 19.703 -0.205 -5.969 1 97.12 320 LEU A C 1
ATOM 2478 O O . LEU A 1 320 ? 19.953 -0.677 -4.863 1 97.12 320 LEU A O 1
ATOM 2482 N N . ARG A 1 321 ? 19.891 1.068 -6.285 1 97.12 321 ARG A N 1
ATOM 2483 C CA . ARG A 1 321 ? 20.344 2.014 -5.27 1 97.12 321 ARG A CA 1
ATOM 2484 C C . ARG A 1 321 ? 19.328 2.117 -4.129 1 97.12 321 ARG A C 1
ATOM 2486 O O . ARG A 1 321 ? 19.719 2.16 -2.959 1 97.12 321 ARG A O 1
ATOM 2493 N N . LEU A 1 322 ? 18.062 2.156 -4.441 1 97.31 322 LEU A N 1
ATOM 2494 C CA . LEU A 1 322 ? 17.016 2.248 -3.438 1 97.31 322 LEU A CA 1
ATOM 2495 C C . LEU A 1 322 ? 17 1.011 -2.547 1 97.31 322 LEU A C 1
ATOM 2497 O O . LEU A 1 322 ? 16.781 1.113 -1.337 1 97.31 322 LEU A O 1
ATOM 2501 N N . VAL A 1 323 ? 17.234 -0.148 -3.16 1 98.12 323 VAL A N 1
ATOM 2502 C CA . VAL A 1 323 ? 17.297 -1.385 -2.389 1 98.12 323 VAL A CA 1
ATOM 2503 C C . VAL A 1 323 ? 18.438 -1.297 -1.374 1 98.12 323 VAL A C 1
ATOM 2505 O O . VAL A 1 323 ? 18.25 -1.599 -0.193 1 98.12 323 VAL A O 1
ATOM 2508 N N . LEU A 1 324 ? 19.562 -0.857 -1.845 1 98.06 324 LEU A N 1
ATOM 2509 C CA . LEU A 1 324 ? 20.719 -0.712 -0.956 1 98.06 324 LEU A CA 1
ATOM 2510 C C . LEU A 1 324 ? 20.438 0.337 0.117 1 98.06 324 LEU A C 1
ATOM 2512 O O . LEU A 1 324 ? 20.797 0.142 1.284 1 98.06 324 LEU A O 1
ATOM 2516 N N . TYR A 1 325 ? 19.844 1.386 -0.287 1 97.38 325 TYR A N 1
ATOM 2517 C CA . TYR A 1 325 ? 19.547 2.477 0.63 1 97.38 325 TYR A CA 1
ATOM 2518 C C . TYR A 1 325 ? 18.641 2.002 1.763 1 97.38 325 TYR A C 1
ATOM 2520 O O . TYR A 1 325 ? 18.922 2.248 2.938 1 97.38 325 TYR A O 1
ATOM 2528 N N . HIS A 1 326 ? 17.594 1.293 1.454 1 98 326 HIS A N 1
ATOM 2529 C CA . HIS A 1 326 ? 16.609 0.9 2.461 1 98 326 HIS A CA 1
ATOM 2530 C C . HIS A 1 326 ? 17.109 -0.29 3.277 1 98 326 HIS A C 1
ATOM 2532 O O . HIS A 1 326 ? 16.578 -0.582 4.348 1 98 326 HIS A O 1
ATOM 2538 N N . THR A 1 327 ? 18.031 -0.995 2.795 1 98.06 327 THR A N 1
ATOM 2539 C CA . THR A 1 327 ? 18.609 -2.102 3.547 1 98.06 327 THR A CA 1
ATOM 2540 C C . THR A 1 327 ? 19.953 -1.693 4.172 1 98.06 327 THR A C 1
ATOM 2542 O O . THR A 1 327 ? 20.734 -2.547 4.598 1 98.06 327 THR A O 1
ATOM 2545 N N . ARG A 1 328 ? 20.031 -0.39 4.254 1 94.56 328 ARG A N 1
ATOM 2546 C CA . ARG A 1 328 ? 21.266 0.105 4.848 1 94.56 328 ARG A CA 1
ATOM 2547 C C . ARG A 1 328 ? 21.391 -0.336 6.301 1 94.56 328 ARG A C 1
ATOM 2549 O O . ARG A 1 328 ? 20.391 -0.496 6.996 1 94.56 328 ARG A O 1
ATOM 2556 N N . ASP A 1 329 ? 22.531 -0.627 6.801 1 93.56 329 ASP A N 1
ATOM 2557 C CA . ASP A 1 329 ? 22.828 -1.036 8.172 1 93.56 329 ASP A CA 1
ATOM 2558 C C . ASP A 1 329 ? 22.688 -2.547 8.336 1 93.56 329 ASP A C 1
ATOM 2560 O O . ASP A 1 329 ? 22.609 -3.051 9.461 1 93.56 329 ASP A O 1
ATOM 2564 N N . THR A 1 330 ? 22.312 -3.266 7.273 1 97.19 330 THR A N 1
ATOM 2565 C CA . THR A 1 330 ? 22.344 -4.723 7.262 1 97.19 330 THR A CA 1
ATOM 2566 C C . THR A 1 330 ? 23.547 -5.23 6.457 1 97.19 330 THR A C 1
ATOM 2568 O O . THR A 1 330 ? 24.219 -4.453 5.781 1 97.19 330 THR A O 1
ATOM 2571 N N . SER A 1 331 ? 23.812 -6.512 6.562 1 97.81 331 SER A N 1
ATOM 2572 C CA . SER A 1 331 ? 25.016 -7.027 5.91 1 97.81 331 SER A CA 1
ATOM 2573 C C . SER A 1 331 ? 24.703 -8.266 5.07 1 97.81 331 SER A C 1
ATOM 2575 O O . SER A 1 331 ? 25.594 -8.875 4.492 1 97.81 331 SER A O 1
ATOM 2577 N N . PHE A 1 332 ? 23.469 -8.633 5.031 1 98.62 332 PHE A N 1
ATOM 2578 C CA . PHE A 1 332 ? 23.109 -9.867 4.348 1 98.62 332 PHE A CA 1
ATOM 2579 C C . PHE A 1 332 ? 23.328 -9.742 2.844 1 98.62 332 PHE A C 1
ATOM 2581 O O . PHE A 1 332 ? 23.297 -8.633 2.299 1 98.62 332 PHE A O 1
ATOM 2588 N N . PRO A 1 333 ? 23.562 -10.883 2.156 1 98.88 333 PRO A N 1
ATOM 2589 C CA . PRO A 1 333 ? 23.75 -10.844 0.704 1 98.88 333 PRO A CA 1
ATOM 2590 C C . PRO A 1 333 ? 22.469 -10.492 -0.05 1 98.88 333 PRO A C 1
ATOM 2592 O O . PRO A 1 333 ? 21.375 -10.844 0.386 1 98.88 333 PRO A O 1
ATOM 2595 N N . ILE A 1 334 ? 22.703 -9.797 -1.118 1 98.88 334 ILE A N 1
ATOM 2596 C CA . ILE A 1 334 ? 21.625 -9.414 -2.01 1 98.88 334 ILE A CA 1
ATOM 2597 C C . ILE A 1 334 ? 21.938 -9.844 -3.438 1 98.88 334 ILE A C 1
ATOM 2599 O O . ILE A 1 334 ? 22.938 -9.414 -4.012 1 98.88 334 ILE A O 1
ATOM 2603 N N . LEU A 1 335 ? 21.109 -10.703 -3.961 1 98.81 335 LEU A N 1
ATOM 2604 C CA . LEU A 1 335 ? 21.234 -11.203 -5.328 1 98.81 335 LEU A CA 1
ATOM 2605 C C . LEU A 1 335 ? 20.141 -10.625 -6.215 1 98.81 335 LEU A C 1
ATOM 2607 O O . LEU A 1 335 ? 18.953 -10.688 -5.871 1 98.81 335 LEU A O 1
ATOM 2611 N N . TYR A 1 336 ? 20.547 -9.977 -7.34 1 97.69 336 TYR A N 1
ATOM 2612 C CA . TYR A 1 336 ? 19.594 -9.359 -8.25 1 97.69 336 TYR A CA 1
ATOM 2613 C C . TYR A 1 336 ? 19.609 -10.047 -9.617 1 97.69 336 TYR A C 1
ATOM 2615 O O . TYR A 1 336 ? 20.641 -10.57 -10.031 1 97.69 336 TYR A O 1
ATOM 2623 N N . GLY A 1 337 ? 18.422 -10.055 -10.25 1 96.25 337 GLY A N 1
ATOM 2624 C CA . GLY A 1 337 ? 18.359 -10.43 -11.648 1 96.25 337 GLY A CA 1
ATOM 2625 C C . GLY A 1 337 ? 17.906 -11.867 -11.859 1 96.25 337 GLY A C 1
ATOM 2626 O O . GLY A 1 337 ? 18.094 -12.422 -12.945 1 96.25 337 GLY A O 1
ATOM 2627 N N . VAL A 1 338 ? 17.438 -12.461 -10.852 1 96.94 338 VAL A N 1
ATOM 2628 C CA . VAL A 1 338 ? 16.953 -13.836 -10.969 1 96.94 338 VAL A CA 1
ATOM 2629 C C . VAL A 1 338 ? 15.719 -13.883 -11.867 1 96.94 338 VAL A C 1
ATOM 2631 O O . VAL A 1 338 ? 14.945 -12.922 -11.922 1 96.94 338 VAL A O 1
ATOM 2634 N N . ASP A 1 339 ? 15.531 -14.945 -12.602 1 96.31 339 ASP A N 1
ATOM 2635 C CA . ASP A 1 339 ? 14.461 -15.094 -13.586 1 96.31 339 ASP A CA 1
ATOM 2636 C C . ASP A 1 339 ? 13.125 -15.375 -12.898 1 96.31 339 ASP A C 1
ATOM 2638 O O . ASP A 1 339 ? 12.5 -16.406 -13.148 1 96.31 339 ASP A O 1
ATOM 2642 N N . ILE A 1 340 ? 12.664 -14.398 -12.094 1 94.88 340 ILE A N 1
ATOM 2643 C CA . ILE A 1 340 ? 11.422 -14.523 -11.336 1 94.88 340 ILE A CA 1
ATOM 2644 C C . ILE A 1 340 ? 10.594 -13.25 -11.5 1 94.88 340 ILE A C 1
ATOM 2646 O O . ILE A 1 340 ? 11.141 -12.148 -11.602 1 94.88 340 ILE A O 1
ATOM 2650 N N . GLY A 1 341 ? 9.289 -13.438 -11.586 1 91.38 341 GLY A N 1
ATOM 2651 C CA . GLY A 1 341 ? 8.406 -12.281 -11.57 1 91.38 341 GLY A CA 1
ATOM 2652 C C . GLY A 1 341 ? 7.879 -11.922 -12.945 1 91.38 341 GLY A C 1
ATOM 2653 O O . GLY A 1 341 ? 7.477 -12.789 -13.719 1 91.38 341 GLY A O 1
ATOM 2654 N N . HIS A 1 342 ? 7.82 -10.633 -13.258 1 91.12 342 HIS A N 1
ATOM 2655 C CA . HIS A 1 342 ? 7.172 -10.141 -14.469 1 91.12 342 HIS A CA 1
ATOM 2656 C C . HIS A 1 342 ? 8.164 -10.031 -15.617 1 91.12 342 HIS A C 1
ATOM 2658 O O . HIS A 1 342 ? 8.359 -8.945 -16.172 1 91.12 342 HIS A O 1
ATOM 2664 N N . THR A 1 343 ? 8.773 -11.164 -15.859 1 87.62 343 THR A N 1
ATOM 2665 C CA . THR A 1 343 ? 9.727 -11.344 -16.953 1 87.62 343 THR A CA 1
ATOM 2666 C C . THR A 1 343 ? 9.508 -12.688 -17.641 1 87.62 343 THR A C 1
ATOM 2668 O O . THR A 1 343 ? 8.758 -13.531 -17.141 1 87.62 343 THR A O 1
ATOM 2671 N N . ASN A 1 344 ? 10.086 -12.797 -18.812 1 91.25 344 ASN A N 1
ATOM 2672 C CA . ASN A 1 344 ? 10.094 -14.062 -19.547 1 91.25 344 ASN A CA 1
ATOM 2673 C C . ASN A 1 344 ? 11.508 -14.43 -20 1 91.25 344 ASN A C 1
ATOM 2675 O O . ASN A 1 344 ? 12.242 -13.578 -20.516 1 91.25 344 ASN A O 1
ATOM 2679 N N . PRO A 1 345 ? 11.945 -15.68 -19.688 1 94.88 345 PRO A N 1
ATOM 2680 C CA . PRO A 1 345 ? 11.234 -16.766 -18.984 1 94.88 345 PRO A CA 1
ATOM 2681 C C . PRO A 1 345 ? 11.258 -16.594 -17.469 1 94.88 345 PRO A C 1
ATOM 2683 O O . PRO A 1 345 ? 11.883 -15.672 -16.953 1 94.88 345 PRO A O 1
ATOM 2686 N N . VAL A 1 346 ? 10.508 -17.438 -16.781 1 95.75 346 VAL A N 1
ATOM 2687 C CA . VAL A 1 346 ? 10.461 -17.391 -15.328 1 95.75 346 VAL A CA 1
ATOM 2688 C C . VAL A 1 346 ? 10.703 -18.781 -14.75 1 95.75 346 VAL A C 1
ATOM 2690 O O . VAL A 1 346 ? 10.25 -19.781 -15.312 1 95.75 346 VAL A O 1
ATOM 2693 N N . MET A 1 347 ? 11.391 -18.812 -13.672 1 97.31 347 MET A N 1
ATOM 2694 C CA . MET A 1 347 ? 11.562 -20.078 -12.969 1 97.31 347 MET A CA 1
ATOM 2695 C C . MET A 1 347 ? 10.469 -20.266 -11.914 1 97.31 347 MET A C 1
ATOM 2697 O O . MET A 1 347 ? 9.789 -19.312 -11.539 1 97.31 347 MET A O 1
ATOM 2701 N N . THR A 1 348 ? 10.211 -21.484 -11.508 1 98.25 348 THR A N 1
ATOM 2702 C CA . THR A 1 348 ? 9.336 -21.828 -10.398 1 98.25 348 THR A CA 1
ATOM 2703 C C . THR A 1 348 ? 10.141 -22.078 -9.125 1 98.25 348 THR A C 1
ATOM 2705 O O . THR A 1 348 ? 11.07 -22.875 -9.117 1 98.25 348 THR A O 1
ATOM 2708 N N . ILE A 1 349 ? 9.82 -21.328 -8.078 1 98.25 349 ILE A N 1
ATOM 2709 C CA . ILE A 1 349 ? 10.539 -21.438 -6.812 1 98.25 349 ILE A CA 1
ATOM 2710 C C . ILE A 1 349 ? 9.617 -22 -5.742 1 98.25 349 ILE A C 1
ATOM 2712 O O . ILE A 1 349 ? 8.516 -21.5 -5.527 1 98.25 349 ILE A O 1
ATOM 2716 N N . PRO A 1 350 ? 10.055 -23.156 -5.078 1 98.69 350 PRO A N 1
ATOM 2717 C CA . PRO A 1 350 ? 9.281 -23.641 -3.934 1 98.69 350 PRO A CA 1
ATOM 2718 C C . PRO A 1 350 ? 9.453 -22.766 -2.689 1 98.69 350 PRO A C 1
ATOM 2720 O O . PRO A 1 350 ? 10.438 -22.922 -1.958 1 98.69 350 PRO A O 1
ATOM 2723 N N . LEU A 1 351 ? 8.516 -21.922 -2.408 1 98.75 351 LEU A N 1
ATOM 2724 C CA . LEU A 1 351 ? 8.555 -21.062 -1.233 1 98.75 351 LEU A CA 1
ATOM 2725 C C . LEU A 1 351 ? 8.469 -21.875 0.048 1 98.75 351 LEU A C 1
ATOM 2727 O O . LEU A 1 351 ? 7.621 -22.766 0.167 1 98.75 351 LEU A O 1
ATOM 2731 N N . GLY A 1 352 ? 9.266 -21.609 0.974 1 98.31 352 GLY A N 1
ATOM 2732 C CA . GLY A 1 352 ? 9.367 -22.375 2.207 1 98.31 352 GLY A CA 1
ATOM 2733 C C . GLY A 1 352 ? 10.57 -23.297 2.234 1 98.31 352 GLY A C 1
ATOM 2734 O O . GLY A 1 352 ? 10.977 -23.766 3.299 1 98.31 352 GLY A O 1
ATOM 2735 N N . ALA A 1 353 ? 11.117 -23.578 1.055 1 98.19 353 ALA A N 1
ATOM 2736 C CA . ALA A 1 353 ? 12.266 -24.469 0.958 1 98.19 353 ALA A CA 1
ATOM 2737 C C . ALA A 1 353 ? 13.539 -23.781 1.459 1 98.19 353 ALA A C 1
ATOM 2739 O O . ALA A 1 353 ? 13.703 -22.578 1.292 1 98.19 353 ALA A O 1
ATOM 2740 N N . GLN A 1 354 ? 14.453 -24.594 1.94 1 98.25 354 GLN A N 1
ATOM 2741 C CA . GLN A 1 354 ? 15.766 -24.094 2.344 1 98.25 354 GLN A CA 1
ATOM 2742 C C . GLN A 1 354 ? 16.625 -23.734 1.128 1 98.25 354 GLN A C 1
ATOM 2744 O O . GLN A 1 354 ? 16.688 -24.516 0.169 1 98.25 354 GLN A O 1
ATOM 2749 N N . VAL A 1 355 ? 17.234 -22.5 1.189 1 98.75 355 VAL A N 1
ATOM 2750 C CA . VAL A 1 355 ? 18.109 -22.094 0.103 1 98.75 355 VAL A CA 1
ATOM 2751 C C . VAL A 1 355 ? 19.406 -21.531 0.676 1 98.75 355 VAL A C 1
ATOM 2753 O O . VAL A 1 355 ? 19.484 -21.188 1.859 1 98.75 355 VAL A O 1
ATOM 2756 N N . SER A 1 356 ? 20.391 -21.516 -0.144 1 98.81 356 SER A N 1
ATOM 2757 C CA . SER A 1 356 ? 21.656 -20.891 0.221 1 98.81 356 SER A CA 1
ATOM 2758 C C . SER A 1 356 ? 22.125 -19.922 -0.853 1 98.81 356 SER A C 1
ATOM 2760 O O . SER A 1 356 ? 21.922 -20.156 -2.045 1 98.81 356 SER A O 1
ATOM 2762 N N . LEU A 1 357 ? 22.656 -18.828 -0.413 1 98.88 357 LEU A N 1
ATOM 2763 C CA . LEU A 1 357 ? 23.312 -17.812 -1.218 1 98.88 357 LEU A CA 1
ATOM 2764 C C . LEU A 1 357 ? 24.797 -17.734 -0.885 1 98.88 357 LEU A C 1
ATOM 2766 O O . LEU A 1 357 ? 25.172 -17.734 0.288 1 98.88 357 LEU A O 1
ATOM 2770 N N . ASP A 1 358 ? 25.641 -17.734 -1.863 1 98.81 358 ASP A N 1
ATOM 2771 C CA . ASP A 1 358 ? 27.078 -17.641 -1.662 1 98.81 358 ASP A CA 1
ATOM 2772 C C . ASP A 1 358 ? 27.734 -16.828 -2.777 1 98.81 358 ASP A C 1
ATOM 2774 O O . ASP A 1 358 ? 28 -17.359 -3.861 1 98.81 358 ASP A O 1
ATOM 2778 N N . SER A 1 359 ? 28.141 -15.594 -2.498 1 98.5 359 SER A N 1
ATOM 2779 C CA . SER A 1 359 ? 28.734 -14.727 -3.51 1 98.5 359 SER A CA 1
ATOM 2780 C C . SER A 1 359 ? 30.156 -15.156 -3.846 1 98.5 359 SER A C 1
ATOM 2782 O O . SER A 1 359 ? 30.656 -14.867 -4.934 1 98.5 359 SER A O 1
ATOM 2784 N N . SER A 1 360 ? 30.828 -15.797 -2.986 1 98.38 360 SER A N 1
ATOM 2785 C CA . SER A 1 360 ? 32.188 -16.219 -3.229 1 98.38 360 SER A CA 1
ATOM 2786 C C . SER A 1 360 ? 32.281 -17.297 -4.301 1 98.38 360 SER A C 1
ATOM 2788 O O . SER A 1 360 ? 33.25 -17.375 -5.051 1 98.38 360 SER A O 1
ATOM 2790 N N . THR A 1 361 ? 31.281 -18.109 -4.387 1 98 361 THR A N 1
ATOM 2791 C CA . THR A 1 361 ? 31.25 -19.172 -5.395 1 98 361 THR A CA 1
ATOM 2792 C C . THR A 1 361 ? 30.203 -18.859 -6.465 1 98 361 THR A C 1
ATOM 2794 O O . THR A 1 361 ? 29.938 -19.688 -7.332 1 98 361 THR A O 1
ATOM 2797 N N . ASP A 1 362 ? 29.562 -17.688 -6.328 1 97.81 362 ASP A N 1
ATOM 2798 C CA . ASP A 1 362 ? 28.547 -17.234 -7.273 1 97.81 362 ASP A CA 1
ATOM 2799 C C . ASP A 1 362 ? 27.406 -18.25 -7.387 1 97.81 362 ASP A C 1
ATOM 2801 O O . ASP A 1 362 ? 27.047 -18.656 -8.492 1 97.81 362 ASP A O 1
ATOM 2805 N N . ARG A 1 363 ? 26.859 -18.609 -6.195 1 98.12 363 ARG A N 1
ATOM 2806 C CA . ARG A 1 363 ? 25.859 -19.672 -6.227 1 98.12 363 ARG A CA 1
ATOM 2807 C C . ARG A 1 363 ? 24.594 -19.266 -5.488 1 98.12 363 ARG A C 1
ATOM 2809 O O . ARG A 1 363 ? 24.656 -18.656 -4.414 1 98.12 363 ARG A O 1
ATOM 2816 N N . PHE A 1 364 ? 23.5 -19.469 -6.039 1 98.81 364 PHE A N 1
ATOM 2817 C CA . PHE A 1 364 ? 22.156 -19.562 -5.465 1 98.81 364 PHE A CA 1
ATOM 2818 C C . PHE A 1 364 ? 21.625 -20.969 -5.57 1 98.81 364 PHE A C 1
ATOM 2820 O O . PHE A 1 364 ? 21.422 -21.484 -6.672 1 98.81 364 PHE A O 1
ATOM 2827 N N . VAL A 1 365 ? 21.359 -21.625 -4.422 1 98.88 365 VAL A N 1
ATOM 2828 C CA . VAL A 1 365 ? 21.047 -23.047 -4.445 1 98.88 365 VAL A CA 1
ATOM 2829 C C . VAL A 1 365 ? 19.766 -23.312 -3.664 1 98.88 365 VAL A C 1
ATOM 2831 O O . VAL A 1 365 ? 19.625 -22.859 -2.525 1 98.88 365 VAL A O 1
ATOM 2834 N N . ILE A 1 366 ? 18.797 -23.969 -4.301 1 98.75 366 ILE A N 1
ATOM 2835 C CA . ILE A 1 366 ? 17.625 -24.5 -3.613 1 98.75 366 ILE A CA 1
ATOM 2836 C C . ILE A 1 366 ? 17.938 -25.891 -3.062 1 98.75 366 ILE A C 1
ATOM 2838 O O . ILE A 1 366 ? 18.016 -26.859 -3.818 1 98.75 366 ILE A O 1
ATOM 2842 N N . GLU A 1 367 ? 17.984 -26.031 -1.775 1 98.31 367 GLU A N 1
ATOM 2843 C CA . GLU A 1 367 ? 18.609 -27.188 -1.131 1 98.31 367 GLU A CA 1
ATOM 2844 C C . GLU A 1 367 ? 17.578 -28.25 -0.77 1 98.31 367 GLU A C 1
ATOM 2846 O O . GLU A 1 367 ? 17.922 -29.375 -0.421 1 98.31 367 GLU A O 1
ATOM 2851 N N . GLU A 1 368 ? 16.375 -27.859 -0.84 1 97.12 368 GLU A N 1
ATOM 2852 C CA . GLU A 1 368 ? 15.297 -28.766 -0.453 1 97.12 368 GLU A CA 1
ATOM 2853 C C . GLU A 1 368 ? 14.273 -28.922 -1.579 1 97.12 368 GLU A C 1
ATOM 2855 O O . GLU A 1 368 ? 13.977 -27.969 -2.291 1 97.12 368 GLU A O 1
ATOM 2860 N N . ALA A 1 369 ? 13.75 -30.172 -1.656 1 97.44 369 ALA A N 1
ATOM 2861 C CA . ALA A 1 369 ? 12.695 -30.406 -2.629 1 97.44 369 ALA A CA 1
ATOM 2862 C C . ALA A 1 369 ? 11.391 -29.734 -2.201 1 97.44 369 ALA A C 1
ATOM 2864 O O . ALA A 1 369 ? 11.055 -29.719 -1.015 1 97.44 369 ALA A O 1
ATOM 2865 N N . GLY A 1 370 ? 10.664 -29.25 -3.227 1 97.75 370 GLY A N 1
ATOM 2866 C CA . GLY A 1 370 ? 9.375 -28.625 -2.939 1 97.75 370 GLY A CA 1
ATOM 2867 C C . GLY A 1 370 ? 8.258 -29.641 -2.752 1 97.75 370 GLY A C 1
ATOM 2868 O O . GLY A 1 370 ? 7.227 -29.328 -2.156 1 97.75 370 GLY A O 1
ATOM 2869 N N . VAL A 1 371 ? 8.531 -30.828 -3.299 1 98.38 371 VAL A N 1
ATOM 2870 C CA . VAL A 1 371 ? 7.516 -31.875 -3.262 1 98.38 371 VAL A CA 1
ATOM 2871 C C . VAL A 1 371 ? 8.102 -33.156 -2.639 1 98.38 371 VAL A C 1
ATOM 2873 O O . VAL A 1 371 ? 9.32 -33.25 -2.492 1 98.38 371 VAL A O 1
ATOM 2876 N N . GLU A 1 372 ? 7.27 -34.031 -2.137 1 96.5 372 GLU A N 1
ATOM 2877 C CA . GLU A 1 372 ? 7.703 -35.344 -1.61 1 96.5 372 GLU A CA 1
ATOM 2878 C C . GLU A 1 372 ? 7.336 -36.469 -2.561 1 96.5 372 GLU A C 1
ATOM 2880 O O . GLU A 1 372 ? 6.523 -36.281 -3.469 1 96.5 372 GLU A O 1
ATOM 2885 N N . VAL A 1 373 ? 7.988 -37.562 -2.305 1 91.81 373 VAL A N 1
ATOM 2886 C CA . VAL A 1 373 ? 7.719 -38.719 -3.123 1 91.81 373 VAL A CA 1
ATOM 2887 C C . VAL A 1 373 ? 6.262 -39.156 -2.957 1 91.81 373 VAL A C 1
ATOM 2889 O O . VAL A 1 373 ? 5.73 -39.156 -1.844 1 91.81 373 VAL A O 1
ATOM 2892 N N . PRO A 1 374 ? 5.625 -39.438 -4.09 1 84.31 374 PRO A N 1
ATOM 2893 C CA . PRO A 1 374 ? 4.211 -39.812 -4.016 1 84.31 374 PRO A CA 1
ATOM 2894 C C . PRO A 1 374 ? 3.969 -41.062 -3.188 1 84.31 374 PRO A C 1
ATOM 2896 O O . PRO A 1 374 ? 4.84 -41.938 -3.117 1 84.31 374 PRO A O 1
ATOM 2899 N N . MET B 1 1 ? -2.377 4.992 28.484 1 64.81 1 MET B N 1
ATOM 2900 C CA . MET B 1 1 ? -1.913 6.297 28.938 1 64.81 1 MET B CA 1
ATOM 2901 C C . MET B 1 1 ? -2.586 7.418 28.156 1 64.81 1 MET B C 1
ATOM 2903 O O . MET B 1 1 ? -2.889 7.258 26.969 1 64.81 1 MET B O 1
ATOM 2907 N N . ALA B 1 2 ? -2.846 8.539 28.812 1 84.5 2 ALA B N 1
ATOM 2908 C CA . ALA B 1 2 ? -3.551 9.672 28.219 1 84.5 2 ALA B CA 1
ATOM 2909 C C . ALA B 1 2 ? -2.68 10.391 27.188 1 84.5 2 ALA B C 1
ATOM 2911 O O . ALA B 1 2 ? -1.451 10.367 27.297 1 84.5 2 ALA B O 1
ATOM 2912 N N . PHE B 1 3 ? -3.25 10.914 26.156 1 94.19 3 PHE B N 1
ATOM 2913 C CA . PHE B 1 3 ? -2.533 11.703 25.172 1 94.19 3 PHE B CA 1
ATOM 2914 C C . PHE B 1 3 ? -2.064 13.031 25.766 1 94.19 3 PHE B C 1
ATOM 2916 O O . PHE B 1 3 ? -2.805 13.68 26.5 1 94.19 3 PHE B O 1
ATOM 2923 N N . CYS B 1 4 ? -0.798 13.398 25.578 1 96.62 4 CYS B N 1
ATOM 2924 C CA . CYS B 1 4 ? -0.367 14.75 25.922 1 96.62 4 CYS B CA 1
ATOM 2925 C C . CYS B 1 4 ? -0.895 15.758 24.906 1 96.62 4 CYS B C 1
ATOM 2927 O O . CYS B 1 4 ? -1.194 15.406 23.766 1 96.62 4 CYS B O 1
ATOM 2929 N N . ARG B 1 5 ? -1.083 17.047 25.359 1 97.19 5 ARG B N 1
ATOM 2930 C CA . ARG B 1 5 ? -1.646 18.125 24.531 1 97.19 5 ARG B CA 1
ATOM 2931 C C . ARG B 1 5 ? -0.685 19.297 24.438 1 97.19 5 ARG B C 1
ATOM 2933 O O . ARG B 1 5 ? -0.053 19.672 25.438 1 97.19 5 ARG B O 1
ATOM 2940 N N . PRO B 1 6 ? -0.555 19.797 23.234 1 98.38 6 PRO B N 1
ATOM 2941 C CA . PRO B 1 6 ? 0.182 21.062 23.141 1 98.38 6 PRO B CA 1
ATOM 2942 C C . PRO B 1 6 ? -0.585 22.234 23.75 1 98.38 6 PRO B C 1
ATOM 2944 O O . PRO B 1 6 ? -1.771 22.109 24.062 1 98.38 6 PRO B O 1
ATOM 2947 N N . ARG B 1 7 ? 0.113 23.359 23.969 1 97.56 7 ARG B N 1
ATOM 2948 C CA . ARG B 1 7 ? -0.518 24.578 24.438 1 97.56 7 ARG B CA 1
ATOM 2949 C C . ARG B 1 7 ? -1.254 25.297 23.312 1 97.56 7 ARG B C 1
ATOM 2951 O O . ARG B 1 7 ? -0.817 25.266 22.172 1 97.56 7 ARG B O 1
ATOM 2958 N N . ALA B 1 8 ? -2.316 25.906 23.688 1 98.44 8 ALA B N 1
ATOM 2959 C CA . ALA B 1 8 ? -3.08 26.688 22.734 1 98.44 8 ALA B CA 1
ATOM 2960 C C . ALA B 1 8 ? -2.23 27.828 22.156 1 98.44 8 ALA B C 1
ATOM 2962 O O . ALA B 1 8 ? -1.444 28.453 22.875 1 98.44 8 ALA B O 1
ATOM 2963 N N . LEU B 1 9 ? -2.441 28.109 20.844 1 98.25 9 LEU B N 1
ATOM 2964 C CA . LEU B 1 9 ? -1.714 29.188 20.188 1 98.25 9 LEU B CA 1
ATOM 2965 C C . LEU B 1 9 ? -2.291 30.547 20.578 1 98.25 9 LEU B C 1
ATOM 2967 O O . LEU B 1 9 ? -3.477 30.797 20.359 1 98.25 9 LEU B O 1
ATOM 2971 N N . LEU B 1 10 ? -1.477 31.375 21.078 1 96.19 10 LEU B N 1
ATOM 2972 C CA . LEU B 1 10 ? -1.832 32.75 21.422 1 96.19 10 LEU B CA 1
ATOM 2973 C C . LEU B 1 10 ? -1.372 33.719 20.328 1 96.19 10 LEU B C 1
ATOM 2975 O O . LEU B 1 10 ? -0.53 33.375 19.5 1 96.19 10 LEU B O 1
ATOM 2979 N N . PRO B 1 11 ? -2.076 34.906 20.344 1 95.44 11 PRO B N 1
ATOM 2980 C CA . PRO B 1 11 ? -1.488 35.938 19.453 1 95.44 11 PRO B CA 1
ATOM 2981 C C . PRO B 1 11 ? 0.014 36.094 19.672 1 95.44 11 PRO B C 1
ATOM 2983 O O . PRO B 1 11 ? 0.48 36.094 20.812 1 95.44 11 PRO B O 1
ATOM 2986 N N . GLY B 1 12 ? 0.726 36.125 18.594 1 97.88 12 GLY B N 1
ATOM 2987 C CA . GLY B 1 12 ? 2.174 36.219 18.688 1 97.88 12 GLY B CA 1
ATOM 2988 C C . GLY B 1 12 ? 2.871 34.875 18.641 1 97.88 12 GLY B C 1
ATOM 2989 O O . GLY B 1 12 ? 4.098 34.812 18.531 1 97.88 12 GLY B O 1
ATOM 2990 N N . ALA B 1 13 ? 2.105 33.812 18.688 1 98.31 13 ALA B N 1
ATOM 2991 C CA . ALA B 1 13 ? 2.695 32.469 18.625 1 98.31 13 ALA B CA 1
ATOM 2992 C C . ALA B 1 13 ? 3.451 32.281 17.312 1 98.31 13 ALA B C 1
ATOM 2994 O O . ALA B 1 13 ? 3.057 32.812 16.281 1 98.31 13 ALA B O 1
ATOM 2995 N N . THR B 1 14 ? 4.516 31.453 17.375 1 98.75 14 THR B N 1
ATOM 2996 C CA . THR B 1 14 ? 5.352 31.188 16.219 1 98.75 14 THR B CA 1
ATOM 2997 C C . THR B 1 14 ? 4.965 29.859 15.562 1 98.75 14 THR B C 1
ATOM 2999 O O . THR B 1 14 ? 4.953 28.812 16.219 1 98.75 14 THR B O 1
ATOM 3002 N N . ILE B 1 15 ? 4.672 29.938 14.297 1 98.88 15 ILE B N 1
ATOM 3003 C CA . ILE B 1 15 ? 4.344 28.766 13.492 1 98.88 15 ILE B CA 1
ATOM 3004 C C . ILE B 1 15 ? 5.5 28.438 12.547 1 98.88 15 ILE B C 1
ATOM 3006 O O . ILE B 1 15 ? 5.863 29.266 11.703 1 98.88 15 ILE B O 1
ATOM 3010 N N . ALA B 1 16 ? 6.078 27.25 12.672 1 98.94 16 ALA B N 1
ATOM 3011 C CA . ALA B 1 16 ? 7.145 26.781 11.789 1 98.94 16 ALA B CA 1
ATOM 3012 C C . ALA B 1 16 ? 6.578 26.047 10.578 1 98.94 16 ALA B C 1
ATOM 3014 O O . ALA B 1 16 ? 5.684 25.203 10.719 1 98.94 16 ALA B O 1
ATOM 3015 N N . PHE B 1 17 ? 7.066 26.406 9.375 1 98.88 17 PHE B N 1
ATOM 3016 C CA . PHE B 1 17 ? 6.816 25.625 8.164 1 98.88 17 PHE B CA 1
ATOM 3017 C C . PHE B 1 17 ? 7.914 24.594 7.938 1 98.88 17 PHE B C 1
ATOM 3019 O O . PHE B 1 17 ? 9.094 24.953 7.84 1 98.88 17 PHE B O 1
ATOM 3026 N N . VAL B 1 18 ? 7.539 23.328 7.926 1 98.75 18 VAL B N 1
ATOM 3027 C CA . VAL B 1 18 ? 8.469 22.234 7.68 1 98.75 18 VAL B CA 1
ATOM 3028 C C . VAL B 1 18 ? 7.949 21.359 6.531 1 98.75 18 VAL B C 1
ATOM 3030 O O . VAL B 1 18 ? 6.746 21.328 6.27 1 98.75 18 VAL B O 1
ATOM 3033 N N . ALA B 1 19 ? 8.852 20.672 5.809 1 98.62 19 ALA B N 1
ATOM 3034 C CA . ALA B 1 19 ? 8.477 19.844 4.676 1 98.62 19 ALA B CA 1
ATOM 3035 C C . ALA B 1 19 ? 8.891 18.391 4.902 1 98.62 19 ALA B C 1
ATOM 3037 O O . ALA B 1 19 ? 9.797 17.875 4.234 1 98.62 19 ALA B O 1
ATOM 3038 N N . PRO B 1 20 ? 8.164 17.672 5.703 1 98.19 20 PRO B N 1
ATOM 3039 C CA . PRO B 1 20 ? 8.539 16.297 6.004 1 98.19 20 PRO B CA 1
ATOM 3040 C C . PRO B 1 20 ? 8.234 15.336 4.852 1 98.19 20 PRO B C 1
ATOM 3042 O O . PRO B 1 20 ? 8.656 14.18 4.875 1 98.19 20 PRO B O 1
ATOM 3045 N N . ALA B 1 21 ? 7.527 15.766 3.84 1 97.81 21 ALA B N 1
ATOM 3046 C CA . ALA B 1 21 ? 7.121 14.938 2.707 1 97.81 21 ALA B CA 1
ATOM 3047 C C . ALA B 1 21 ? 7.641 15.516 1.394 1 97.81 21 ALA B C 1
ATOM 3049 O O . ALA B 1 21 ? 8.852 15.508 1.14 1 97.81 21 ALA B O 1
ATOM 3050 N N . SER B 1 22 ? 6.805 16.141 0.552 1 96.88 22 SER B N 1
ATOM 3051 C CA . SER B 1 22 ? 7.152 16.641 -0.776 1 96.88 22 SER B CA 1
ATOM 3052 C C . SER B 1 22 ? 7.871 17.984 -0.694 1 96.88 22 SER B C 1
ATOM 3054 O O . SER B 1 22 ? 7.641 18.766 0.235 1 96.88 22 SER B O 1
ATOM 3056 N N . GLY B 1 23 ? 8.742 18.25 -1.71 1 97.25 23 GLY B N 1
ATOM 3057 C CA . GLY B 1 23 ? 9.453 19.516 -1.807 1 97.25 23 GLY B CA 1
ATOM 3058 C C . GLY B 1 23 ? 8.758 20.516 -2.711 1 97.25 23 GLY B C 1
ATOM 3059 O O . GLY B 1 23 ? 9.383 21.469 -3.18 1 97.25 23 GLY B O 1
ATOM 3060 N N . LEU B 1 24 ? 7.512 20.344 -2.938 1 96.12 24 LEU B N 1
ATOM 3061 C CA . LEU B 1 24 ? 6.773 21.156 -3.902 1 96.12 24 LEU B CA 1
ATOM 3062 C C . LEU B 1 24 ? 6.809 22.625 -3.518 1 96.12 24 LEU B C 1
ATOM 3064 O O . LEU B 1 24 ? 6.746 23.5 -4.387 1 96.12 24 LEU B O 1
ATOM 3068 N N . ALA B 1 25 ? 6.906 22.891 -2.254 1 97.38 25 ALA B N 1
ATOM 3069 C CA . ALA B 1 25 ? 6.891 24.281 -1.77 1 97.38 25 ALA B CA 1
ATOM 3070 C C . ALA B 1 25 ? 7.98 25.109 -2.441 1 97.38 25 ALA B C 1
ATOM 3072 O O . ALA B 1 25 ? 7.781 26.281 -2.723 1 97.38 25 ALA B O 1
ATOM 3073 N N . ALA B 1 26 ? 9.117 24.484 -2.719 1 97.69 26 ALA B N 1
ATOM 3074 C CA . ALA B 1 26 ? 10.25 25.188 -3.324 1 97.69 26 ALA B CA 1
ATOM 3075 C C . ALA B 1 26 ? 9.93 25.609 -4.75 1 97.69 26 ALA B C 1
ATOM 3077 O O . ALA B 1 26 ? 10.523 26.562 -5.27 1 97.69 26 ALA B O 1
ATOM 3078 N N . PHE B 1 27 ? 8.961 25 -5.363 1 97.12 27 PHE B N 1
ATOM 3079 C CA . PHE B 1 27 ? 8.641 25.25 -6.766 1 97.12 27 PHE B CA 1
ATOM 3080 C C . PHE B 1 27 ? 7.457 26.188 -6.895 1 97.12 27 PHE B C 1
ATOM 3082 O O . PHE B 1 27 ? 7.16 26.672 -7.988 1 97.12 27 PHE B O 1
ATOM 3089 N N . VAL B 1 28 ? 6.754 26.422 -5.812 1 97.06 28 VAL B N 1
ATOM 3090 C CA . VAL B 1 28 ? 5.613 27.328 -5.836 1 97.06 28 VAL B CA 1
ATOM 3091 C C . VAL B 1 28 ? 5.738 28.344 -4.711 1 97.06 28 VAL B C 1
ATOM 3093 O O . VAL B 1 28 ? 4.836 28.484 -3.881 1 97.06 28 VAL B O 1
ATOM 3096 N N . PRO B 1 29 ? 6.75 29.188 -4.742 1 97.44 29 PRO B N 1
ATOM 3097 C CA . PRO B 1 29 ? 7.031 30.125 -3.646 1 97.44 29 PRO B CA 1
ATOM 3098 C C . PRO B 1 29 ? 5.898 31.125 -3.416 1 97.44 29 PRO B C 1
ATOM 3100 O O . PRO B 1 29 ? 5.734 31.625 -2.303 1 97.44 29 PRO B O 1
ATOM 3103 N N . HIS B 1 30 ? 5.109 31.438 -4.434 1 97.62 30 HIS B N 1
ATOM 3104 C CA . HIS B 1 30 ? 4.02 32.375 -4.258 1 97.62 30 HIS B CA 1
ATOM 3105 C C . HIS B 1 30 ? 2.969 31.844 -3.293 1 97.62 30 HIS B C 1
ATOM 3107 O O . HIS B 1 30 ? 2.365 32.625 -2.535 1 97.62 30 HIS B O 1
ATOM 3113 N N . ARG B 1 31 ? 2.715 30.578 -3.273 1 97.12 31 ARG B N 1
ATOM 3114 C CA . ARG B 1 31 ? 1.771 29.984 -2.33 1 97.12 31 ARG B CA 1
ATOM 3115 C C . ARG B 1 31 ? 2.346 29.969 -0.917 1 97.12 31 ARG B C 1
ATOM 3117 O O . ARG B 1 31 ? 1.616 30.172 0.057 1 97.12 31 ARG B O 1
ATOM 3124 N N . LEU B 1 32 ? 3.652 29.672 -0.846 1 98.06 32 LEU B N 1
ATOM 3125 C CA . LEU B 1 32 ? 4.332 29.719 0.442 1 98.06 32 LEU B CA 1
ATOM 3126 C C . LEU B 1 32 ? 4.246 31.125 1.047 1 98.06 32 LEU B C 1
ATOM 3128 O O . LEU B 1 32 ? 3.926 31.266 2.229 1 98.06 32 LEU B O 1
ATOM 3132 N N . GLU B 1 33 ? 4.496 32.094 0.265 1 98.19 33 GLU B N 1
ATOM 3133 C CA . GLU B 1 33 ? 4.449 33.5 0.706 1 98.19 33 GLU B CA 1
ATOM 3134 C C . GLU B 1 33 ? 3.029 33.906 1.089 1 98.19 33 GLU B C 1
ATOM 3136 O O . GLU B 1 33 ? 2.83 34.625 2.068 1 98.19 33 GLU B O 1
ATOM 3141 N N . GLN B 1 34 ? 2.094 33.5 0.271 1 98.06 34 GLN B N 1
ATOM 3142 C CA . GLN B 1 34 ? 0.693 33.781 0.569 1 98.06 34 GLN B CA 1
ATOM 3143 C C . GLN B 1 34 ? 0.289 33.188 1.919 1 98.06 34 GLN B C 1
ATOM 3145 O O . GLN B 1 34 ? -0.4 33.844 2.703 1 98.06 34 GLN B O 1
ATOM 3150 N N . ALA B 1 35 ? 0.698 31.969 2.18 1 98.69 35 ALA B N 1
ATOM 3151 C CA . ALA B 1 35 ? 0.406 31.328 3.461 1 98.69 35 ALA B CA 1
ATOM 3152 C C . ALA B 1 35 ? 1.013 32.125 4.617 1 98.69 35 ALA B C 1
ATOM 3154 O O . ALA B 1 35 ? 0.353 32.344 5.633 1 98.69 35 ALA B O 1
ATOM 3155 N N . LYS B 1 36 ? 2.271 32.5 4.469 1 98.69 36 LYS B N 1
ATOM 3156 C CA . LYS B 1 36 ? 2.959 33.281 5.477 1 98.69 36 LYS B CA 1
ATOM 3157 C C . LYS B 1 36 ? 2.203 34.594 5.75 1 98.69 36 LYS B C 1
ATOM 3159 O O . LYS B 1 36 ? 1.935 34.938 6.906 1 98.69 36 LYS B O 1
ATOM 3164 N N . LEU B 1 37 ? 1.83 35.25 4.715 1 98.5 37 LEU B N 1
ATOM 3165 C CA . LEU B 1 37 ? 1.124 36.5 4.82 1 98.5 37 LEU B CA 1
ATOM 3166 C C . LEU B 1 37 ? -0.202 36.344 5.551 1 98.5 37 LEU B C 1
ATOM 3168 O O . LEU B 1 37 ? -0.531 37.125 6.445 1 98.5 37 LEU B O 1
ATOM 3172 N N . GLN B 1 38 ? -0.949 35.344 5.176 1 98.19 38 GLN B N 1
ATOM 3173 C CA . GLN B 1 38 ? -2.275 35.125 5.738 1 98.19 38 GLN B CA 1
ATOM 3174 C C . GLN B 1 38 ? -2.189 34.812 7.227 1 98.19 38 GLN B C 1
ATOM 3176 O O . GLN B 1 38 ? -3.021 35.25 8.016 1 98.19 38 GLN B O 1
ATOM 3181 N N . LEU B 1 39 ? -1.208 34.031 7.637 1 98.44 39 LEU B N 1
ATOM 3182 C CA . LEU B 1 39 ? -1.047 33.656 9.039 1 98.44 39 LEU B CA 1
ATOM 3183 C C . LEU B 1 39 ? -0.523 34.844 9.852 1 98.44 39 LEU B C 1
ATOM 3185 O O . LEU B 1 39 ? -0.965 35.094 10.977 1 98.44 39 LEU B O 1
ATOM 3189 N N . GLU B 1 40 ? 0.375 35.625 9.266 1 98.62 40 GLU B N 1
ATOM 3190 C CA . GLU B 1 40 ? 0.903 36.781 9.945 1 98.62 40 GLU B CA 1
ATOM 3191 C C . GLU B 1 40 ? -0.177 37.844 10.133 1 98.62 40 GLU B C 1
ATOM 3193 O O . GLU B 1 40 ? -0.228 38.531 11.164 1 98.62 40 GLU B O 1
ATOM 3198 N N . GLN B 1 41 ? -1.019 38 9.18 1 97.81 41 GLN B N 1
ATOM 3199 C CA . GLN B 1 41 ? -2.133 38.938 9.266 1 97.81 41 GLN B CA 1
ATOM 3200 C C . GLN B 1 41 ? -3.094 38.531 10.383 1 97.81 41 GLN B C 1
ATOM 3202 O O . GLN B 1 41 ? -3.83 39.375 10.906 1 97.81 41 GLN B O 1
ATOM 3207 N N . ARG B 1 42 ? -3.049 37.344 10.758 1 96.38 42 ARG B N 1
ATOM 3208 C CA . ARG B 1 42 ? -3.936 36.875 11.805 1 96.38 42 ARG B CA 1
ATOM 3209 C C . ARG B 1 42 ? -3.225 36.812 13.156 1 96.38 42 ARG B C 1
ATOM 3211 O O . ARG B 1 42 ? -3.727 36.219 14.109 1 96.38 42 ARG B O 1
ATOM 3218 N N . GLY B 1 43 ? -2.004 37.375 13.203 1 97.25 43 GLY B N 1
ATOM 3219 C CA . GLY B 1 43 ? -1.345 37.656 14.469 1 97.25 43 GLY B CA 1
ATOM 3220 C C . GLY B 1 43 ? -0.281 36.625 14.82 1 97.25 43 GLY B C 1
ATOM 3221 O O . GLY B 1 43 ? 0.277 36.656 15.914 1 97.25 43 GLY B O 1
ATOM 3222 N N . PHE B 1 44 ? 0.02 35.75 13.922 1 98.38 44 PHE B N 1
ATOM 3223 C CA . PHE B 1 44 ? 1.062 34.75 14.18 1 98.38 44 PHE B CA 1
ATOM 3224 C C . PHE B 1 44 ? 2.395 35.188 13.602 1 98.38 44 PHE B C 1
ATOM 3226 O O . PHE B 1 44 ? 2.443 36.156 12.82 1 98.38 44 PHE B O 1
ATOM 3233 N N . VAL B 1 45 ? 3.426 34.656 14.109 1 98.69 45 VAL B N 1
ATOM 3234 C CA . VAL B 1 45 ? 4.754 34.781 13.516 1 98.69 45 VAL B CA 1
ATOM 3235 C C . VAL B 1 45 ? 5.094 33.5 12.75 1 98.69 45 VAL B C 1
ATOM 3237 O O . VAL B 1 45 ? 4.816 32.406 13.219 1 98.69 45 VAL B O 1
ATOM 3240 N N . VAL B 1 46 ? 5.668 33.656 11.547 1 98.81 46 VAL B N 1
ATOM 3241 C CA . VAL B 1 46 ? 5.949 32.5 10.734 1 98.81 46 VAL B CA 1
ATOM 3242 C C . VAL B 1 46 ? 7.457 32.312 10.594 1 98.81 46 VAL B C 1
ATOM 3244 O O . VAL B 1 46 ? 8.18 33.25 10.305 1 98.81 46 VAL B O 1
ATOM 3247 N N . LYS B 1 47 ? 7.914 31.156 10.875 1 98.75 47 LYS B N 1
ATOM 3248 C CA . LYS B 1 47 ? 9.297 30.75 10.656 1 98.75 47 LYS B CA 1
ATOM 3249 C C . LYS B 1 47 ? 9.383 29.656 9.586 1 98.75 47 LYS B C 1
ATOM 3251 O O . LYS B 1 47 ? 8.945 28.531 9.805 1 98.75 47 LYS B O 1
ATOM 3256 N N . VAL B 1 48 ? 9.977 29.953 8.461 1 98.62 48 VAL B N 1
ATOM 3257 C CA . VAL B 1 48 ? 10.133 28.984 7.375 1 98.62 48 VAL B CA 1
ATOM 3258 C C . VAL B 1 48 ? 11.508 28.328 7.465 1 98.62 48 VAL B C 1
ATOM 3260 O O . VAL B 1 48 ? 12.539 29.016 7.445 1 98.62 48 VAL B O 1
ATOM 3263 N N . PHE B 1 49 ? 11.531 27.031 7.59 1 97.88 49 PHE B N 1
ATOM 3264 C CA . PHE B 1 49 ? 12.812 26.328 7.645 1 97.88 49 PHE B CA 1
ATOM 3265 C C . PHE B 1 49 ? 13.508 26.391 6.289 1 97.88 49 PHE B C 1
ATOM 3267 O O . PHE B 1 49 ? 12.859 26.312 5.246 1 97.88 49 PHE B O 1
ATOM 3274 N N . GLU B 1 50 ? 14.828 26.391 6.285 1 94.75 50 GLU B N 1
ATOM 3275 C CA . GLU B 1 50 ? 15.625 26.641 5.086 1 94.75 50 GLU B CA 1
ATOM 3276 C C . GLU B 1 50 ? 15.391 25.562 4.035 1 94.75 50 GLU B C 1
ATOM 3278 O O . GLU B 1 50 ? 15.305 25.844 2.842 1 94.75 50 GLU B O 1
ATOM 3283 N N . SER B 1 51 ? 15.266 24.328 4.441 1 95.69 51 SER B N 1
ATOM 3284 C CA . SER B 1 51 ? 15.117 23.219 3.508 1 95.69 51 SER B CA 1
ATOM 3285 C C . SER B 1 51 ? 13.82 23.328 2.717 1 95.69 51 SER B C 1
ATOM 3287 O O . SER B 1 51 ? 13.695 22.75 1.634 1 95.69 51 SER B O 1
ATOM 3289 N N . VAL B 1 52 ? 12.852 24.062 3.248 1 98.19 52 VAL B N 1
ATOM 3290 C CA . VAL B 1 52 ? 11.531 24.203 2.629 1 98.19 52 VAL B CA 1
ATOM 3291 C C . VAL B 1 52 ? 11.664 24.969 1.312 1 98.19 52 VAL B C 1
ATOM 3293 O O . VAL B 1 52 ? 10.938 24.688 0.355 1 98.19 52 VAL B O 1
ATOM 3296 N N . THR B 1 53 ? 12.594 25.875 1.213 1 97.94 53 THR B N 1
ATOM 3297 C CA . THR B 1 53 ? 12.68 26.781 0.075 1 97.94 53 THR B CA 1
ATOM 3298 C C . THR B 1 53 ? 13.742 26.312 -0.917 1 97.94 53 THR B C 1
ATOM 3300 O O . THR B 1 53 ? 13.945 26.938 -1.959 1 97.94 53 THR B O 1
ATOM 3303 N N . LYS B 1 54 ? 14.406 25.203 -0.612 1 97.44 54 LYS B N 1
ATOM 3304 C CA . LYS B 1 54 ? 15.43 24.656 -1.501 1 97.44 54 LYS B CA 1
ATOM 3305 C C . LYS B 1 54 ? 14.891 23.469 -2.293 1 97.44 54 LYS B C 1
ATOM 3307 O O . LYS B 1 54 ? 14.055 22.719 -1.796 1 97.44 54 LYS B O 1
ATOM 3312 N N . LYS B 1 55 ? 15.492 23.406 -3.533 1 96.06 55 LYS B N 1
ATOM 3313 C CA . LYS B 1 55 ? 15.148 22.219 -4.316 1 96.06 55 LYS B CA 1
ATOM 3314 C C . LYS B 1 55 ? 15.648 20.953 -3.635 1 96.06 55 LYS B C 1
ATOM 3316 O O . LYS B 1 55 ? 16.719 20.938 -3.035 1 96.06 55 LYS B O 1
ATOM 3321 N N . PRO B 1 56 ? 14.938 19.891 -3.805 1 96.62 56 PRO B N 1
ATOM 3322 C CA . PRO B 1 56 ? 15.281 18.656 -3.115 1 96.62 56 PRO B CA 1
ATOM 3323 C C . PRO B 1 56 ? 16.734 18.234 -3.355 1 96.62 56 PRO B C 1
ATOM 3325 O O . PRO B 1 56 ? 17.438 17.859 -2.412 1 96.62 56 PRO B O 1
ATOM 3328 N N . GLN B 1 57 ? 17.203 18.312 -4.555 1 95.25 57 GLN B N 1
ATOM 3329 C CA . GLN B 1 57 ? 18.578 17.906 -4.875 1 95.25 57 GLN B CA 1
ATOM 3330 C C . GLN B 1 57 ? 19.594 18.781 -4.148 1 95.25 57 GLN B C 1
ATOM 3332 O O . GLN B 1 57 ? 20.656 18.297 -3.756 1 95.25 57 GLN B O 1
ATOM 3337 N N . ASP B 1 58 ? 19.234 20.016 -4 1 97.06 58 ASP B N 1
ATOM 3338 C CA . ASP B 1 58 ? 20.109 20.922 -3.275 1 97.06 58 ASP B CA 1
ATOM 3339 C C . ASP B 1 58 ? 20.172 20.578 -1.791 1 97.06 58 ASP B C 1
ATOM 3341 O O . ASP B 1 58 ? 21.219 20.672 -1.165 1 97.06 58 ASP B O 1
ATOM 3345 N N . ASN B 1 59 ? 19.078 20.172 -1.248 1 96.56 59 ASN B N 1
ATOM 3346 C CA . ASN B 1 59 ? 19.047 19.719 0.141 1 96.56 59 ASN B CA 1
ATOM 3347 C C . ASN B 1 59 ? 19.875 18.453 0.341 1 96.56 59 ASN B C 1
ATOM 3349 O O . ASN B 1 59 ? 20.578 18.312 1.353 1 96.56 59 ASN B O 1
ATOM 3353 N N . VAL B 1 60 ? 19.875 17.562 -0.612 1 94.81 60 VAL B N 1
ATOM 3354 C CA . VAL B 1 60 ? 20.688 16.359 -0.545 1 94.81 60 VAL B CA 1
ATOM 3355 C C . VAL B 1 60 ? 22.156 16.719 -0.609 1 94.81 60 VAL B C 1
ATOM 3357 O O . VAL B 1 60 ? 22.969 16.203 0.17 1 94.81 60 VAL B O 1
ATOM 3360 N N . ALA B 1 61 ? 22.5 17.641 -1.493 1 96 61 ALA B N 1
ATOM 3361 C CA . ALA B 1 61 ? 23.875 18.109 -1.617 1 96 61 ALA B CA 1
ATOM 3362 C C . ALA B 1 61 ? 24.359 18.719 -0.31 1 96 61 ALA B C 1
ATOM 3364 O O . ALA B 1 61 ? 25.5 18.484 0.108 1 96 61 ALA B O 1
ATOM 3365 N N . THR B 1 62 ? 23.516 19.469 0.265 1 95.5 62 THR B N 1
ATOM 3366 C CA . THR B 1 62 ? 23.844 20.109 1.529 1 95.5 62 THR B CA 1
ATOM 3367 C C . THR B 1 62 ? 24.141 19.078 2.607 1 95.5 62 THR B C 1
ATOM 3369 O O . THR B 1 62 ? 25.094 19.219 3.375 1 95.5 62 THR B O 1
ATOM 3372 N N . LEU B 1 63 ? 23.359 18 2.689 1 93.69 63 LEU B N 1
ATOM 3373 C CA . LEU B 1 63 ? 23.578 16.938 3.66 1 93.69 63 LEU B CA 1
ATOM 3374 C C . LEU B 1 63 ? 24.938 16.281 3.441 1 93.69 63 LEU B C 1
ATOM 3376 O O . LEU B 1 63 ? 25.672 16.047 4.395 1 93.69 63 LEU B O 1
ATOM 3380 N N . ILE B 1 64 ? 25.219 15.969 2.219 1 94.69 64 ILE B N 1
ATOM 3381 C CA . ILE B 1 64 ? 26.469 15.297 1.862 1 94.69 64 ILE B CA 1
ATOM 3382 C C . ILE B 1 64 ? 27.656 16.156 2.283 1 94.69 64 ILE B C 1
ATOM 3384 O O . ILE B 1 64 ? 28.594 15.664 2.906 1 94.69 64 ILE B O 1
ATOM 3388 N N . GLU B 1 65 ? 27.562 17.406 2.008 1 95.44 65 GLU B N 1
ATOM 3389 C CA . GLU B 1 65 ? 28.625 18.344 2.35 1 95.44 65 GLU B CA 1
ATOM 3390 C C . GLU B 1 65 ? 28.797 18.469 3.861 1 95.44 65 GLU B C 1
ATOM 3392 O O . GLU B 1 65 ? 29.922 18.484 4.363 1 95.44 65 GLU B O 1
ATOM 3397 N N . ALA B 1 66 ? 27.719 18.547 4.574 1 94.31 66 ALA B N 1
ATOM 3398 C CA . ALA B 1 66 ? 27.766 18.672 6.027 1 94.31 66 ALA B CA 1
ATOM 3399 C C . ALA B 1 66 ? 28.469 17.469 6.66 1 94.31 66 ALA B C 1
ATOM 3401 O O . ALA B 1 66 ? 29.266 17.625 7.578 1 94.31 66 ALA B O 1
ATOM 3402 N N . HIS B 1 67 ? 28.188 16.266 6.199 1 94.12 67 HIS B N 1
ATOM 3403 C CA . HIS B 1 67 ? 28.797 15.055 6.738 1 94.12 67 HIS B CA 1
ATOM 3404 C C . HIS B 1 67 ? 30.266 14.953 6.359 1 94.12 67 HIS B C 1
ATOM 3406 O O . HIS B 1 67 ? 31.094 14.523 7.168 1 94.12 67 HIS B O 1
ATOM 3412 N N . ALA B 1 68 ? 30.531 15.336 5.168 1 94.31 68 ALA B N 1
ATOM 3413 C CA . ALA B 1 68 ? 31.922 15.352 4.746 1 94.31 68 ALA B CA 1
ATOM 3414 C C . ALA B 1 68 ? 32.75 16.297 5.625 1 94.31 68 ALA B C 1
ATOM 3416 O O . ALA B 1 68 ? 33.844 15.938 6.055 1 94.31 68 ALA B O 1
ATOM 3417 N N . THR B 1 69 ? 32.219 17.438 5.922 1 95.88 69 THR B N 1
ATOM 3418 C CA . THR B 1 69 ? 32.906 18.453 6.703 1 95.88 69 THR B CA 1
ATOM 3419 C C . THR B 1 69 ? 33.031 18.031 8.156 1 95.88 69 THR B C 1
ATOM 3421 O O . THR B 1 69 ? 34 18.391 8.828 1 95.88 69 THR B O 1
ATOM 3424 N N . SER B 1 70 ? 32.125 17.234 8.656 1 94.25 70 SER B N 1
ATOM 3425 C CA . SER B 1 70 ? 32.156 16.766 10.039 1 94.25 70 SER B CA 1
ATOM 3426 C C . SER B 1 70 ? 33.094 15.586 10.211 1 94.25 70 SER B C 1
ATOM 3428 O O . SER B 1 70 ? 33.281 15.078 11.32 1 94.25 70 SER B O 1
ATOM 3430 N N . GLY B 1 71 ? 33.625 15.023 9.133 1 93.31 71 GLY B N 1
ATOM 3431 C CA . GLY B 1 71 ? 34.594 13.93 9.188 1 93.31 71 GLY B CA 1
ATOM 3432 C C . GLY B 1 71 ? 33.938 12.562 9.117 1 93.31 71 GLY B C 1
ATOM 3433 O O . GLY B 1 71 ? 34.594 11.547 9.352 1 93.31 71 GLY B O 1
ATOM 3434 N N . LYS B 1 72 ? 32.719 12.523 8.938 1 93.5 72 LYS B N 1
ATOM 3435 C CA . LYS B 1 72 ? 31.984 11.266 8.797 1 93.5 72 LYS B CA 1
ATOM 3436 C C . LYS B 1 72 ? 31.203 11.234 7.48 1 93.5 72 LYS B C 1
ATOM 3438 O O . LYS B 1 72 ? 29.969 11.211 7.488 1 93.5 72 LYS B O 1
ATOM 3443 N N . PRO B 1 73 ? 31.891 11.148 6.371 1 94.19 73 PRO B N 1
ATOM 3444 C CA . PRO B 1 73 ? 31.234 11.219 5.07 1 94.19 73 PRO B CA 1
ATOM 3445 C C . PRO B 1 73 ? 30.203 10.109 4.875 1 94.19 73 PRO B C 1
ATOM 3447 O O . PRO B 1 73 ? 30.391 8.992 5.359 1 94.19 73 PRO B O 1
ATOM 3450 N N . LEU B 1 74 ? 29.172 10.516 4.129 1 93.5 74 LEU B N 1
ATOM 3451 C CA . LEU B 1 74 ? 28.141 9.547 3.793 1 93.5 74 LEU B CA 1
ATOM 3452 C C . LEU B 1 74 ? 28.578 8.672 2.623 1 93.5 74 LEU B C 1
ATOM 3454 O O . LEU B 1 74 ? 29.438 9.07 1.83 1 93.5 74 LEU B O 1
ATOM 3458 N N . ASP B 1 75 ? 28.031 7.5 2.594 1 91.94 75 ASP B N 1
ATOM 3459 C CA . ASP B 1 75 ? 28.266 6.586 1.484 1 91.94 75 ASP B CA 1
ATOM 3460 C C . ASP B 1 75 ? 27.719 7.141 0.178 1 91.94 75 ASP B C 1
ATOM 3462 O O . ASP B 1 75 ? 26.5 7.234 0.01 1 91.94 75 ASP B O 1
ATOM 3466 N N . THR B 1 76 ? 28.5 7.426 -0.756 1 87.12 76 THR B N 1
ATOM 3467 C CA . THR B 1 76 ? 28.109 8.109 -1.983 1 87.12 76 THR B CA 1
ATOM 3468 C C . THR B 1 76 ? 27.328 7.176 -2.895 1 87.12 76 THR B C 1
ATOM 3470 O O . THR B 1 76 ? 26.688 7.625 -3.854 1 87.12 76 THR B O 1
ATOM 3473 N N . THR B 1 77 ? 27.359 5.938 -2.607 1 86.94 77 THR B N 1
ATOM 3474 C CA . THR B 1 77 ? 26.562 4.996 -3.375 1 86.94 77 THR B CA 1
ATOM 3475 C C . THR B 1 77 ? 25.109 5.043 -2.934 1 86.94 77 THR B C 1
ATOM 3477 O O . THR B 1 77 ? 24.219 4.609 -3.668 1 86.94 77 THR B O 1
ATOM 3480 N N . LEU B 1 78 ? 24.906 5.57 -1.821 1 91.69 78 LEU B N 1
ATOM 3481 C CA . LEU B 1 78 ? 23.562 5.645 -1.259 1 91.69 78 LEU B CA 1
ATOM 3482 C C . LEU B 1 78 ? 23.016 7.07 -1.327 1 91.69 78 LEU B C 1
ATOM 3484 O O . LEU B 1 78 ? 21.828 7.281 -1.587 1 91.69 78 LEU B O 1
ATOM 3488 N N . TYR B 1 79 ? 23.891 7.969 -1.036 1 93.12 79 TYR B N 1
ATOM 3489 C CA . TYR B 1 79 ? 23.531 9.383 -1.035 1 93.12 79 TYR B CA 1
ATOM 3490 C C . TYR B 1 79 ? 24.156 10.102 -2.227 1 93.12 79 TYR B C 1
ATOM 3492 O O . TYR B 1 79 ? 25.375 10.281 -2.283 1 93.12 79 TYR B O 1
ATOM 3500 N N . ASP B 1 80 ? 23.312 10.43 -3.18 1 92.38 80 ASP B N 1
ATOM 3501 C CA . ASP B 1 80 ? 23.766 11.031 -4.43 1 92.38 80 ASP B CA 1
ATOM 3502 C C . ASP B 1 80 ? 22.844 12.172 -4.855 1 92.38 80 ASP B C 1
ATOM 3504 O O . ASP B 1 80 ? 21.703 11.938 -5.258 1 92.38 80 ASP B O 1
ATOM 3508 N N . ALA B 1 81 ? 23.391 13.352 -4.863 1 93.81 81 ALA B N 1
ATOM 3509 C CA . ALA B 1 81 ? 22.594 14.547 -5.121 1 93.81 81 ALA B CA 1
ATOM 3510 C C . ALA B 1 81 ? 22.203 14.641 -6.594 1 93.81 81 ALA B C 1
ATOM 3512 O O . ALA B 1 81 ? 21.344 15.445 -6.969 1 93.81 81 ALA B O 1
ATOM 3513 N N . THR B 1 82 ? 22.797 13.805 -7.465 1 93.12 82 THR B N 1
ATOM 3514 C CA . THR B 1 82 ? 22.5 13.828 -8.891 1 93.12 82 THR B CA 1
ATOM 3515 C C . THR B 1 82 ? 21.359 12.875 -9.219 1 93.12 82 THR B C 1
ATOM 3517 O O . THR B 1 82 ? 20.859 12.859 -10.344 1 93.12 82 THR B O 1
ATOM 3520 N N . LYS B 1 83 ? 20.938 12.094 -8.258 1 93.06 83 LYS B N 1
ATOM 3521 C CA . LYS B 1 83 ? 19.875 11.109 -8.438 1 93.06 83 LYS B CA 1
ATOM 3522 C C . LYS B 1 83 ? 18.531 11.68 -7.992 1 93.06 83 LYS B C 1
ATOM 3524 O O . LYS B 1 83 ? 18.484 12.719 -7.332 1 93.06 83 LYS B O 1
ATOM 3529 N N . PRO B 1 84 ? 17.469 10.992 -8.438 1 91 84 PRO B N 1
ATOM 3530 C CA . PRO B 1 84 ? 16.141 11.445 -8 1 91 84 PRO B CA 1
ATOM 3531 C C . PRO B 1 84 ? 16 11.461 -6.484 1 91 84 PRO B C 1
ATOM 3533 O O . PRO B 1 84 ? 16.516 10.57 -5.797 1 91 84 PRO B O 1
ATOM 3536 N N . CYS B 1 85 ? 15.352 12.57 -6.055 1 93.31 85 CYS B N 1
ATOM 3537 C CA . CYS B 1 85 ? 14.953 12.664 -4.652 1 93.31 85 CYS B CA 1
ATOM 3538 C C . CYS B 1 85 ? 13.453 12.453 -4.5 1 93.31 85 CYS B C 1
ATOM 3540 O O . CYS B 1 85 ? 12.664 13.023 -5.25 1 93.31 85 CYS B O 1
ATOM 3542 N N . TYR B 1 86 ? 13.031 11.727 -3.604 1 94.12 86 TYR B N 1
ATOM 3543 C CA . TYR B 1 86 ? 11.633 11.305 -3.51 1 94.12 86 TYR B CA 1
ATOM 3544 C C . TYR B 1 86 ? 10.891 12.102 -2.443 1 94.12 86 TYR B C 1
ATOM 3546 O O . TYR B 1 86 ? 9.727 11.828 -2.152 1 94.12 86 TYR B O 1
ATOM 3554 N N . GLY B 1 87 ? 11.477 13.062 -1.819 1 96.06 87 GLY B N 1
ATOM 3555 C CA . GLY B 1 87 ? 10.938 14.008 -0.854 1 96.06 87 GLY B CA 1
ATOM 3556 C C . GLY B 1 87 ? 11.531 15.398 -0.987 1 96.06 87 GLY B C 1
ATOM 3557 O O . GLY B 1 87 ? 12.141 15.719 -2.008 1 96.06 87 GLY B O 1
ATOM 3558 N N . SER B 1 88 ? 11.219 16.219 -0.027 1 97.75 88 SER B N 1
ATOM 3559 C CA . SER B 1 88 ? 11.75 17.578 -0.033 1 97.75 88 SER B CA 1
ATOM 3560 C C . SER B 1 88 ? 13.258 17.578 0.173 1 97.75 88 SER B C 1
ATOM 3562 O O . SER B 1 88 ? 13.93 18.562 -0.118 1 97.75 88 SER B O 1
ATOM 3564 N N . ALA B 1 89 ? 13.719 16.562 0.733 1 96.81 89 ALA B N 1
ATOM 3565 C CA . ALA B 1 89 ? 15.117 16.281 1.044 1 96.81 89 ALA B CA 1
ATOM 3566 C C . ALA B 1 89 ? 15.328 14.805 1.356 1 96.81 89 ALA B C 1
ATOM 3568 O O . ALA B 1 89 ? 14.398 14 1.227 1 96.81 89 ALA B O 1
ATOM 3569 N N . ASP B 1 90 ? 16.578 14.461 1.685 1 94.69 90 ASP B N 1
ATOM 3570 C CA . ASP B 1 90 ? 16.812 13.125 2.227 1 94.69 90 ASP B CA 1
ATOM 3571 C C . ASP B 1 90 ? 16.109 12.938 3.566 1 94.69 90 ASP B C 1
ATOM 3573 O O . ASP B 1 90 ? 15.805 13.914 4.258 1 94.69 90 ASP B O 1
ATOM 3577 N N . ALA B 1 91 ? 15.828 11.695 3.928 1 96.38 91 ALA B N 1
ATOM 3578 C CA . ALA B 1 91 ? 15.055 11.367 5.125 1 96.38 91 ALA B CA 1
ATOM 3579 C C . ALA B 1 91 ? 15.695 11.984 6.367 1 96.38 91 ALA B C 1
ATOM 3581 O O . ALA B 1 91 ? 14.992 12.484 7.25 1 96.38 91 ALA B O 1
ATOM 3582 N N . LEU B 1 92 ? 16.984 11.984 6.461 1 96.12 92 LEU B N 1
ATOM 3583 C CA . LEU B 1 92 ? 17.688 12.5 7.621 1 96.12 92 LEU B CA 1
ATOM 3584 C C . LEU B 1 92 ? 17.469 14 7.77 1 96.12 92 LEU B C 1
ATOM 3586 O O . LEU B 1 92 ? 17.172 14.484 8.867 1 96.12 92 LEU B O 1
ATOM 3590 N N . THR B 1 93 ? 17.594 14.719 6.668 1 96.94 93 THR B N 1
ATOM 3591 C CA . THR B 1 93 ? 17.375 16.156 6.691 1 96.94 93 THR B CA 1
ATOM 3592 C C . THR B 1 93 ? 15.945 16.484 7.094 1 96.94 93 THR B C 1
ATOM 3594 O O . THR B 1 93 ? 15.711 17.359 7.938 1 96.94 93 THR B O 1
ATOM 3597 N N . ARG B 1 94 ? 15.031 15.828 6.539 1 98.38 94 ARG B N 1
ATOM 3598 C CA . ARG B 1 94 ? 13.617 16.047 6.844 1 98.38 94 ARG B CA 1
ATOM 3599 C C . ARG B 1 94 ? 13.328 15.773 8.312 1 98.38 94 ARG B C 1
ATOM 3601 O O . ARG B 1 94 ? 12.625 16.547 8.969 1 98.38 94 ARG B O 1
ATOM 3608 N N . ALA B 1 95 ? 13.891 14.672 8.836 1 98.56 95 ALA B N 1
ATOM 3609 C CA . ALA B 1 95 ? 13.711 14.32 10.242 1 98.56 95 ALA B CA 1
ATOM 3610 C C . ALA B 1 95 ? 14.352 15.367 11.148 1 98.56 95 ALA B C 1
ATOM 3612 O O . ALA B 1 95 ? 13.766 15.75 12.164 1 98.56 95 ALA B O 1
ATOM 3613 N N . GLN B 1 96 ? 15.539 15.805 10.781 1 97.88 96 GLN B N 1
ATOM 3614 C CA . GLN B 1 96 ? 16.25 16.812 11.57 1 97.88 96 GLN B CA 1
ATOM 3615 C C . GLN B 1 96 ? 15.469 18.125 11.625 1 97.88 96 GLN B C 1
ATOM 3617 O O . GLN B 1 96 ? 15.359 18.734 12.688 1 97.88 96 GLN B O 1
ATOM 3622 N N . ASP B 1 97 ? 14.961 18.516 10.484 1 98.5 97 ASP B N 1
ATOM 3623 C CA . ASP B 1 97 ? 14.148 19.734 10.453 1 98.5 97 ASP B CA 1
ATOM 3624 C C . ASP B 1 97 ? 12.953 19.625 11.398 1 98.5 97 ASP B C 1
ATOM 3626 O O . ASP B 1 97 ? 12.672 20.547 12.164 1 98.5 97 ASP B O 1
ATOM 3630 N N . LEU B 1 98 ? 12.273 18.516 11.352 1 98.81 98 LEU B N 1
ATOM 3631 C CA . LEU B 1 98 ? 11.109 18.328 12.211 1 98.81 98 LEU B CA 1
ATOM 3632 C C . LEU B 1 98 ? 11.516 18.344 13.688 1 98.81 98 LEU B C 1
ATOM 3634 O O . LEU B 1 98 ? 10.891 19.016 14.5 1 98.81 98 LEU B O 1
ATOM 3638 N N . MET B 1 99 ? 12.617 17.641 14.016 1 98.88 99 MET B N 1
ATOM 3639 C CA . MET B 1 99 ? 13.086 17.594 15.398 1 98.88 99 MET B CA 1
ATOM 3640 C C . MET B 1 99 ? 13.57 18.969 15.844 1 98.88 99 MET B C 1
ATOM 3642 O O . MET B 1 99 ? 13.352 19.375 17 1 98.88 99 MET B O 1
ATOM 3646 N N . ASP B 1 100 ? 14.234 19.672 14.922 1 98.81 100 ASP B N 1
ATOM 3647 C CA . ASP B 1 100 ? 14.672 21.031 15.25 1 98.81 100 ASP B CA 1
ATOM 3648 C C . ASP B 1 100 ? 13.477 21.938 15.57 1 98.81 100 ASP B C 1
ATOM 3650 O O . ASP B 1 100 ? 13.547 22.766 16.469 1 98.81 100 ASP B O 1
ATOM 3654 N N . ALA B 1 101 ? 12.422 21.781 14.82 1 98.88 101 ALA B N 1
ATOM 3655 C CA . ALA B 1 101 ? 11.211 22.562 15.094 1 98.88 101 ALA B CA 1
ATOM 3656 C C . ALA B 1 101 ? 10.641 22.219 16.469 1 98.88 101 ALA B C 1
ATOM 3658 O O . ALA B 1 101 ? 10.219 23.109 17.203 1 98.88 101 ALA B O 1
ATOM 3659 N N . PHE B 1 102 ? 10.625 20.938 16.859 1 98.81 102 PHE B N 1
ATOM 3660 C CA . PHE B 1 102 ? 10.164 20.531 18.172 1 98.81 102 PHE B CA 1
ATOM 3661 C C . PHE B 1 102 ? 11.086 21.062 19.266 1 98.81 102 PHE B C 1
ATOM 3663 O O . PHE B 1 102 ? 10.633 21.422 20.344 1 98.81 102 PHE B O 1
ATOM 3670 N N . ARG B 1 103 ? 12.383 21.156 18.969 1 98.69 103 ARG B N 1
ATOM 3671 C CA . ARG B 1 103 ? 13.383 21.5 19.969 1 98.69 103 ARG B CA 1
ATOM 3672 C C . ARG B 1 103 ? 13.484 23.016 20.141 1 98.69 103 ARG B C 1
ATOM 3674 O O . ARG B 1 103 ? 13.953 23.516 21.156 1 98.69 103 ARG B O 1
ATOM 3681 N N . ASP B 1 104 ? 13.141 23.734 19.141 1 98.56 104 ASP B N 1
ATOM 3682 C CA . ASP B 1 104 ? 13.211 25.188 19.172 1 98.56 104 ASP B CA 1
ATOM 3683 C C . ASP B 1 104 ? 12.188 25.766 20.141 1 98.56 104 ASP B C 1
ATOM 3685 O O . ASP B 1 104 ? 10.984 25.719 19.875 1 98.56 104 ASP B O 1
ATOM 3689 N N . PRO B 1 105 ? 12.602 26.359 21.219 1 97.56 105 PRO B N 1
ATOM 3690 C CA . PRO B 1 105 ? 11.656 26.844 22.234 1 97.56 105 PRO B CA 1
ATOM 3691 C C . PRO B 1 105 ? 10.812 28.016 21.734 1 97.56 105 PRO B C 1
ATOM 3693 O O . PRO B 1 105 ? 9.781 28.328 22.328 1 97.56 105 PRO B O 1
ATOM 3696 N N . SER B 1 106 ? 11.219 28.641 20.688 1 97.88 106 SER B N 1
ATOM 3697 C CA . SER B 1 106 ? 10.469 29.781 20.172 1 97.88 106 SER B CA 1
ATOM 3698 C C . SER B 1 106 ? 9.305 29.312 19.297 1 97.88 106 SER B C 1
ATOM 3700 O O . SER B 1 106 ? 8.422 30.109 18.969 1 97.88 106 SER B O 1
ATOM 3702 N N . VAL B 1 107 ? 9.305 28.078 18.844 1 98.69 107 VAL B N 1
ATOM 3703 C CA . VAL B 1 107 ? 8.273 27.547 17.969 1 98.69 107 VAL B CA 1
ATOM 3704 C C . VAL B 1 107 ? 7.121 27 18.812 1 98.69 107 VAL B C 1
ATOM 3706 O O . VAL B 1 107 ? 7.34 26.234 19.75 1 98.69 107 VAL B O 1
ATOM 3709 N N . ASP B 1 108 ? 5.914 27.359 18.422 1 98.5 108 ASP B N 1
ATOM 3710 C CA . ASP B 1 108 ? 4.727 26.922 19.156 1 98.5 108 ASP B CA 1
ATOM 3711 C C . ASP B 1 108 ? 3.941 25.891 18.328 1 98.5 108 ASP B C 1
ATOM 3713 O O . ASP B 1 108 ? 3.203 25.078 18.891 1 98.5 108 ASP B O 1
ATOM 3717 N N . ALA B 1 109 ? 4.051 26 17.047 1 98.81 109 ALA B N 1
ATOM 3718 C CA . ALA B 1 109 ? 3.324 25.109 16.141 1 98.81 109 ALA B CA 1
ATOM 3719 C C . ALA B 1 109 ? 4.18 24.75 14.93 1 98.81 109 ALA B C 1
ATOM 3721 O O . ALA B 1 109 ? 5.031 25.531 14.5 1 98.81 109 ALA B O 1
ATOM 3722 N N . ILE B 1 110 ? 3.965 23.594 14.469 1 98.94 110 ILE B N 1
ATOM 3723 C CA . ILE B 1 110 ? 4.609 23.078 13.258 1 98.94 110 ILE B CA 1
ATOM 3724 C C . ILE B 1 110 ? 3.551 22.734 12.211 1 98.94 110 ILE B C 1
ATOM 3726 O O . ILE B 1 110 ? 2.66 21.922 12.461 1 98.94 110 ILE B O 1
ATOM 3730 N N . VAL B 1 111 ? 3.586 23.359 11.055 1 98.94 111 VAL B N 1
ATOM 3731 C CA . VAL B 1 111 ? 2.67 23.078 9.953 1 98.94 111 VAL B CA 1
ATOM 3732 C C . VAL B 1 111 ? 3.453 22.578 8.742 1 98.94 111 VAL B C 1
ATOM 3734 O O . VAL B 1 111 ? 4.426 23.203 8.32 1 98.94 111 VAL B O 1
ATOM 3737 N N . CYS B 1 112 ? 3.031 21.438 8.227 1 98.88 112 CYS B N 1
ATOM 3738 C CA . CYS B 1 112 ? 3.713 20.812 7.094 1 98.88 112 CYS B CA 1
ATOM 3739 C C . CYS B 1 112 ? 3.348 21.516 5.793 1 98.88 112 CYS B C 1
ATOM 3741 O O . CYS B 1 112 ? 2.199 21.922 5.605 1 98.88 112 CYS B O 1
ATOM 3743 N N . THR B 1 113 ? 4.258 21.594 4.863 1 98.56 113 THR B N 1
ATOM 3744 C CA . THR B 1 113 ? 4.043 22.359 3.641 1 98.56 113 THR B CA 1
ATOM 3745 C C . THR B 1 113 ? 3.045 21.656 2.729 1 98.56 113 THR B C 1
ATOM 3747 O O . THR B 1 113 ? 2.205 22.297 2.1 1 98.56 113 THR B O 1
ATOM 3750 N N . ILE B 1 114 ? 3.172 20.391 2.604 1 97.56 114 ILE B N 1
ATOM 3751 C CA . ILE B 1 114 ? 2.275 19.578 1.797 1 97.56 114 ILE B CA 1
ATOM 3752 C C . ILE B 1 114 ? 2.568 18.094 2.045 1 97.56 114 ILE B C 1
ATOM 3754 O O . ILE B 1 114 ? 3.598 17.75 2.629 1 97.56 114 ILE B O 1
ATOM 3758 N N . GLY B 1 115 ? 1.623 17.219 1.634 1 96.56 115 GLY B N 1
ATOM 3759 C CA . GLY B 1 115 ? 1.868 15.781 1.691 1 96.56 115 GLY B CA 1
ATOM 3760 C C . GLY B 1 115 ? 2.842 15.305 0.633 1 96.56 115 GLY B C 1
ATOM 3761 O O . GLY B 1 115 ? 3.65 16.078 0.124 1 96.56 115 GLY B O 1
ATOM 3762 N N . GLY B 1 116 ? 2.844 14.055 0.39 1 95.94 116 GLY B N 1
ATOM 3763 C CA . GLY B 1 116 ? 3.738 13.383 -0.536 1 95.94 116 GLY B CA 1
ATOM 3764 C C . GLY B 1 116 ? 3.568 11.875 -0.54 1 95.94 116 GLY B C 1
ATOM 3765 O O . GLY B 1 116 ? 2.443 11.367 -0.609 1 95.94 116 GLY B O 1
ATOM 3766 N N . PHE B 1 117 ? 4.801 11.156 -0.427 1 94.25 117 PHE B N 1
ATOM 3767 C CA . PHE B 1 117 ? 4.688 9.711 -0.58 1 94.25 117 PHE B CA 1
ATOM 3768 C C . PHE B 1 117 ? 5.562 8.984 0.436 1 94.25 117 PHE B C 1
ATOM 3770 O O . PHE B 1 117 ? 5.5 7.762 0.554 1 94.25 117 PHE B O 1
ATOM 3777 N N . ASN B 1 118 ? 6.371 9.688 1.197 1 95.19 118 ASN B N 1
ATOM 3778 C CA . ASN B 1 118 ? 7.422 8.953 1.888 1 95.19 118 ASN B CA 1
ATOM 3779 C C . ASN B 1 118 ? 7.68 9.516 3.283 1 95.19 118 ASN B C 1
ATOM 3781 O O . ASN B 1 118 ? 8.805 9.477 3.775 1 95.19 118 ASN B O 1
ATOM 3785 N N . SER B 1 119 ? 6.629 10.078 3.883 1 98.31 119 SER B N 1
ATOM 3786 C CA . SER B 1 119 ? 6.801 10.633 5.223 1 98.31 119 SER B CA 1
ATOM 3787 C C . SER B 1 119 ? 7.188 9.547 6.223 1 98.31 119 SER B C 1
ATOM 3789 O O . SER B 1 119 ? 7.855 9.828 7.219 1 98.31 119 SER B O 1
ATOM 3791 N N . HIS B 1 120 ? 6.855 8.305 5.969 1 98.56 120 HIS B N 1
ATOM 3792 C CA . HIS B 1 120 ? 7.164 7.223 6.898 1 98.56 120 HIS B CA 1
ATOM 3793 C C . HIS B 1 120 ? 8.664 7 7 1 98.56 120 HIS B C 1
ATOM 3795 O O . HIS B 1 120 ? 9.148 6.441 7.988 1 98.56 120 HIS B O 1
ATOM 3801 N N . GLU B 1 121 ? 9.469 7.473 6.051 1 97.62 121 GLU B N 1
ATOM 3802 C CA . GLU B 1 121 ? 10.914 7.27 6.035 1 97.62 121 GLU B CA 1
ATOM 3803 C C . GLU B 1 121 ? 11.594 8.031 7.168 1 97.62 121 GLU B C 1
ATOM 3805 O O . GLU B 1 121 ? 12.711 7.703 7.562 1 97.62 121 GLU B O 1
ATOM 3810 N N . ILE B 1 122 ? 10.953 9.039 7.688 1 98.5 122 ILE B N 1
ATOM 3811 C CA . ILE B 1 122 ? 11.641 9.898 8.648 1 98.5 122 ILE B CA 1
ATOM 3812 C C . ILE B 1 122 ? 11.43 9.359 10.062 1 98.5 122 ILE B C 1
ATOM 3814 O O . ILE B 1 122 ? 12.109 9.773 11 1 98.5 122 ILE B O 1
ATOM 3818 N N . LEU B 1 123 ? 10.516 8.438 10.258 1 98.81 123 LEU B N 1
ATOM 3819 C CA . LEU B 1 123 ? 10.008 8.055 11.57 1 98.81 123 LEU B CA 1
ATOM 3820 C C . LEU B 1 123 ? 11.117 7.457 12.43 1 98.81 123 LEU B C 1
ATOM 3822 O O . LEU B 1 123 ? 11.172 7.699 13.641 1 98.81 123 LEU B O 1
ATOM 3826 N N . GLU B 1 124 ? 12.047 6.676 11.836 1 97.81 124 GLU B N 1
ATOM 3827 C CA . GLU B 1 124 ? 13.086 5.988 12.594 1 97.81 124 GLU B CA 1
ATOM 3828 C C . GLU B 1 124 ? 14.078 6.98 13.195 1 97.81 124 GLU B C 1
ATOM 3830 O O . GLU B 1 124 ? 14.859 6.625 14.078 1 97.81 124 GLU B O 1
ATOM 3835 N N . TYR B 1 125 ? 14.016 8.258 12.758 1 98.06 125 TYR B N 1
ATOM 3836 C CA . TYR B 1 125 ? 14.992 9.258 13.195 1 98.06 125 TYR B CA 1
ATOM 3837 C C . TYR B 1 125 ? 14.383 10.203 14.219 1 98.06 125 TYR B C 1
ATOM 3839 O O . TYR B 1 125 ? 15.07 11.078 14.75 1 98.06 125 TYR B O 1
ATOM 3847 N N . LEU B 1 126 ? 13.094 10.062 14.531 1 98.75 126 LEU B N 1
ATOM 3848 C CA . LEU B 1 126 ? 12.422 10.992 15.438 1 98.75 126 LEU B CA 1
ATOM 3849 C C . LEU B 1 126 ? 12.586 10.555 16.891 1 98.75 126 LEU B C 1
ATOM 3851 O O . LEU B 1 126 ? 12.523 9.359 17.188 1 98.75 126 LEU B O 1
ATOM 3855 N N . ASP B 1 127 ? 12.828 11.477 17.781 1 98.81 127 ASP B N 1
ATOM 3856 C CA . ASP B 1 127 ? 12.891 11.266 19.219 1 98.81 127 ASP B CA 1
ATOM 3857 C C . ASP B 1 127 ? 11.523 11.461 19.875 1 98.81 127 ASP B C 1
ATOM 3859 O O . ASP B 1 127 ? 11.227 12.531 20.391 1 98.81 127 ASP B O 1
ATOM 3863 N N . PHE B 1 128 ? 10.742 10.391 19.922 1 98.75 128 PHE B N 1
ATOM 3864 C CA . PHE B 1 128 ? 9.352 10.477 20.359 1 98.75 128 PHE B CA 1
ATOM 3865 C C . PHE B 1 128 ? 9.266 10.75 21.859 1 98.75 128 PHE B C 1
ATOM 3867 O O . PHE B 1 128 ? 8.297 11.344 22.328 1 98.75 128 PHE B O 1
ATOM 3874 N N . ASP B 1 129 ? 10.266 10.32 22.641 1 98.5 129 ASP B N 1
ATOM 3875 C CA . ASP B 1 129 ? 10.305 10.641 24.062 1 98.5 129 ASP B CA 1
ATOM 3876 C C . ASP B 1 129 ? 10.414 12.148 24.281 1 98.5 129 ASP B C 1
ATOM 3878 O O . ASP B 1 129 ? 9.711 12.711 25.125 1 98.5 129 ASP B O 1
ATOM 3882 N N . PHE B 1 130 ? 11.297 12.734 23.516 1 98.69 130 PHE B N 1
ATOM 3883 C CA . PHE B 1 130 ? 11.422 14.188 23.594 1 98.69 130 PHE B CA 1
ATOM 3884 C C . PHE B 1 130 ? 10.125 14.867 23.188 1 98.69 130 PHE B C 1
ATOM 3886 O O . PHE B 1 130 ? 9.664 15.789 23.875 1 98.69 130 PHE B O 1
ATOM 3893 N N . ILE B 1 131 ? 9.523 14.445 22.094 1 98.75 131 ILE B N 1
ATOM 3894 C CA . ILE B 1 131 ? 8.305 15.047 21.562 1 98.75 131 ILE B CA 1
ATOM 3895 C C . ILE B 1 131 ? 7.195 14.961 22.609 1 98.75 131 ILE B C 1
ATOM 3897 O O . ILE B 1 131 ? 6.473 15.93 22.844 1 98.75 131 ILE B O 1
ATOM 3901 N N . ARG B 1 132 ? 7.098 13.875 23.25 1 98 132 ARG B N 1
ATOM 3902 C CA . ARG B 1 132 ? 6.07 13.641 24.266 1 98 132 ARG B CA 1
ATOM 3903 C C . ARG B 1 132 ? 6.176 14.656 25.391 1 98 132 ARG B C 1
ATOM 3905 O O . ARG B 1 132 ? 5.16 15.117 25.922 1 98 132 ARG B O 1
ATOM 3912 N N . THR B 1 133 ? 7.387 15.023 25.75 1 97.38 133 THR B N 1
ATOM 3913 C CA . THR B 1 133 ? 7.602 15.898 26.891 1 97.38 133 THR B CA 1
ATOM 3914 C C . THR B 1 133 ? 7.633 17.359 26.453 1 97.38 133 THR B C 1
ATOM 3916 O O . THR B 1 133 ? 7.613 18.266 27.281 1 97.38 133 THR B O 1
ATOM 3919 N N . HIS B 1 134 ? 7.668 17.578 25.156 1 97.75 134 HIS B N 1
ATOM 3920 C CA . HIS B 1 134 ? 7.633 18.922 24.578 1 97.75 134 HIS B CA 1
ATOM 3921 C C . HIS B 1 134 ? 6.613 19.016 23.453 1 97.75 134 HIS B C 1
ATOM 3923 O O . HIS B 1 134 ? 6.961 19.391 22.328 1 97.75 134 HIS B O 1
ATOM 3929 N N . PRO B 1 135 ? 5.391 18.734 23.766 1 98.19 135 PRO B N 1
ATOM 3930 C CA . PRO B 1 135 ? 4.387 18.688 22.703 1 98.19 135 PRO B CA 1
ATOM 3931 C C . PRO B 1 135 ? 4.156 20.062 22.047 1 98.19 135 PRO B C 1
ATOM 3933 O O . PRO B 1 135 ? 4.203 21.094 22.734 1 98.19 135 PRO B O 1
ATOM 3936 N N . LYS B 1 136 ? 3.977 20.094 20.766 1 98.5 136 LYS B N 1
ATOM 3937 C CA . LYS B 1 136 ? 3.613 21.266 19.969 1 98.5 136 LYS B CA 1
ATOM 3938 C C . LYS B 1 136 ? 2.457 20.938 19.031 1 98.5 136 LYS B C 1
ATOM 3940 O O . LYS B 1 136 ? 2.207 19.781 18.719 1 98.5 136 LYS B O 1
ATOM 3945 N N . VAL B 1 137 ? 1.771 21.984 18.672 1 98.81 137 VAL B N 1
ATOM 3946 C CA . VAL B 1 137 ? 0.804 21.812 17.594 1 98.81 137 VAL B CA 1
ATOM 3947 C C . VAL B 1 137 ? 1.517 21.312 16.344 1 98.81 137 VAL B C 1
ATOM 3949 O O . VAL B 1 137 ? 2.436 21.969 15.844 1 98.81 137 VAL B O 1
ATOM 3952 N N . PHE B 1 138 ? 1.168 20.125 15.906 1 98.94 138 PHE B N 1
ATOM 3953 C CA . PHE B 1 138 ? 1.648 19.562 14.656 1 98.94 138 PHE B CA 1
ATOM 3954 C C . PHE B 1 138 ? 0.495 19.328 13.688 1 98.94 138 PHE B C 1
ATOM 3956 O O . PHE B 1 138 ? -0.445 18.594 13.992 1 98.94 138 PHE B O 1
ATOM 3963 N N . MET B 1 139 ? 0.635 19.938 12.438 1 98.75 139 MET B N 1
ATOM 3964 C CA . MET B 1 139 ? -0.517 19.891 11.539 1 98.75 139 MET B CA 1
ATOM 3965 C C . MET B 1 139 ? -0.089 19.547 10.117 1 98.75 139 MET B C 1
ATOM 3967 O O . MET B 1 139 ? 0.941 20.031 9.641 1 98.75 139 MET B O 1
ATOM 3971 N N . GLY B 1 140 ? -0.87 18.781 9.43 1 98.25 140 GLY B N 1
ATOM 3972 C CA . GLY B 1 140 ? -0.77 18.375 8.039 1 98.25 140 GLY B CA 1
ATOM 3973 C C . GLY B 1 140 ? -1.757 17.281 7.672 1 98.25 140 GLY B C 1
ATOM 3974 O O . GLY B 1 140 ? -2.471 16.766 8.539 1 98.25 140 GLY B O 1
ATOM 3975 N N . PHE B 1 141 ? -1.897 16.922 6.426 1 97.62 141 PHE B N 1
ATOM 3976 C CA . PHE B 1 141 ? -2.779 15.852 5.977 1 97.62 141 PHE B CA 1
ATOM 3977 C C . PHE B 1 141 ? -2.123 15.039 4.867 1 97.62 141 PHE B C 1
ATOM 3979 O O . PHE B 1 141 ? -0.956 15.25 4.539 1 97.62 141 PHE B O 1
ATOM 3986 N N . SER B 1 142 ? -2.855 14.086 4.273 1 96.94 142 SER B N 1
ATOM 3987 C CA . SER B 1 142 ? -2.348 13.242 3.197 1 96.94 142 SER B CA 1
ATOM 3988 C C . SER B 1 142 ? -1.212 12.344 3.686 1 96.94 142 SER B C 1
ATOM 3990 O O . SER B 1 142 ? -1.367 11.617 4.664 1 96.94 142 SER B O 1
ATOM 3992 N N . ASP B 1 143 ? -0.079 12.492 3.059 1 97.75 143 ASP B N 1
ATOM 3993 C CA . ASP B 1 143 ? 1.044 11.625 3.4 1 97.75 143 ASP B CA 1
ATOM 3994 C C . ASP B 1 143 ? 1.518 11.883 4.828 1 97.75 143 ASP B C 1
ATOM 3996 O O . ASP B 1 143 ? 2.146 11.016 5.445 1 97.75 143 ASP B O 1
ATOM 4000 N N . ILE B 1 144 ? 1.186 13.008 5.402 1 98.69 144 ILE B N 1
ATOM 4001 C CA . ILE B 1 144 ? 1.582 13.352 6.762 1 98.69 144 ILE B CA 1
ATOM 4002 C C . ILE B 1 144 ? 0.877 12.438 7.758 1 98.69 144 ILE B C 1
ATOM 4004 O O . ILE B 1 144 ? 1.271 12.352 8.922 1 98.69 144 ILE B O 1
ATOM 4008 N N . THR B 1 145 ? -0.104 11.672 7.297 1 98.81 145 THR B N 1
ATOM 4009 C CA . THR B 1 145 ? -0.793 10.672 8.102 1 98.81 145 THR B CA 1
ATOM 4010 C C . THR B 1 145 ? 0.208 9.742 8.789 1 98.81 145 THR B C 1
ATOM 4012 O O . THR B 1 145 ? 0.029 9.375 9.953 1 98.81 145 THR B O 1
ATOM 4015 N N . SER B 1 146 ? 1.27 9.367 8.094 1 98.75 146 SER B N 1
ATOM 4016 C CA . SER B 1 146 ? 2.275 8.492 8.68 1 98.75 146 SER B CA 1
ATOM 4017 C C . SER B 1 146 ? 2.859 9.094 9.953 1 98.75 146 SER B C 1
ATOM 4019 O O . SER B 1 146 ? 3.064 8.391 10.945 1 98.75 146 SER B O 1
ATOM 4021 N N . VAL B 1 147 ? 3.098 10.375 9.953 1 98.88 147 VAL B N 1
ATOM 4022 C CA . VAL B 1 147 ? 3.676 11.047 11.109 1 98.88 147 VAL B CA 1
ATOM 4023 C C . VAL B 1 147 ? 2.633 11.156 12.219 1 98.88 147 VAL B C 1
ATOM 4025 O O . VAL B 1 147 ? 2.945 10.953 13.391 1 98.88 147 VAL B O 1
ATOM 4028 N N . HIS B 1 148 ? 1.344 11.477 11.867 1 98.88 148 HIS B N 1
ATOM 4029 C CA . HIS B 1 148 ? 0.268 11.516 12.852 1 98.88 148 HIS B CA 1
ATOM 4030 C C . HIS B 1 148 ? 0.153 10.188 13.594 1 98.88 148 HIS B C 1
ATOM 4032 O O . HIS B 1 148 ? 0.086 10.164 14.828 1 98.88 148 HIS B O 1
ATOM 4038 N N . LEU B 1 149 ? 0.139 9.102 12.82 1 98.81 149 LEU B N 1
ATOM 4039 C CA . LEU B 1 149 ? 0 7.773 13.414 1 98.81 149 LEU B CA 1
ATOM 4040 C C . LEU B 1 149 ? 1.167 7.473 14.352 1 98.81 149 LEU B C 1
ATOM 4042 O O . LEU B 1 149 ? 0.97 6.945 15.445 1 98.81 149 LEU B O 1
ATOM 4046 N N . ALA B 1 150 ? 2.33 7.859 13.961 1 98.88 150 ALA B N 1
ATOM 4047 C CA . ALA B 1 150 ? 3.518 7.629 14.781 1 98.88 150 ALA B CA 1
ATOM 4048 C C . ALA B 1 150 ? 3.473 8.469 16.062 1 98.88 150 ALA B C 1
ATOM 4050 O O . ALA B 1 150 ? 3.865 7.996 17.125 1 98.88 150 ALA B O 1
ATOM 4051 N N . LEU B 1 151 ? 3.043 9.719 15.922 1 98.81 151 LEU B N 1
ATOM 4052 C CA . LEU B 1 151 ? 2.918 10.578 17.094 1 98.81 151 LEU B CA 1
ATOM 4053 C C . LEU B 1 151 ? 1.918 10 18.094 1 98.81 151 LEU B C 1
ATOM 4055 O O . LEU B 1 151 ? 2.141 10.047 19.297 1 98.81 151 LEU B O 1
ATOM 4059 N N . GLN B 1 152 ? 0.839 9.43 17.594 1 98.06 152 GLN B N 1
ATOM 4060 C CA . GLN B 1 152 ? -0.185 8.828 18.438 1 98.06 152 GLN B CA 1
ATOM 4061 C C . GLN B 1 152 ? 0.33 7.551 19.109 1 98.06 152 GLN B C 1
ATOM 4063 O O . GLN B 1 152 ? 0.049 7.301 20.281 1 98.06 152 GLN B O 1
ATOM 4068 N N . SER B 1 153 ? 1.115 6.789 18.375 1 98 153 SER B N 1
ATOM 4069 C CA . SER B 1 153 ? 1.551 5.484 18.859 1 98 153 SER B CA 1
ATOM 4070 C C . SER B 1 153 ? 2.752 5.613 19.797 1 98 153 SER B C 1
ATOM 4072 O O . SER B 1 153 ? 2.816 4.953 20.828 1 98 153 SER B O 1
ATOM 4074 N N . GLN B 1 154 ? 3.686 6.484 19.438 1 98.38 154 GLN B N 1
ATOM 4075 C CA . GLN B 1 154 ? 4.988 6.484 20.094 1 98.38 154 GLN B CA 1
ATOM 4076 C C . GLN B 1 154 ? 5.086 7.605 21.125 1 98.38 154 GLN B C 1
ATOM 4078 O O . GLN B 1 154 ? 5.668 7.422 22.188 1 98.38 154 GLN B O 1
ATOM 4083 N N . ALA B 1 155 ? 4.484 8.734 20.828 1 98.38 155 ALA B N 1
ATOM 4084 C CA . ALA B 1 155 ? 4.574 9.875 21.734 1 98.38 155 ALA B CA 1
ATOM 4085 C C . ALA B 1 155 ? 3.27 10.07 22.516 1 98.38 155 ALA B C 1
ATOM 4087 O O . ALA B 1 155 ? 3.229 10.805 23.5 1 98.38 155 ALA B O 1
ATOM 4088 N N . ARG B 1 156 ? 2.188 9.445 22.062 1 97.88 156 ARG B N 1
ATOM 4089 C CA . ARG B 1 156 ? 0.861 9.656 22.641 1 97.88 156 ARG B CA 1
ATOM 4090 C C . ARG B 1 156 ? 0.532 11.141 22.719 1 97.88 156 ARG B C 1
ATOM 4092 O O . ARG B 1 156 ? 0.148 11.641 23.781 1 97.88 156 ARG B O 1
ATOM 4099 N N . MET B 1 157 ? 0.674 11.75 21.625 1 98.38 157 MET B N 1
ATOM 4100 C CA . MET B 1 157 ? 0.458 13.188 21.516 1 98.38 157 MET B CA 1
ATOM 4101 C C . MET B 1 157 ? -0.703 13.492 20.578 1 98.38 157 MET B C 1
ATOM 4103 O O . MET B 1 157 ? -0.832 12.859 19.516 1 98.38 157 MET B O 1
ATOM 4107 N N . ILE B 1 158 ? -1.562 14.414 21 1 98.62 158 ILE B N 1
ATOM 4108 C CA . ILE B 1 158 ? -2.578 14.93 20.094 1 98.62 158 ILE B CA 1
ATOM 4109 C C . ILE B 1 158 ? -1.908 15.672 18.938 1 98.62 158 ILE B C 1
ATOM 4111 O O . ILE B 1 158 ? -0.975 16.453 19.156 1 98.62 158 ILE B O 1
ATOM 4115 N N . SER B 1 159 ? -2.234 15.328 17.75 1 98.81 159 SER B N 1
ATOM 4116 C CA . SER B 1 159 ? -1.826 16.031 16.531 1 98.81 159 SER B CA 1
ATOM 4117 C C . SER B 1 159 ? -3.035 16.453 15.711 1 98.81 159 SER B C 1
ATOM 4119 O O . SER B 1 159 ? -4.168 16.078 16.016 1 98.81 159 SER B O 1
ATOM 4121 N N . PHE B 1 160 ? -2.846 17.266 14.734 1 98.88 160 PHE B N 1
ATOM 4122 C CA . PHE B 1 160 ? -3.982 17.938 14.109 1 98.88 160 PHE B CA 1
ATOM 4123 C C . PHE B 1 160 ? -4.035 17.625 12.617 1 98.88 160 PHE B C 1
ATOM 4125 O O . PHE B 1 160 ? -3.188 18.094 11.852 1 98.88 160 PHE B O 1
ATOM 4132 N N . TYR B 1 161 ? -5.031 16.781 12.227 1 98.75 161 TYR B N 1
ATOM 4133 C CA . TYR B 1 161 ? -5.281 16.531 10.812 1 98.75 161 TYR B CA 1
ATOM 4134 C C . TYR B 1 161 ? -6.051 17.672 10.172 1 98.75 161 TYR B C 1
ATOM 4136 O O . TYR B 1 161 ? -7.234 17.875 10.453 1 98.75 161 TYR B O 1
ATOM 4144 N N . GLY B 1 162 ? -5.383 18.469 9.383 1 97.5 162 GLY B N 1
ATOM 4145 C CA . GLY B 1 162 ? -5.906 19.672 8.75 1 97.5 162 GLY B CA 1
ATOM 4146 C C . GLY B 1 162 ? -5.129 20.078 7.516 1 97.5 162 GLY B C 1
ATOM 4147 O O . GLY B 1 162 ? -4.289 19.328 7.023 1 97.5 162 GLY B O 1
ATOM 4148 N N . THR B 1 163 ? -5.434 21.203 7.004 1 95.31 163 THR B N 1
ATOM 4149 C CA . THR B 1 163 ? -4.84 21.656 5.75 1 95.31 163 THR B CA 1
ATOM 4150 C C . THR B 1 163 ? -3.334 21.844 5.898 1 95.31 163 THR B C 1
ATOM 4152 O O . THR B 1 163 ? -2.789 21.688 6.996 1 95.31 163 THR B O 1
ATOM 4155 N N . SER B 1 164 ? -2.666 22.094 4.805 1 97.56 164 SER B N 1
ATOM 4156 C CA . SER B 1 164 ? -1.227 22.328 4.777 1 97.56 164 SER B CA 1
ATOM 4157 C C . SER B 1 164 ? -0.912 23.766 4.363 1 97.56 164 SER B C 1
ATOM 4159 O O . SER B 1 164 ? -1.812 24.516 3.992 1 97.56 164 SER B O 1
ATOM 4161 N N . VAL B 1 165 ? 0.362 24.109 4.395 1 98.38 165 VAL B N 1
ATOM 4162 C CA . VAL B 1 165 ? 0.822 25.469 4.105 1 98.38 165 VAL B CA 1
ATOM 4163 C C . VAL B 1 165 ? 0.409 25.859 2.691 1 98.38 165 VAL B C 1
ATOM 4165 O O . VAL B 1 165 ? -0.279 26.875 2.496 1 98.38 165 VAL B O 1
ATOM 4168 N N . ILE B 1 166 ? 0.687 25.031 1.76 1 95.94 166 ILE B N 1
ATOM 4169 C CA . ILE B 1 166 ? 0.551 25.438 0.364 1 95.94 166 ILE B CA 1
ATOM 4170 C C . ILE B 1 166 ? -0.874 25.156 -0.115 1 95.94 166 ILE B C 1
ATOM 4172 O O . ILE B 1 166 ? -1.4 25.891 -0.958 1 95.94 166 ILE B O 1
ATOM 4176 N N . THR B 1 167 ? -1.554 24.156 0.416 1 93.44 167 THR B N 1
ATOM 4177 C CA . THR B 1 167 ? -2.854 23.75 -0.108 1 93.44 167 THR B CA 1
ATOM 4178 C C . THR B 1 167 ? -3.963 24.625 0.46 1 93.44 167 THR B C 1
ATOM 4180 O O . THR B 1 167 ? -4.855 25.062 -0.272 1 93.44 167 THR B O 1
ATOM 4183 N N . GLY B 1 168 ? -3.928 24.891 1.728 1 94.62 168 GLY B N 1
ATOM 4184 C CA . GLY B 1 168 ? -5.016 25.609 2.369 1 94.62 168 GLY B CA 1
ATOM 4185 C C . GLY B 1 168 ? -4.648 27.047 2.732 1 94.62 168 GLY B C 1
ATOM 41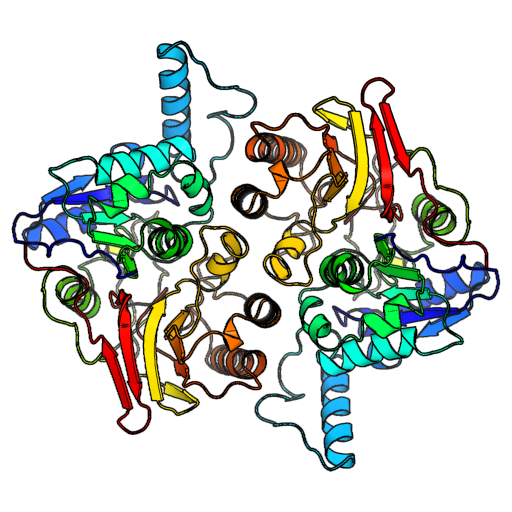86 O O . GLY B 1 168 ? -5.281 27.984 2.26 1 94.62 168 GLY B O 1
ATOM 4187 N N . PHE B 1 169 ? -3.539 27.219 3.449 1 97.5 169 PHE B N 1
ATOM 4188 C CA . PHE B 1 169 ? -3.158 28.547 3.924 1 97.5 169 PHE B CA 1
ATOM 4189 C C . PHE B 1 169 ? -2.654 29.406 2.771 1 97.5 169 PHE B C 1
ATOM 4191 O O . PHE B 1 169 ? -2.754 30.625 2.82 1 97.5 169 PHE B O 1
ATOM 4198 N N . GLY B 1 170 ? -2.162 28.75 1.73 1 96.44 170 GLY B N 1
ATOM 4199 C CA . GLY B 1 170 ? -1.639 29.469 0.574 1 96.44 170 GLY B CA 1
ATOM 4200 C C . GLY B 1 170 ? -2.688 29.719 -0.49 1 96.44 170 GLY B C 1
ATOM 4201 O O . GLY B 1 170 ? -2.361 30.156 -1.601 1 96.44 170 GLY B O 1
ATOM 4202 N N . GLU B 1 171 ? -3.916 29.484 -0.137 1 94.38 171 GLU B N 1
ATOM 4203 C CA . GLU B 1 171 ? -5 29.656 -1.099 1 94.38 171 GLU B CA 1
ATOM 4204 C C . GLU B 1 171 ? -5.199 31.125 -1.452 1 94.38 171 GLU B C 1
ATOM 4206 O O . GLU B 1 171 ? -5.145 31.984 -0.577 1 94.38 171 GLU B O 1
ATOM 4211 N N . PHE B 1 172 ? -5.465 31.422 -2.723 1 93.56 172 PHE B N 1
ATOM 4212 C CA . PHE B 1 172 ? -5.773 32.781 -3.207 1 93.56 172 PHE B CA 1
ATOM 4213 C C . PHE B 1 172 ? -7.273 32.938 -3.389 1 93.56 172 PHE B C 1
ATOM 4215 O O . PHE B 1 172 ? -7.973 32 -3.779 1 93.56 172 PHE B O 1
ATOM 4222 N N . PRO B 1 173 ? -7.824 34.094 -3.25 1 93.94 173 PRO B N 1
ATOM 4223 C CA . PRO B 1 173 ? -7.117 35.25 -2.738 1 93.94 173 PRO B CA 1
ATOM 4224 C C . PRO B 1 173 ? -6.828 35.156 -1.241 1 93.94 173 PRO B C 1
ATOM 4226 O O . PRO B 1 173 ? -6.02 35.938 -0.718 1 93.94 173 PRO B O 1
ATOM 4229 N N . ALA B 1 174 ? -7.566 34.281 -0.54 1 94.81 174 ALA B N 1
ATOM 4230 C CA . ALA B 1 174 ? -7.367 34.031 0.882 1 94.81 174 ALA B CA 1
ATOM 4231 C C . ALA B 1 174 ? -7.816 32.625 1.241 1 94.81 174 ALA B C 1
ATOM 4233 O O . ALA B 1 174 ? -8.602 32 0.515 1 94.81 174 ALA B O 1
ATOM 4234 N N . PRO B 1 175 ? -7.289 32.094 2.359 1 95.81 175 PRO B N 1
ATOM 4235 C CA . PRO B 1 175 ? -7.824 30.812 2.809 1 95.81 175 PRO B CA 1
ATOM 4236 C C . PRO B 1 175 ? -9.328 30.844 3.053 1 95.81 175 PRO B C 1
ATOM 4238 O O . PRO B 1 175 ? -9.867 31.891 3.449 1 95.81 175 PRO B O 1
ATOM 4241 N N . LEU B 1 176 ? -10 29.734 2.842 1 95.5 176 LEU B N 1
ATOM 4242 C CA . LEU B 1 176 ? -11.453 29.672 3.002 1 95.5 176 LEU B CA 1
ATOM 4243 C C . LEU B 1 176 ? -11.844 29.828 4.469 1 95.5 176 LEU B C 1
ATOM 4245 O O . LEU B 1 176 ? -11.18 29.297 5.355 1 95.5 176 LEU B O 1
ATOM 4249 N N . THR B 1 177 ? -12.898 30.484 4.742 1 97.19 177 THR B N 1
ATOM 4250 C CA . THR B 1 177 ? -13.328 30.875 6.086 1 97.19 177 THR B CA 1
ATOM 4251 C C . THR B 1 177 ? -13.57 29.625 6.945 1 97.19 177 THR B C 1
ATOM 4253 O O . THR B 1 177 ? -13.117 29.562 8.086 1 97.19 177 THR B O 1
ATOM 4256 N N . TYR B 1 178 ? -14.281 28.656 6.395 1 97.75 178 TYR B N 1
ATOM 4257 C CA . TYR B 1 178 ? -14.562 27.422 7.117 1 97.75 178 TYR B CA 1
ATOM 4258 C C . TYR B 1 178 ? -13.273 26.766 7.602 1 97.75 178 TYR B C 1
ATOM 4260 O O . TYR B 1 178 ? -13.18 26.328 8.75 1 97.75 178 TYR B O 1
ATOM 4268 N N . THR B 1 179 ? -12.281 26.703 6.742 1 97.56 179 THR B N 1
ATOM 4269 C CA . THR B 1 179 ? -10.984 26.109 7.051 1 97.56 179 THR B CA 1
ATOM 4270 C C . THR B 1 179 ? -10.297 26.844 8.188 1 97.56 179 THR B C 1
ATOM 4272 O O . THR B 1 179 ? -9.828 26.234 9.148 1 97.56 179 THR B O 1
ATOM 4275 N N . MET B 1 180 ? -10.344 28.172 8.148 1 97.88 180 MET B N 1
ATOM 4276 C CA . MET B 1 180 ? -9.672 28.984 9.156 1 97.88 180 MET B CA 1
ATOM 4277 C C . MET B 1 180 ? -10.406 28.922 10.492 1 97.88 180 MET B C 1
ATOM 4279 O O . MET B 1 180 ? -9.781 28.953 11.555 1 97.88 180 MET B O 1
ATOM 4283 N N . ASP B 1 181 ? -11.711 28.875 10.422 1 97.94 181 ASP B N 1
ATOM 4284 C CA . ASP B 1 181 ? -12.508 28.781 11.641 1 97.94 181 ASP B CA 1
ATOM 4285 C C . ASP B 1 181 ? -12.172 27.5 12.414 1 97.94 181 ASP B C 1
ATOM 4287 O O . ASP B 1 181 ? -11.953 27.547 13.633 1 97.94 181 ASP B O 1
ATOM 4291 N N . TYR B 1 182 ? -12.125 26.438 11.742 1 98.25 182 TYR B N 1
ATOM 4292 C CA . TYR B 1 182 ? -11.859 25.172 12.414 1 98.25 182 TYR B CA 1
ATOM 4293 C C . TYR B 1 182 ? -10.398 25.078 12.828 1 98.25 182 TYR B C 1
ATOM 4295 O O . TYR B 1 182 ? -10.07 24.422 13.828 1 98.25 182 TYR B O 1
ATOM 4303 N N . PHE B 1 183 ? -9.5 25.703 12.039 1 98.38 183 PHE B N 1
ATOM 4304 C CA . PHE B 1 183 ? -8.117 25.828 12.484 1 98.38 183 PHE B CA 1
ATOM 4305 C C . PHE B 1 183 ? -8.047 26.531 13.836 1 98.38 183 PHE B C 1
ATOM 4307 O O . PHE B 1 183 ? -7.445 26.016 14.781 1 98.38 183 PHE B O 1
ATOM 4314 N N . HIS B 1 184 ? -8.703 27.609 13.938 1 97.62 184 HIS B N 1
ATOM 4315 C CA . HIS B 1 184 ? -8.703 28.406 15.156 1 97.62 184 HIS B CA 1
ATOM 4316 C C . HIS B 1 184 ? -9.32 27.625 16.312 1 97.62 184 HIS B C 1
ATOM 4318 O O . HIS B 1 184 ? -8.758 27.578 17.406 1 97.62 184 HIS B O 1
ATOM 4324 N N . LYS B 1 185 ? -10.461 27 16.078 1 97.94 185 LYS B N 1
ATOM 4325 C CA . LYS B 1 185 ? -11.148 26.219 17.109 1 97.94 185 LYS B CA 1
ATOM 4326 C C . LYS B 1 185 ? -10.258 25.094 17.641 1 97.94 185 LYS B C 1
ATOM 4328 O O . LYS B 1 185 ? -10.289 24.781 18.828 1 97.94 185 LYS B O 1
ATOM 4333 N N . ALA B 1 186 ? -9.484 24.531 16.781 1 98.5 186 ALA B N 1
ATOM 4334 C CA . ALA B 1 186 ? -8.719 23.344 17.125 1 98.5 186 ALA B CA 1
ATOM 4335 C C . ALA B 1 186 ? -7.445 23.703 17.891 1 98.5 186 ALA B C 1
ATOM 4337 O O . ALA B 1 186 ? -7.043 22.984 18.812 1 98.5 186 ALA B O 1
ATOM 4338 N N . VAL B 1 187 ? -6.801 24.844 17.469 1 98.38 187 VAL B N 1
ATOM 4339 C CA . VAL B 1 187 ? -5.422 24.984 17.938 1 98.38 187 VAL B CA 1
ATOM 4340 C C . VAL B 1 187 ? -5.301 26.219 18.812 1 98.38 187 VAL B C 1
ATOM 4342 O O . VAL B 1 187 ? -4.301 26.406 19.516 1 98.38 187 VAL B O 1
ATOM 4345 N N . ALA B 1 188 ? -6.297 27.125 18.812 1 96.69 188 ALA B N 1
ATOM 4346 C CA . ALA B 1 188 ? -6.125 28.406 19.484 1 96.69 188 ALA B CA 1
ATOM 4347 C C . ALA B 1 188 ? -7.098 28.547 20.656 1 96.69 188 ALA B C 1
ATOM 4349 O O . ALA B 1 188 ? -7.113 29.562 21.344 1 96.69 188 ALA B O 1
ATOM 4350 N N . THR B 1 189 ? -7.949 27.562 20.875 1 94.25 189 THR B N 1
ATOM 4351 C CA . THR B 1 189 ? -8.906 27.578 21.984 1 94.25 189 THR B CA 1
ATOM 4352 C C . THR B 1 189 ? -8.797 26.297 22.812 1 94.25 189 THR B C 1
ATOM 4354 O O . THR B 1 189 ? -8.812 25.188 22.25 1 94.25 189 THR B O 1
ATOM 4357 N N . ALA B 1 190 ? -8.773 26.469 24.141 1 95.19 190 ALA B N 1
ATOM 4358 C CA . ALA B 1 190 ? -8.648 25.297 25 1 95.19 190 ALA B CA 1
ATOM 4359 C C . ALA B 1 190 ? -10.016 24.719 25.344 1 95.19 190 ALA B C 1
ATOM 4361 O O . ALA B 1 190 ? -10.188 24.047 26.359 1 95.19 190 ALA B O 1
ATOM 4362 N N . ASP B 1 191 ? -10.992 25 24.531 1 96.75 191 ASP B N 1
ATOM 4363 C CA . ASP B 1 191 ? -12.312 24.391 24.594 1 96.75 191 ASP B CA 1
ATOM 4364 C C . ASP B 1 191 ? -12.469 23.328 23.484 1 96.75 191 ASP B C 1
ATOM 4366 O O . ASP B 1 191 ? -11.859 23.438 22.422 1 96.75 191 ASP B O 1
ATOM 4370 N N . PRO B 1 192 ? -13.289 22.312 23.844 1 98.06 192 PRO B N 1
ATOM 4371 C CA . PRO B 1 192 ? -13.586 21.375 22.766 1 98.06 192 PRO B CA 1
ATOM 4372 C C . PRO B 1 192 ? -14.234 22.047 21.547 1 98.06 192 PRO B C 1
ATOM 4374 O O . PRO B 1 192 ? -14.953 23.047 21.703 1 98.06 192 PRO B O 1
ATOM 4377 N N . ILE B 1 193 ? -13.992 21.578 20.375 1 98.31 193 ILE B N 1
ATOM 4378 C CA . ILE B 1 193 ? -14.594 22.094 19.156 1 98.31 193 ILE B CA 1
ATOM 4379 C C . ILE B 1 193 ? -16.109 21.969 19.234 1 98.31 193 ILE B C 1
ATOM 4381 O O . ILE B 1 193 ? -16.844 22.844 18.75 1 98.31 193 ILE B O 1
ATOM 4385 N N . GLY B 1 194 ? -16.547 20.906 19.891 1 98.56 194 GLY B N 1
ATOM 4386 C CA . GLY B 1 194 ? -17.969 20.688 19.984 1 98.56 194 GLY B CA 1
ATOM 4387 C C . GLY B 1 194 ? -18.562 20.047 18.734 1 98.56 194 GLY B C 1
ATOM 4388 O O . GLY B 1 194 ? -17.922 19.203 18.109 1 98.56 194 GLY B O 1
ATOM 4389 N N . GLU B 1 195 ? -19.828 20.375 18.453 1 98.62 195 GLU B N 1
ATOM 4390 C CA . GLU B 1 195 ? -20.516 19.766 17.312 1 98.62 195 GLU B CA 1
ATOM 4391 C C . GLU B 1 195 ? -19.875 20.188 16 1 98.62 195 GLU B C 1
ATOM 4393 O O . GLU B 1 195 ? -19.641 21.375 15.766 1 98.62 195 GLU B O 1
ATOM 4398 N N . VAL B 1 196 ? -19.547 19.203 15.203 1 98.38 196 VAL B N 1
ATOM 4399 C CA . VAL B 1 196 ? -18.984 19.469 13.883 1 98.38 196 VAL B CA 1
ATOM 4400 C C . VAL B 1 196 ? -20.109 19.828 12.906 1 98.38 196 VAL B C 1
ATOM 4402 O O . VAL B 1 196 ? -21.078 19.078 12.75 1 98.38 196 VAL B O 1
ATOM 4405 N N . MET B 1 197 ? -19.969 21 12.281 1 97.75 197 MET B N 1
ATOM 4406 C CA . MET B 1 197 ? -20.953 21.469 11.312 1 97.75 197 MET B CA 1
ATOM 4407 C C . MET B 1 197 ? -20.406 21.344 9.891 1 97.75 197 MET B C 1
ATOM 4409 O O . MET B 1 197 ? -19.234 21.641 9.641 1 97.75 197 MET B O 1
ATOM 4413 N N . PRO B 1 198 ? -21.281 20.906 8.961 1 97.5 198 PRO B N 1
ATOM 4414 C CA . PRO B 1 198 ? -20.828 20.875 7.57 1 97.5 198 PRO B CA 1
ATOM 4415 C C . PRO B 1 198 ? -20.625 22.281 6.984 1 97.5 198 PRO B C 1
ATOM 4417 O O . PRO B 1 198 ? -21.312 23.219 7.363 1 97.5 198 PRO B O 1
ATOM 4420 N N . SER B 1 199 ? -19.625 22.344 6.109 1 97.69 199 SER B N 1
ATOM 4421 C CA . SER B 1 199 ? -19.516 23.578 5.328 1 97.69 199 SER B CA 1
ATOM 4422 C C . SER B 1 199 ? -20.734 23.797 4.449 1 97.69 199 SER B C 1
ATOM 4424 O O . SER B 1 199 ? -21.453 22.844 4.137 1 97.69 199 SER B O 1
ATOM 4426 N N . ALA B 1 200 ? -20.969 25.031 4.086 1 97.06 200 ALA B N 1
ATOM 4427 C CA . ALA B 1 200 ? -22.125 25.359 3.248 1 97.06 200 ALA B CA 1
ATOM 4428 C C . ALA B 1 200 ? -21.891 24.891 1.812 1 97.06 200 ALA B C 1
ATOM 4430 O O . ALA B 1 200 ? -22.844 24.5 1.129 1 97.06 200 ALA B O 1
ATOM 4431 N N . GLU B 1 201 ? -20.719 25.016 1.392 1 96.06 201 GLU B N 1
ATOM 4432 C CA . GLU B 1 201 ? -20.328 24.641 0.038 1 96.06 201 GLU B CA 1
ATOM 4433 C C . GLU B 1 201 ? -18.984 23.906 0.04 1 96.06 201 GLU B C 1
ATOM 4435 O O . GLU B 1 201 ? -18.266 23.938 1.034 1 96.06 201 GLU B O 1
ATOM 4440 N N . TRP B 1 202 ? -18.703 23.203 -1.059 1 94.5 202 TRP B N 1
ATOM 4441 C CA . TRP B 1 202 ? -17.438 22.484 -1.166 1 94.5 202 TRP B CA 1
ATOM 4442 C C . TRP B 1 202 ? -17.047 22.297 -2.627 1 94.5 202 TRP B C 1
ATOM 4444 O O . TRP B 1 202 ? -17.844 22.562 -3.531 1 94.5 202 TRP B O 1
ATOM 4454 N N . THR B 1 203 ? -15.75 21.984 -2.883 1 91.94 203 THR B N 1
ATOM 4455 C CA . THR B 1 203 ? -15.258 21.641 -4.211 1 91.94 203 THR B CA 1
ATOM 4456 C C . THR B 1 203 ? -14.062 20.688 -4.117 1 91.94 203 THR B C 1
ATOM 4458 O O . THR B 1 203 ? -13.359 20.672 -3.107 1 91.94 203 THR B O 1
ATOM 4461 N N . ASP B 1 204 ? -13.922 19.859 -5.121 1 83.69 204 ASP B N 1
ATOM 4462 C CA . ASP B 1 204 ? -12.719 19.062 -5.312 1 83.69 204 ASP B CA 1
ATOM 4463 C C . ASP B 1 204 ? -11.727 19.781 -6.23 1 83.69 204 ASP B C 1
ATOM 4465 O O . ASP B 1 204 ? -10.664 19.234 -6.543 1 83.69 204 ASP B O 1
ATOM 4469 N N . ASP B 1 205 ? -12.117 20.922 -6.645 1 64.19 205 ASP B N 1
ATOM 4470 C CA . ASP B 1 205 ? -11.406 21.562 -7.742 1 64.19 205 ASP B CA 1
ATOM 4471 C C . ASP B 1 205 ? -10 21.984 -7.316 1 64.19 205 ASP B C 1
ATOM 4473 O O . ASP B 1 205 ? -9.836 22.766 -6.379 1 64.19 205 ASP B O 1
ATOM 4477 N N . LYS B 1 206 ? -9 21.312 -7.719 1 68.12 206 LYS B N 1
ATOM 4478 C CA . LYS B 1 206 ? -7.578 21.641 -7.613 1 68.12 206 LYS B CA 1
ATOM 4479 C C . LYS B 1 206 ? -6.957 21.828 -8.992 1 68.12 206 LYS B C 1
ATOM 4481 O O . LYS B 1 206 ? -5.824 21.391 -9.234 1 68.12 206 LYS B O 1
ATOM 4486 N N . THR B 1 207 ? -7.664 22.531 -9.82 1 65.88 207 THR B N 1
ATOM 4487 C CA . THR B 1 207 ? -7.324 22.438 -11.242 1 65.88 207 THR B CA 1
ATOM 4488 C C . THR B 1 207 ? -6.355 23.562 -11.625 1 65.88 207 THR B C 1
ATOM 4490 O O . THR B 1 207 ? -5.707 23.484 -12.672 1 65.88 207 THR B O 1
ATOM 4493 N N . ALA B 1 208 ? -6.316 24.422 -10.711 1 81.81 208 ALA B N 1
ATOM 4494 C CA . ALA B 1 208 ? -5.418 25.484 -11.141 1 81.81 208 ALA B CA 1
ATOM 4495 C C . ALA B 1 208 ? -3.961 25.047 -11.055 1 81.81 208 ALA B C 1
ATOM 4497 O O . ALA B 1 208 ? -3.543 24.453 -10.055 1 81.81 208 ALA B O 1
ATOM 4498 N N . ASN B 1 209 ? -3.279 25.312 -12.141 1 88.62 209 ASN B N 1
ATOM 4499 C CA . ASN B 1 209 ? -1.865 24.969 -12.211 1 88.62 209 ASN B CA 1
ATOM 4500 C C . ASN B 1 209 ? -1.006 25.938 -11.414 1 88.62 209 ASN B C 1
ATOM 4502 O O . ASN B 1 209 ? -0.806 27.078 -11.828 1 88.62 209 ASN B O 1
ATOM 4506 N N . TRP B 1 210 ? -0.417 25.469 -10.328 1 93.06 210 TRP B N 1
ATOM 4507 C CA . TRP B 1 210 ? 0.358 26.328 -9.438 1 93.06 210 TRP B CA 1
ATOM 4508 C C . TRP B 1 210 ? 1.684 26.719 -10.078 1 93.06 210 TRP B C 1
ATOM 4510 O O . TRP B 1 210 ? 2.256 27.766 -9.75 1 93.06 210 TRP B O 1
ATOM 4520 N N . PHE B 1 211 ? 2.127 25.922 -11.023 1 93.06 211 PHE B N 1
ATOM 4521 C CA . PHE B 1 211 ? 3.42 26.203 -11.641 1 93.06 211 PHE B CA 1
ATOM 4522 C C . PHE B 1 211 ? 3.336 27.422 -12.562 1 93.06 211 PHE B C 1
ATOM 4524 O O . PHE B 1 211 ? 4.328 28.109 -12.766 1 93.06 211 PHE B O 1
ATOM 4531 N N . THR B 1 212 ? 2.152 27.656 -13.102 1 93.75 212 THR B N 1
ATOM 4532 C CA . THR B 1 212 ? 1.951 28.812 -13.969 1 93.75 212 THR B CA 1
ATOM 4533 C C . THR B 1 212 ? 1.331 29.969 -13.195 1 93.75 212 THR B C 1
ATOM 4535 O O . THR B 1 212 ? 1.052 31.031 -13.766 1 93.75 212 THR B O 1
ATOM 4538 N N . LYS B 1 213 ? 1.008 29.797 -11.953 1 94.69 213 LYS B N 1
ATOM 4539 C CA . LYS B 1 213 ? 0.399 30.766 -11.062 1 94.69 213 LYS B CA 1
ATOM 4540 C C . LYS B 1 213 ? -1.03 31.094 -11.484 1 94.69 213 LYS B C 1
ATOM 4542 O O . LYS B 1 213 ? -1.521 32.188 -11.25 1 94.69 213 LYS B O 1
ATOM 4547 N N . ALA B 1 214 ? -1.583 30.141 -12.172 1 92.88 214 ALA B N 1
ATOM 4548 C CA . ALA B 1 214 ? -2.963 30.312 -12.617 1 92.88 214 ALA B CA 1
ATOM 4549 C C . ALA B 1 214 ? -3.914 30.422 -11.43 1 92.88 214 ALA B C 1
ATOM 4551 O O . ALA B 1 214 ? -5 31 -11.547 1 92.88 214 ALA B O 1
ATOM 4552 N N . ASP B 1 215 ? -3.463 29.969 -10.281 1 90.88 215 ASP B N 1
ATOM 4553 C CA . ASP B 1 215 ? -4.297 29.938 -9.086 1 90.88 215 ASP B CA 1
ATOM 4554 C C . ASP B 1 215 ? -4.504 31.328 -8.523 1 90.88 215 ASP B C 1
ATOM 4556 O O . ASP B 1 215 ? -5.457 31.578 -7.777 1 90.88 215 ASP B O 1
ATOM 4560 N N . ILE B 1 216 ? -3.689 32.281 -8.859 1 93.88 216 ILE B N 1
ATOM 4561 C CA . ILE B 1 216 ? -3.768 33.625 -8.32 1 93.88 216 ILE B CA 1
ATOM 4562 C C . ILE B 1 216 ? -5.062 34.281 -8.781 1 93.88 216 ILE B C 1
ATOM 4564 O O . ILE B 1 216 ? -5.711 35 -8.016 1 93.88 216 ILE B O 1
ATOM 4568 N N . THR B 1 217 ? -5.438 33.938 -10 1 91.38 217 THR B N 1
ATOM 4569 C CA . THR B 1 217 ? -6.598 34.625 -10.57 1 91.38 217 THR B CA 1
ATOM 4570 C C . THR B 1 217 ? -7.777 33.656 -10.695 1 91.38 217 THR B C 1
ATOM 4572 O O . THR B 1 217 ? -8.898 34.062 -11.008 1 91.38 217 THR B O 1
ATOM 4575 N N . TYR B 1 218 ? -7.473 32.438 -10.406 1 86.62 218 TYR B N 1
ATOM 4576 C CA . TYR B 1 218 ? -8.508 31.406 -10.539 1 86.62 218 TYR B CA 1
ATOM 4577 C C . TYR B 1 218 ? -9.422 31.391 -9.32 1 86.62 218 TYR B C 1
ATOM 4579 O O . TYR B 1 218 ? -8.953 31.516 -8.188 1 86.62 218 TYR B O 1
ATOM 4587 N N . GLN B 1 219 ? -10.734 31.312 -9.609 1 81.69 219 GLN B N 1
ATOM 4588 C CA . GLN B 1 219 ? -11.703 31.109 -8.531 1 81.69 219 GLN B CA 1
ATOM 4589 C C . GLN B 1 219 ? -12.359 29.734 -8.633 1 81.69 219 GLN B C 1
ATOM 4591 O O . GLN B 1 219 ? -12.945 29.406 -9.664 1 81.69 219 GLN B O 1
ATOM 4596 N N . GLU B 1 220 ? -12.219 28.984 -7.516 1 82.38 220 GLU B N 1
ATOM 4597 C CA . GLU B 1 220 ? -12.805 27.656 -7.5 1 82.38 220 GLU B CA 1
ATOM 4598 C C . GLU B 1 220 ? -14.328 27.719 -7.637 1 82.38 220 GLU B C 1
ATOM 4600 O O . GLU B 1 220 ? -14.961 28.625 -7.102 1 82.38 220 GLU B O 1
ATOM 4605 N N . VAL B 1 221 ? -14.82 26.781 -8.414 1 87.81 221 VAL B N 1
ATOM 4606 C CA . VAL B 1 221 ? -16.266 26.656 -8.531 1 87.81 221 VAL B CA 1
ATOM 4607 C C . VAL B 1 221 ? -16.797 25.781 -7.391 1 87.81 221 VAL B C 1
ATOM 4609 O O . VAL B 1 221 ? -16.516 24.578 -7.328 1 87.81 221 VAL B O 1
ATOM 4612 N N . MET B 1 222 ? -17.578 26.375 -6.551 1 92.75 222 MET B N 1
ATOM 4613 C CA . MET B 1 222 ? -18.109 25.688 -5.375 1 92.75 222 MET B CA 1
ATOM 4614 C C . MET B 1 222 ? -19.484 25.078 -5.676 1 92.75 222 MET B C 1
ATOM 4616 O O . MET B 1 222 ? -20.25 25.641 -6.469 1 92.75 222 MET B O 1
ATOM 4620 N N . GLN B 1 223 ? -19.781 23.953 -5.105 1 92.25 223 GLN B N 1
ATOM 4621 C CA . GLN B 1 223 ? -21.094 23.344 -5.148 1 92.25 223 GLN B CA 1
ATOM 4622 C C . GLN B 1 223 ? -21.703 23.25 -3.754 1 92.25 223 GLN B C 1
ATOM 4624 O O . GLN B 1 223 ? -20.984 23.203 -2.756 1 92.25 223 GLN B O 1
ATOM 4629 N N . PRO B 1 224 ? -23.031 23.219 -3.707 1 95.06 224 PRO B N 1
ATOM 4630 C CA . PRO B 1 224 ? -23.672 23.125 -2.395 1 95.06 224 PRO B CA 1
ATOM 4631 C C . PRO B 1 224 ? -23.297 21.844 -1.645 1 95.06 224 PRO B C 1
ATOM 4633 O O . PRO B 1 224 ? -23.172 20.781 -2.256 1 95.06 224 PRO B O 1
ATOM 4636 N N . ASN B 1 225 ? -23.031 21.938 -0.394 1 95.5 225 ASN B N 1
ATOM 4637 C CA . ASN B 1 225 ? -22.797 20.812 0.501 1 95.5 225 ASN B CA 1
ATOM 4638 C C . ASN B 1 225 ? -24.094 20.328 1.131 1 95.5 225 ASN B C 1
ATOM 4640 O O . ASN B 1 225 ? -24.781 21.078 1.835 1 95.5 225 ASN B O 1
ATOM 4644 N N . THR B 1 226 ? -24.5 19.062 0.907 1 91.81 226 THR B N 1
ATOM 4645 C CA . THR B 1 226 ? -25.766 18.516 1.384 1 91.81 226 THR B CA 1
ATOM 4646 C C . THR B 1 226 ? -25.609 17.984 2.811 1 91.81 226 THR B C 1
ATOM 4648 O O . THR B 1 226 ? -26.562 17.453 3.377 1 91.81 226 THR B O 1
ATOM 4651 N N . GLY B 1 227 ? -24.438 18.188 3.365 1 94.31 227 GLY B N 1
ATOM 4652 C CA . GLY B 1 227 ? -24.219 17.75 4.734 1 94.31 227 GLY B CA 1
ATOM 4653 C C . GLY B 1 227 ? -23.641 16.344 4.828 1 94.31 227 GLY B C 1
ATOM 4654 O O . GLY B 1 227 ? -23.109 15.812 3.852 1 94.31 227 GLY B O 1
ATOM 4655 N N . PHE B 1 228 ? -23.656 15.836 6.07 1 96.25 228 PHE B N 1
ATOM 4656 C CA . PHE B 1 228 ? -23.109 14.508 6.344 1 96.25 228 PHE B CA 1
ATOM 4657 C C . PHE B 1 228 ? -24.156 13.43 6.086 1 96.25 228 PHE B C 1
ATOM 4659 O O . PHE B 1 228 ? -25.359 13.711 6.09 1 96.25 228 PHE B O 1
ATOM 4666 N N . LYS B 1 229 ? -23.719 12.266 5.766 1 96.94 229 LYS B N 1
ATOM 4667 C CA . LYS B 1 229 ? -24.578 11.117 5.5 1 96.94 229 LYS B CA 1
ATOM 4668 C C . LYS B 1 229 ? -24.219 9.945 6.402 1 96.94 229 LYS B C 1
ATOM 4670 O O . LYS B 1 229 ? -23.062 9.508 6.438 1 96.94 229 LYS B O 1
ATOM 4675 N N . TRP B 1 230 ? -25.219 9.453 7.16 1 98.31 230 TRP B N 1
ATOM 4676 C CA . TRP B 1 230 ? -25.016 8.227 7.926 1 98.31 230 TRP B CA 1
ATOM 4677 C C . TRP B 1 230 ? -25.156 7 7.035 1 98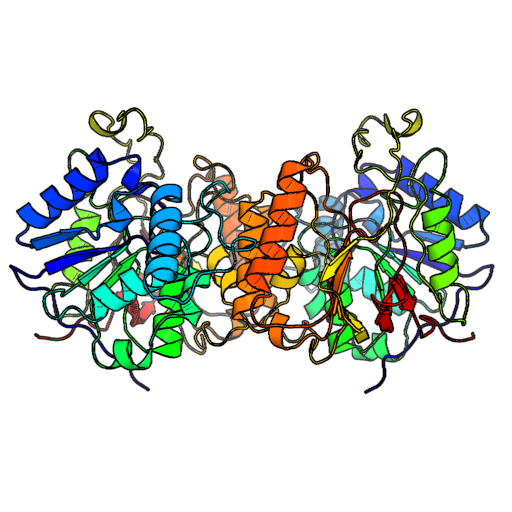.31 230 TRP B C 1
ATOM 4679 O O . TRP B 1 230 ? -26.266 6.645 6.621 1 98.31 230 TRP B O 1
ATOM 4689 N N . LEU B 1 231 ? -24.094 6.355 6.738 1 97.62 231 LEU B N 1
ATOM 4690 C CA . LEU B 1 231 ? -24.109 5.125 5.957 1 97.62 231 LEU B CA 1
ATOM 4691 C C . LEU B 1 231 ? -24.641 3.961 6.789 1 97.62 231 LEU B C 1
ATOM 4693 O O . LEU B 1 231 ? -25.25 3.029 6.25 1 97.62 231 LEU B O 1
ATOM 4697 N N . ARG B 1 232 ? -24.344 3.957 8.055 1 98.25 232 ARG B N 1
ATOM 4698 C CA . ARG B 1 232 ? -24.828 3.02 9.062 1 98.25 232 ARG B CA 1
ATOM 4699 C C . ARG B 1 232 ? -25.188 3.742 10.352 1 98.25 232 ARG B C 1
ATOM 4701 O O . ARG B 1 232 ? -24.359 4.438 10.938 1 98.25 232 ARG B O 1
ATOM 4708 N N . PRO B 1 233 ? -26.359 3.627 10.773 1 98.5 233 PRO B N 1
ATOM 4709 C CA . PRO B 1 233 ? -26.766 4.312 12 1 98.5 233 PRO B CA 1
ATOM 4710 C C . PRO B 1 233 ? -26.156 3.691 13.258 1 98.5 233 PRO B C 1
ATOM 4712 O O . PRO B 1 233 ? -25.719 2.539 13.227 1 98.5 233 PRO B O 1
ATOM 4715 N N . GLY B 1 234 ? -26.078 4.477 14.289 1 98.69 234 GLY B N 1
ATOM 4716 C CA . GLY B 1 234 ? -25.609 3.994 15.578 1 98.69 234 GLY B CA 1
ATOM 4717 C C . GLY B 1 234 ? -25 5.086 16.438 1 98.69 234 GLY B C 1
ATOM 4718 O O . GLY B 1 234 ? -25.188 6.273 16.172 1 98.69 234 GLY B O 1
ATOM 4719 N N . GLN B 1 235 ? -24.516 4.648 17.578 1 98.75 235 GLN B N 1
ATOM 4720 C CA . GLN B 1 235 ? -23.828 5.52 18.516 1 98.75 235 GLN B CA 1
ATOM 4721 C C . GLN B 1 235 ? -22.469 4.941 18.906 1 98.75 235 GLN B C 1
ATOM 4723 O O . GLN B 1 235 ? -22.312 3.723 19 1 98.75 235 GLN B O 1
ATOM 4728 N N . ALA B 1 236 ? -21.516 5.82 19 1 98.81 236 ALA B N 1
ATOM 4729 C CA . ALA B 1 236 ? -20.172 5.395 19.422 1 98.81 236 ALA B CA 1
ATOM 4730 C C . ALA B 1 236 ? -19.406 6.551 20.047 1 98.81 236 ALA B C 1
ATOM 4732 O O . ALA B 1 236 ? -19.734 7.719 19.828 1 98.81 236 ALA B O 1
ATOM 4733 N N . ARG B 1 237 ? -18.516 6.219 20.875 1 98.62 237 ARG B N 1
ATOM 4734 C CA . ARG B 1 237 ? -17.625 7.168 21.531 1 98.62 237 ARG B CA 1
ATOM 4735 C C . ARG B 1 237 ? -16.219 6.598 21.656 1 98.62 237 ARG B C 1
ATOM 4737 O O . ARG B 1 237 ? -16.047 5.414 21.938 1 98.62 237 ARG B O 1
ATOM 4744 N N . GLY B 1 238 ? -15.18 7.371 21.328 1 98.38 238 GLY B N 1
ATOM 4745 C CA . GLY B 1 238 ? -13.789 6.953 21.422 1 98.38 238 GLY B CA 1
ATOM 4746 C C . GLY B 1 238 ? -12.82 7.98 20.875 1 98.38 238 GLY B C 1
ATOM 4747 O O . GLY B 1 238 ? -13.234 8.992 20.297 1 98.38 238 GLY B O 1
ATOM 4748 N N . PRO B 1 239 ? -11.555 7.789 21.141 1 98.5 239 PRO B N 1
ATOM 4749 C CA . PRO B 1 239 ? -10.57 8.68 20.516 1 98.5 239 PRO B CA 1
ATOM 4750 C C . PRO B 1 239 ? -10.578 8.594 18.984 1 98.5 239 PRO B C 1
ATOM 4752 O O . PRO B 1 239 ? -10.703 7.496 18.438 1 98.5 239 PRO B O 1
ATOM 4755 N N . ILE B 1 240 ? -10.516 9.711 18.328 1 98.69 240 ILE B N 1
ATOM 4756 C CA . ILE B 1 240 ? -10.484 9.719 16.859 1 98.69 240 ILE B CA 1
ATOM 4757 C C . ILE B 1 240 ? -9.047 9.586 16.375 1 98.69 240 ILE B C 1
ATOM 4759 O O . ILE B 1 240 ? -8.164 10.328 16.812 1 98.69 240 ILE B O 1
ATOM 4763 N N . LEU B 1 241 ? -8.766 8.555 15.594 1 98.62 241 LEU B N 1
ATOM 4764 C CA . LEU B 1 241 ? -7.469 8.25 15 1 98.62 241 LEU B CA 1
ATOM 4765 C C . LEU B 1 241 ? -7.598 7.996 13.5 1 98.62 241 LEU B C 1
ATOM 4767 O O . LEU B 1 241 ? -8.695 7.727 13.008 1 98.62 241 LEU B O 1
ATOM 4771 N N . GLY B 1 242 ? -6.531 8.133 12.773 1 98.25 242 GLY B N 1
ATOM 4772 C CA . GLY B 1 242 ? -6.574 7.781 11.359 1 98.25 242 GLY B CA 1
ATOM 4773 C C . GLY B 1 242 ? -6.023 8.867 10.461 1 98.25 242 GLY B C 1
ATOM 4774 O O . GLY B 1 242 ? -5.051 9.539 10.812 1 98.25 242 GLY B O 1
ATOM 4775 N N . GLY B 1 243 ? -6.543 8.945 9.258 1 98.12 243 GLY B N 1
ATOM 4776 C CA . GLY B 1 243 ? -6.082 9.883 8.242 1 98.12 243 GLY B CA 1
ATOM 4777 C C . GLY B 1 243 ? -6.336 9.398 6.824 1 98.12 243 GLY B C 1
ATOM 4778 O O . GLY B 1 243 ? -7.453 9.008 6.488 1 98.12 243 GLY B O 1
ATOM 4779 N N . CYS B 1 244 ? -5.32 9.547 6.008 1 97.94 244 CYS B N 1
ATOM 4780 C CA . CYS B 1 244 ? -5.406 9.203 4.594 1 97.94 244 CYS B CA 1
ATOM 4781 C C . CYS B 1 244 ? -5.402 7.691 4.398 1 97.94 244 CYS B C 1
ATOM 4783 O O . CYS B 1 244 ? -4.465 7.008 4.812 1 97.94 244 CYS B O 1
ATOM 4785 N N . LEU B 1 245 ? -6.355 7.168 3.711 1 97.94 245 LEU B N 1
ATOM 4786 C CA . LEU B 1 245 ? -6.672 5.746 3.611 1 97.94 245 LEU B CA 1
ATOM 4787 C C . LEU B 1 245 ? -5.457 4.953 3.145 1 97.94 245 LEU B C 1
ATOM 4789 O O . LEU B 1 245 ? -4.988 4.055 3.848 1 97.94 245 LEU B O 1
ATOM 4793 N N . PRO B 1 246 ? -4.848 5.227 2.004 1 96.69 246 PRO B N 1
ATOM 4794 C CA . PRO B 1 246 ? -3.754 4.375 1.532 1 96.69 246 PRO B CA 1
ATOM 4795 C C . PRO B 1 246 ? -2.492 4.504 2.383 1 96.69 246 PRO B C 1
ATOM 4797 O O . PRO B 1 246 ? -1.67 3.586 2.418 1 96.69 246 PRO B O 1
ATOM 4800 N N . VAL B 1 247 ? -2.381 5.629 3.086 1 97.94 247 VAL B N 1
ATOM 4801 C CA . VAL B 1 247 ? -1.167 5.902 3.846 1 97.94 247 VAL B CA 1
ATOM 4802 C C . VAL B 1 247 ? -1.122 5.016 5.086 1 97.94 247 VAL B C 1
ATOM 4804 O O . VAL B 1 247 ? -0.044 4.73 5.617 1 97.94 247 VAL B O 1
ATOM 4807 N N . LEU B 1 248 ? -2.281 4.516 5.551 1 97.94 248 LEU B N 1
ATOM 4808 C CA . LEU B 1 248 ? -2.316 3.594 6.684 1 97.94 248 LEU B CA 1
ATOM 4809 C C . LEU B 1 248 ? -1.456 2.365 6.41 1 97.94 248 LEU B C 1
ATOM 4811 O O . LEU B 1 248 ? -0.812 1.838 7.32 1 97.94 248 LEU B O 1
ATOM 4815 N N . LEU B 1 249 ? -1.38 1.956 5.148 1 96.69 249 LEU B N 1
ATOM 4816 C CA . LEU B 1 249 ? -0.638 0.753 4.789 1 96.69 249 LEU B CA 1
ATOM 4817 C C . LEU B 1 249 ? 0.864 0.98 4.922 1 96.69 249 LEU B C 1
ATOM 4819 O O . LEU B 1 249 ? 1.632 0.024 5.047 1 96.69 249 LEU B O 1
ATOM 4823 N N . ASN B 1 250 ? 1.296 2.223 4.926 1 97.25 250 ASN B N 1
ATOM 4824 C CA . ASN B 1 250 ? 2.721 2.529 4.973 1 97.25 250 ASN B CA 1
ATOM 4825 C C . ASN B 1 250 ? 3.301 2.277 6.363 1 97.25 250 ASN B C 1
ATOM 4827 O O . ASN B 1 250 ? 4.512 2.104 6.512 1 97.25 250 ASN B O 1
ATOM 4831 N N . VAL B 1 251 ? 2.43 2.271 7.371 1 97 251 VAL B N 1
ATOM 4832 C CA . VAL B 1 251 ? 2.98 2.111 8.711 1 97 251 VAL B CA 1
ATOM 4833 C C . VAL B 1 251 ? 2.348 0.897 9.391 1 97 251 VAL B C 1
ATOM 4835 O O . VAL B 1 251 ? 2.785 0.482 10.469 1 97 251 VAL B O 1
ATOM 4838 N N . ARG B 1 252 ? 1.34 0.327 8.781 1 96.06 252 ARG B N 1
ATOM 4839 C CA . ARG B 1 252 ? 0.682 -0.855 9.328 1 96.06 252 ARG B CA 1
ATOM 4840 C C . ARG B 1 252 ? 1.693 -1.955 9.625 1 96.06 252 ARG B C 1
ATOM 4842 O O . ARG B 1 252 ? 2.66 -2.137 8.883 1 96.06 252 ARG B O 1
ATOM 4849 N N . GLY B 1 253 ? 1.527 -2.67 10.695 1 94.62 253 GLY B N 1
ATOM 4850 C CA . GLY B 1 253 ? 2.412 -3.773 11.039 1 94.62 253 GLY B CA 1
ATOM 4851 C C . GLY B 1 253 ? 3.674 -3.326 11.75 1 94.62 253 GLY B C 1
ATOM 4852 O O . GLY B 1 253 ? 4.461 -4.156 12.211 1 94.62 253 GLY B O 1
ATOM 4853 N N . SER B 1 254 ? 3.891 -2.025 11.891 1 97.25 254 SER B N 1
ATOM 4854 C CA . SER B 1 254 ? 5.051 -1.477 12.594 1 97.25 254 SER B CA 1
ATOM 4855 C C . SER B 1 254 ? 4.66 -0.909 13.953 1 97.25 254 SER B C 1
ATOM 4857 O O . SER B 1 254 ? 3.475 -0.824 14.273 1 97.25 254 SER B O 1
ATOM 4859 N N . LYS B 1 255 ? 5.656 -0.526 14.734 1 97.75 255 LYS B N 1
ATOM 4860 C CA . LYS B 1 255 ? 5.41 0.077 16.047 1 97.75 255 LYS B CA 1
ATOM 4861 C C . LYS B 1 255 ? 4.801 1.47 15.898 1 97.75 255 LYS B C 1
ATOM 4863 O O . LYS B 1 255 ? 4.316 2.045 16.875 1 97.75 255 LYS B O 1
ATOM 4868 N N . TYR B 1 256 ? 4.766 1.987 14.695 1 98.5 256 TYR B N 1
ATOM 4869 C CA . TYR B 1 256 ? 4.297 3.35 14.469 1 98.5 256 TYR B CA 1
ATOM 4870 C C . TYR B 1 256 ? 2.793 3.377 14.227 1 98.5 256 TYR B C 1
ATOM 4872 O O . TYR B 1 256 ? 2.184 4.449 14.188 1 98.5 256 TYR B O 1
ATOM 4880 N N . MET B 1 257 ? 2.166 2.246 14.031 1 98.19 257 MET B N 1
ATOM 4881 C CA . MET B 1 257 ? 0.712 2.152 13.945 1 98.19 257 MET B CA 1
ATOM 4882 C C . MET B 1 257 ? 0.085 2.096 15.336 1 98.19 257 MET B C 1
ATOM 4884 O O . MET B 1 257 ? 0.374 1.187 16.109 1 98.19 257 MET B O 1
ATOM 4888 N N . PRO B 1 258 ? -0.756 3.039 15.664 1 97.94 258 PRO B N 1
ATOM 4889 C CA . PRO B 1 258 ? -1.384 2.988 16.984 1 97.94 258 PRO B CA 1
ATOM 4890 C C . PRO B 1 258 ? -2.4 1.856 17.109 1 97.94 258 PRO B C 1
ATOM 4892 O O . PRO B 1 258 ? -2.896 1.35 16.109 1 97.94 258 PRO B O 1
ATOM 4895 N N . ASP B 1 259 ? -2.605 1.406 18.344 1 96.69 259 ASP B N 1
ATOM 4896 C CA . ASP B 1 259 ? -3.713 0.491 18.609 1 96.69 259 ASP B CA 1
ATOM 4897 C C . ASP B 1 259 ? -5.055 1.161 18.344 1 96.69 259 ASP B C 1
ATOM 4899 O O . ASP B 1 259 ? -5.375 2.193 18.938 1 96.69 259 ASP B O 1
ATOM 4903 N N . LEU B 1 260 ? -5.887 0.613 17.469 1 98 260 LEU B N 1
ATOM 4904 C CA . LEU B 1 260 ? -7.141 1.229 17.047 1 98 260 LEU B CA 1
ATOM 4905 C C . LEU B 1 260 ? -8.312 0.688 17.875 1 98 260 LEU B C 1
ATOM 4907 O O . LEU B 1 260 ? -9.469 1.009 17.594 1 98 260 LEU B O 1
ATOM 4911 N N . GLN B 1 261 ? -7.988 -0.127 18.891 1 98.06 261 GLN B N 1
ATOM 4912 C CA . GLN B 1 261 ? -9.047 -0.697 19.719 1 98.06 261 GLN B CA 1
ATOM 4913 C C . GLN B 1 261 ? -9.938 0.396 20.297 1 98.06 261 GLN B C 1
ATOM 4915 O O . GLN B 1 261 ? -9.445 1.311 20.969 1 98.06 261 GLN B O 1
ATOM 4920 N N . ASP B 1 262 ? -11.227 0.343 20.016 1 98.25 262 ASP B N 1
ATOM 4921 C CA . ASP B 1 262 ? -12.281 1.196 20.562 1 98.25 262 ASP B CA 1
ATOM 4922 C C . ASP B 1 262 ? -12.172 2.617 20.016 1 98.25 262 ASP B C 1
ATOM 4924 O O . ASP B 1 262 ? -12.766 3.547 20.562 1 98.25 262 ASP B O 1
ATOM 4928 N N . ALA B 1 263 ? -11.414 2.816 18.953 1 98.69 263 ALA B N 1
ATOM 4929 C CA . ALA B 1 263 ? -11.242 4.137 18.359 1 98.69 263 ALA B CA 1
ATOM 4930 C C . ALA B 1 263 ? -12.367 4.449 17.375 1 98.69 263 ALA B C 1
ATOM 4932 O O . ALA B 1 263 ? -13.102 3.547 16.953 1 98.69 263 ALA B O 1
ATOM 4933 N N . ILE B 1 264 ? -12.609 5.734 17.141 1 98.88 264 ILE B N 1
ATOM 4934 C CA . ILE B 1 264 ? -13.305 6.211 15.953 1 98.88 264 ILE B CA 1
ATOM 4935 C C . ILE B 1 264 ? -12.297 6.457 14.836 1 98.88 264 ILE B C 1
ATOM 4937 O O . ILE B 1 264 ? -11.422 7.316 14.961 1 98.88 264 ILE B O 1
ATOM 4941 N N . LEU B 1 265 ? -12.398 5.664 13.797 1 98.88 265 LEU B N 1
ATOM 4942 C CA . LEU B 1 265 ? -11.414 5.754 12.719 1 98.88 265 LEU B CA 1
ATOM 4943 C C . LEU B 1 265 ? -11.812 6.82 11.711 1 98.88 265 LEU B C 1
ATOM 4945 O O . LEU B 1 265 ? -12.953 6.84 11.234 1 98.88 265 LEU B O 1
ATOM 4949 N N . LEU B 1 266 ? -10.914 7.738 11.492 1 98.75 266 LEU B N 1
ATOM 4950 C CA . LEU B 1 266 ? -11.047 8.734 10.438 1 98.75 266 LEU B CA 1
ATOM 4951 C C . LEU B 1 266 ? -10.359 8.266 9.156 1 98.75 266 LEU B C 1
ATOM 4953 O O . LEU B 1 266 ? -9.188 7.883 9.18 1 98.75 266 LEU B O 1
ATOM 4957 N N . LEU B 1 267 ? -11.102 8.273 8.016 1 98.44 267 LEU B N 1
ATOM 4958 C CA . LEU B 1 267 ? -10.508 7.914 6.73 1 98.44 267 LEU B CA 1
ATOM 4959 C C . LEU B 1 267 ? -10.898 8.922 5.656 1 98.44 267 LEU B C 1
ATOM 4961 O O . LEU B 1 267 ? -12.023 9.422 5.645 1 98.44 267 LEU B O 1
ATOM 4965 N N . GLU B 1 268 ? -10.047 9.211 4.777 1 96 268 GLU B N 1
ATOM 4966 C CA . GLU B 1 268 ? -10.328 9.93 3.535 1 96 268 GLU B CA 1
ATOM 4967 C C . GLU B 1 268 ? -9.539 9.344 2.369 1 96 268 GLU B C 1
ATOM 4969 O O . GLU B 1 268 ? -8.508 8.695 2.572 1 96 268 GLU B O 1
ATOM 4974 N N . ALA B 1 269 ? -10.023 9.484 1.173 1 93.94 269 ALA B N 1
ATOM 4975 C CA . ALA B 1 269 ? -9.375 8.969 -0.033 1 93.94 269 ALA B CA 1
ATOM 4976 C C . ALA B 1 269 ? -8.789 10.109 -0.869 1 93.94 269 ALA B C 1
ATOM 4978 O O . ALA B 1 269 ? -9.508 11.031 -1.266 1 93.94 269 ALA B O 1
ATOM 4979 N N . PRO B 1 270 ? -7.535 10 -1.148 1 93.81 270 PRO B N 1
ATOM 4980 C CA . PRO B 1 270 ? -6.863 11.07 -1.889 1 93.81 270 PRO B CA 1
ATOM 4981 C C . PRO B 1 270 ? -7.02 10.93 -3.4 1 93.81 270 PRO B C 1
ATOM 4983 O O . PRO B 1 270 ? -7.871 10.172 -3.869 1 93.81 270 PRO B O 1
ATOM 4986 N N . GLU B 1 271 ? -6.227 11.727 -4.094 1 89.75 271 GLU B N 1
ATOM 4987 C CA . GLU B 1 271 ? -6.121 11.586 -5.543 1 89.75 271 GLU B CA 1
ATOM 4988 C C . GLU B 1 271 ? -5.43 10.281 -5.926 1 89.75 271 GLU B C 1
ATOM 4990 O O . GLU B 1 271 ? -4.773 9.648 -5.09 1 89.75 271 GLU B O 1
ATOM 4995 N N . GLY B 1 272 ? -5.672 9.906 -7.129 1 87.19 272 GLY B N 1
ATOM 4996 C CA . GLY B 1 272 ? -5.008 8.734 -7.668 1 87.19 272 GLY B CA 1
ATOM 4997 C C . GLY B 1 272 ? -3.646 9.039 -8.266 1 87.19 272 GLY B C 1
ATOM 4998 O O . GLY B 1 272 ? -2.93 9.914 -7.773 1 87.19 272 GLY B O 1
ATOM 4999 N N . HIS B 1 273 ? -3.254 8.258 -9.195 1 79.62 273 HIS B N 1
ATOM 5000 C CA . HIS B 1 273 ? -1.956 8.398 -9.844 1 79.62 273 HIS B CA 1
ATOM 5001 C C . HIS B 1 273 ? -1.857 9.727 -10.586 1 79.62 273 HIS B C 1
ATOM 5003 O O . HIS B 1 273 ? -0.771 10.297 -10.711 1 79.62 273 HIS B O 1
ATOM 5009 N N . GLN B 1 274 ? -2.99 10.07 -11.086 1 78.5 274 GLN B N 1
ATOM 5010 C CA . GLN B 1 274 ? -3.076 11.406 -11.648 1 78.5 274 GLN B CA 1
ATOM 5011 C C . GLN B 1 274 ? -3.695 12.391 -10.656 1 78.5 274 GLN B C 1
ATOM 5013 O O . GLN B 1 274 ? -4.703 12.086 -10.023 1 78.5 274 GLN B O 1
ATOM 5018 N N . PHE B 1 275 ? -3.111 13.516 -10.539 1 77.25 275 PHE B N 1
ATOM 5019 C CA . PHE B 1 275 ? -3.475 14.469 -9.5 1 77.25 275 PHE B CA 1
ATOM 5020 C C . PHE B 1 275 ? -4.875 15.023 -9.734 1 77.25 275 PHE B C 1
ATOM 5022 O O . PHE B 1 275 ? -5.492 15.57 -8.812 1 77.25 275 PHE B O 1
ATOM 5029 N N . ASP B 1 276 ? -5.395 14.922 -10.914 1 81 276 ASP B N 1
ATOM 5030 C CA . ASP B 1 276 ? -6.695 15.492 -11.234 1 81 276 ASP B CA 1
ATOM 5031 C C . ASP B 1 276 ? -7.777 14.414 -11.281 1 81 276 ASP B C 1
ATOM 5033 O O . ASP B 1 276 ? -8.859 14.641 -11.82 1 81 276 ASP B O 1
ATOM 5037 N N . GLN B 1 277 ? -7.363 13.219 -10.758 1 88.06 277 GLN B N 1
ATOM 5038 C CA . GLN B 1 277 ? -8.312 12.109 -10.68 1 88.06 277 GLN B CA 1
ATOM 5039 C C . GLN B 1 277 ? -8.32 11.484 -9.289 1 88.06 277 GLN B C 1
ATOM 5041 O O . GLN B 1 277 ? -7.305 11.477 -8.602 1 88.06 277 GLN B O 1
ATOM 5046 N N . GLY B 1 278 ? -9.523 11.008 -8.953 1 92.06 278 GLY B N 1
ATOM 5047 C CA . GLY B 1 278 ? -9.617 10.289 -7.691 1 92.06 278 GLY B CA 1
ATOM 5048 C C . GLY B 1 278 ? -8.922 8.945 -7.715 1 92.06 278 GLY B C 1
ATOM 5049 O O . GLY B 1 278 ? -8.594 8.43 -8.789 1 92.06 278 GLY B O 1
ATOM 5050 N N . MET B 1 279 ? -8.656 8.461 -6.613 1 93.44 279 MET B N 1
ATOM 5051 C CA . MET B 1 279 ? -8.125 7.105 -6.488 1 93.44 279 MET B CA 1
ATOM 5052 C C . MET B 1 279 ? -9 6.109 -7.25 1 93.44 279 MET B C 1
ATOM 5054 O O . MET B 1 279 ? -10.227 6.188 -7.191 1 93.44 279 MET B O 1
ATOM 5058 N N . ALA B 1 280 ? -8.344 5.207 -7.996 1 93.81 280 ALA B N 1
ATOM 5059 C CA . ALA B 1 280 ? -9.109 4.191 -8.719 1 93.81 280 ALA B CA 1
ATOM 5060 C C . ALA B 1 280 ? -9.93 3.336 -7.754 1 93.81 280 ALA B C 1
ATOM 5062 O O . ALA B 1 280 ? -9.469 2.998 -6.664 1 93.81 280 ALA B O 1
ATOM 5063 N N . LEU B 1 281 ? -11.195 2.932 -8.18 1 95.94 281 LEU B N 1
ATOM 5064 C CA . LEU B 1 281 ? -12.078 2.111 -7.359 1 95.94 281 LEU B CA 1
ATOM 5065 C C . LEU B 1 281 ? -11.398 0.81 -6.957 1 95.94 281 LEU B C 1
ATOM 5067 O O . LEU B 1 281 ? -11.539 0.358 -5.816 1 95.94 281 LEU B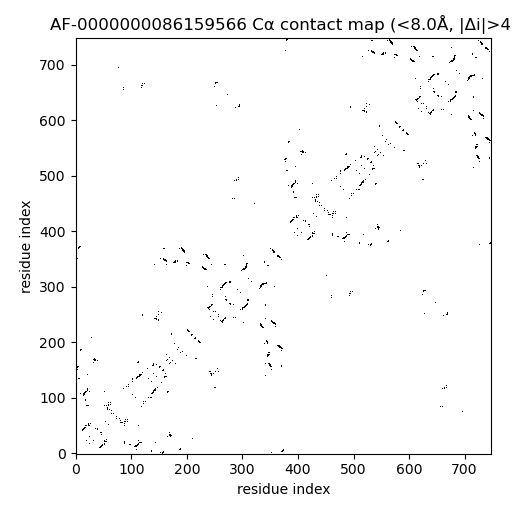 O 1
ATOM 5071 N N . GLN B 1 282 ? -10.625 0.257 -7.871 1 94.88 282 GLN B N 1
ATOM 5072 C CA . GLN B 1 282 ? -9.891 -0.978 -7.621 1 94.88 282 GLN B CA 1
ATOM 5073 C C . GLN B 1 282 ? -8.883 -0.798 -6.488 1 94.88 282 GLN B C 1
ATOM 5075 O O . GLN B 1 282 ? -8.719 -1.69 -5.652 1 94.88 282 GLN B O 1
ATOM 5080 N N . ASP B 1 283 ? -8.234 0.32 -6.508 1 95.81 283 ASP B N 1
ATOM 5081 C CA . ASP B 1 283 ? -7.246 0.601 -5.469 1 95.81 283 ASP B CA 1
ATOM 5082 C C . ASP B 1 283 ? -7.918 0.807 -4.113 1 95.81 283 ASP B C 1
ATOM 5084 O O . ASP B 1 283 ? -7.414 0.34 -3.088 1 95.81 283 ASP B O 1
ATOM 5088 N N . ILE B 1 284 ? -9.047 1.511 -4.109 1 97.31 284 ILE B N 1
ATOM 5089 C CA . ILE B 1 284 ? -9.805 1.719 -2.881 1 97.31 284 ILE B CA 1
ATOM 5090 C C . ILE B 1 284 ? -10.242 0.372 -2.312 1 97.31 284 ILE B C 1
ATOM 5092 O O . ILE B 1 284 ? -10.086 0.114 -1.117 1 97.31 284 ILE B O 1
ATOM 5096 N N . ASN B 1 285 ? -10.766 -0.489 -3.184 1 97.44 285 ASN B N 1
ATOM 5097 C CA . ASN B 1 285 ? -11.172 -1.826 -2.764 1 97.44 285 ASN B CA 1
ATOM 5098 C C . ASN B 1 285 ? -10.008 -2.6 -2.152 1 97.44 285 ASN B C 1
ATOM 5100 O O . ASN B 1 285 ? -10.164 -3.248 -1.117 1 97.44 285 ASN B O 1
ATOM 5104 N N . MET B 1 286 ? -8.891 -2.516 -2.803 1 97.44 286 MET B N 1
ATOM 5105 C CA . MET B 1 286 ? -7.695 -3.229 -2.359 1 97.44 286 MET B CA 1
ATOM 5106 C C . MET B 1 286 ? -7.297 -2.795 -0.954 1 97.44 286 MET B C 1
ATOM 5108 O O . MET B 1 286 ? -7.047 -3.637 -0.088 1 97.44 286 MET B O 1
ATOM 5112 N N . VAL B 1 287 ? -7.273 -1.506 -0.685 1 97.94 287 VAL B N 1
ATOM 5113 C CA . VAL B 1 287 ? -6.824 -0.985 0.603 1 97.94 287 VAL B CA 1
ATOM 5114 C C . VAL B 1 287 ? -7.848 -1.328 1.684 1 97.94 287 VAL B C 1
ATOM 5116 O O . VAL B 1 287 ? -7.477 -1.746 2.785 1 97.94 287 VAL B O 1
ATOM 5119 N N . LEU B 1 288 ? -9.141 -1.171 1.36 1 98.38 288 LEU B N 1
ATOM 5120 C CA . LEU B 1 288 ? -10.18 -1.538 2.316 1 98.38 288 LEU B CA 1
ATOM 5121 C C . LEU B 1 288 ? -10.102 -3.02 2.664 1 98.38 288 LEU B C 1
ATOM 5123 O O . LEU B 1 288 ? -10.258 -3.398 3.828 1 98.38 288 LEU B O 1
ATOM 5127 N N . GLY B 1 289 ? -9.82 -3.834 1.665 1 98.12 289 GLY B N 1
ATOM 5128 C CA . GLY B 1 289 ? -9.648 -5.262 1.892 1 98.12 289 GLY B CA 1
ATOM 5129 C C . GLY B 1 289 ? -8.469 -5.586 2.783 1 98.12 289 GLY B C 1
ATOM 5130 O O . GLY B 1 289 ? -8.547 -6.477 3.629 1 98.12 289 GLY B O 1
ATOM 5131 N N . ALA B 1 290 ? -7.383 -4.859 2.576 1 98.19 290 ALA B N 1
ATOM 5132 C CA . ALA B 1 290 ? -6.195 -5.051 3.408 1 98.19 290 ALA B CA 1
ATOM 5133 C C . ALA B 1 290 ? -6.492 -4.715 4.867 1 98.19 290 ALA B C 1
ATOM 5135 O O . ALA B 1 290 ? -6.066 -5.434 5.773 1 98.19 290 ALA B O 1
ATOM 5136 N N . LEU B 1 291 ? -7.254 -3.656 5.09 1 98.06 291 LEU B N 1
ATOM 5137 C CA . LEU B 1 291 ? -7.617 -3.27 6.449 1 98.06 291 LEU B CA 1
ATOM 5138 C C . LEU B 1 291 ? -8.555 -4.297 7.078 1 98.06 291 LEU B C 1
ATOM 5140 O O . LEU B 1 291 ? -8.477 -4.562 8.281 1 98.06 291 LEU B O 1
ATOM 5144 N N . ARG B 1 292 ? -9.406 -4.863 6.262 1 97.69 292 ARG B N 1
ATOM 5145 C CA . ARG B 1 292 ? -10.305 -5.887 6.789 1 97.69 292 ARG B CA 1
ATOM 5146 C C . ARG B 1 292 ? -9.523 -7.102 7.273 1 97.69 292 ARG B C 1
ATOM 5148 O O . ARG B 1 292 ? -9.758 -7.602 8.375 1 97.69 292 ARG B O 1
ATOM 5155 N N . ILE B 1 293 ? -8.523 -7.555 6.523 1 96.5 293 ILE B N 1
ATOM 5156 C CA . ILE B 1 293 ? -7.883 -8.828 6.816 1 96.5 293 ILE B CA 1
ATOM 5157 C C . ILE B 1 293 ? -6.961 -8.68 8.023 1 96.5 293 ILE B C 1
ATOM 5159 O O . ILE B 1 293 ? -6.641 -9.664 8.695 1 96.5 293 ILE B O 1
ATOM 5163 N N . ASP B 1 294 ? -6.527 -7.457 8.336 1 95.81 294 ASP B N 1
ATOM 5164 C CA . ASP B 1 294 ? -5.664 -7.32 9.5 1 95.81 294 ASP B CA 1
ATOM 5165 C C . ASP B 1 294 ? -6.488 -7.074 10.766 1 95.81 294 ASP B C 1
ATOM 5167 O O . ASP B 1 294 ? -5.934 -6.84 11.844 1 95.81 294 ASP B O 1
ATOM 5171 N N . GLY B 1 295 ? -7.855 -6.961 10.641 1 96.69 295 GLY B N 1
ATOM 5172 C CA . GLY B 1 295 ? -8.734 -6.867 11.797 1 96.69 295 GLY B CA 1
ATOM 5173 C C . GLY B 1 295 ? -9.039 -5.438 12.195 1 96.69 295 GLY B C 1
ATOM 5174 O O . GLY B 1 295 ? -9.656 -5.199 13.234 1 96.69 295 GLY B O 1
ATOM 5175 N N . THR B 1 296 ? -8.641 -4.488 11.438 1 97.88 296 THR B N 1
ATOM 5176 C CA . THR B 1 296 ? -8.844 -3.074 11.742 1 97.88 296 THR B CA 1
ATOM 5177 C C . THR B 1 296 ? -10.312 -2.787 12.031 1 97.88 296 THR B C 1
ATOM 5179 O O . THR B 1 296 ? -10.641 -2.184 13.047 1 97.88 296 THR B O 1
ATOM 5182 N N . PHE B 1 297 ? -11.211 -3.301 11.219 1 98.31 297 PHE B N 1
ATOM 5183 C CA . PHE B 1 297 ? -12.617 -2.93 11.305 1 98.31 297 PHE B CA 1
ATOM 5184 C C . PHE B 1 297 ? -13.305 -3.652 12.453 1 98.31 297 PHE B C 1
ATOM 5186 O O . PHE B 1 297 ? -14.398 -3.27 12.875 1 98.31 297 PHE B O 1
ATOM 5193 N N . HIS B 1 298 ? -12.68 -4.648 13 1 97.75 298 HIS B N 1
ATOM 5194 C CA . HIS B 1 298 ? -13.234 -5.32 14.172 1 97.75 298 HIS B CA 1
ATOM 5195 C C . HIS B 1 298 ? -12.773 -4.648 15.461 1 97.75 298 HIS B C 1
ATOM 5197 O O . HIS B 1 298 ? -13.312 -4.922 16.531 1 97.75 298 HIS B O 1
ATOM 5203 N N . LYS B 1 299 ? -11.789 -3.828 15.336 1 98 299 LYS B N 1
ATOM 5204 C CA . LYS B 1 299 ? -11.227 -3.15 16.5 1 98 299 LYS B CA 1
ATOM 5205 C C . LYS B 1 299 ? -11.93 -1.819 16.75 1 98 299 LYS B C 1
ATOM 5207 O O . LYS B 1 299 ? -12.164 -1.44 17.906 1 98 299 LYS B O 1
ATOM 5212 N N . ILE B 1 300 ? -12.367 -1.127 15.758 1 98.75 300 ILE B N 1
ATOM 5213 C CA . ILE B 1 300 ? -12.836 0.248 15.883 1 98.75 300 ILE B CA 1
ATOM 5214 C C . ILE B 1 300 ? -14.297 0.254 16.344 1 98.75 300 ILE B C 1
ATOM 5216 O O . ILE B 1 300 ? -15 -0.753 16.203 1 98.75 300 ILE B O 1
ATOM 5220 N N . LYS B 1 301 ? -14.773 1.462 16.812 1 98.69 301 LYS B N 1
ATOM 5221 C CA . LYS B 1 301 ? -16.141 1.617 17.328 1 98.69 301 LYS B CA 1
ATOM 5222 C C . LYS B 1 301 ? -16.953 2.518 16.406 1 98.69 301 LYS B C 1
ATOM 5224 O O . LYS B 1 301 ? -18.172 2.658 16.594 1 98.69 301 LYS B O 1
ATOM 5229 N N . GLY B 1 302 ? -16.359 3.109 15.492 1 98.88 302 GLY B N 1
ATOM 5230 C CA . GLY B 1 302 ? -17 3.992 14.539 1 98.88 302 GLY B CA 1
ATOM 5231 C C . GLY B 1 302 ? -16.094 4.41 13.398 1 98.88 302 GLY B C 1
ATOM 5232 O O . GLY B 1 302 ? -14.867 4.27 13.492 1 98.88 302 GLY B O 1
ATOM 5233 N N . LEU B 1 303 ? -16.703 4.82 12.336 1 98.88 303 LEU B N 1
ATOM 5234 C CA . LEU B 1 303 ? -15.953 5.254 11.156 1 98.88 303 LEU B CA 1
ATOM 5235 C C . LEU B 1 303 ? -16.469 6.602 10.656 1 98.88 303 LEU B C 1
ATOM 5237 O O . LEU B 1 303 ? -17.672 6.781 10.453 1 98.88 303 LEU B O 1
ATOM 5241 N N . VAL B 1 304 ? -15.586 7.559 10.609 1 98.81 304 VAL B N 1
ATOM 5242 C CA . VAL B 1 304 ? -15.836 8.859 10 1 98.81 304 VAL B CA 1
ATOM 5243 C C . VAL B 1 304 ? -15.047 8.984 8.695 1 98.81 304 VAL B C 1
ATOM 5245 O O . VAL B 1 304 ? -13.82 8.867 8.688 1 98.81 304 VAL B O 1
ATOM 5248 N N . MET B 1 305 ? -15.734 9.219 7.617 1 98 305 MET B N 1
ATOM 5249 C CA . MET B 1 305 ? -15.094 9.289 6.309 1 98 305 MET B CA 1
ATOM 5250 C C . MET B 1 305 ? -15.25 10.68 5.699 1 98 305 MET B C 1
ATOM 5252 O O . MET B 1 305 ? -16.359 11.227 5.68 1 98 305 MET B O 1
ATOM 5256 N N . GLY B 1 306 ? -14.172 11.219 5.188 1 96.19 306 GLY B N 1
ATOM 5257 C CA . GLY B 1 306 ? -14.234 12.461 4.43 1 96.19 306 GLY B CA 1
ATOM 5258 C C . GLY B 1 306 ? -14.805 12.281 3.035 1 96.19 306 GLY B C 1
ATOM 5259 O O . GLY B 1 306 ? -15 11.148 2.58 1 96.19 306 GLY B O 1
ATOM 5260 N N . ARG B 1 307 ? -15.031 13.367 2.371 1 90.5 307 ARG B N 1
ATOM 5261 C CA . ARG B 1 307 ? -15.469 13.297 0.979 1 90.5 307 ARG B CA 1
ATOM 5262 C C . ARG B 1 307 ? -14.383 12.703 0.093 1 90.5 307 ARG B C 1
ATOM 5264 O O . ARG B 1 307 ? -13.195 12.938 0.316 1 90.5 307 ARG B O 1
ATOM 5271 N N . VAL B 1 308 ? -14.852 11.945 -0.892 1 88.12 308 VAL B N 1
ATOM 5272 C CA . VAL B 1 308 ? -13.875 11.352 -1.802 1 88.12 308 VAL B CA 1
ATOM 5273 C C . VAL B 1 308 ? -13.523 12.344 -2.902 1 88.12 308 VAL B C 1
ATOM 5275 O O . VAL B 1 308 ? -14.383 13.086 -3.387 1 88.12 308 VAL B O 1
ATOM 5278 N N . PHE B 1 309 ? -12.375 12.312 -3.227 1 85.31 309 PHE B N 1
ATOM 5279 C CA . PHE B 1 309 ? -11.805 13.305 -4.129 1 85.31 309 PHE B CA 1
ATOM 5280 C C . PHE B 1 309 ? -12.141 12.977 -5.578 1 85.31 309 PHE B C 1
ATOM 5282 O O . PHE B 1 309 ? -11.781 11.906 -6.074 1 85.31 309 PHE B O 1
ATOM 5289 N N . LYS B 1 310 ? -12.836 13.836 -6.352 1 86 310 LYS B N 1
ATOM 5290 C CA . LYS B 1 310 ? -13.023 13.898 -7.797 1 86 310 LYS B CA 1
ATOM 5291 C C . LYS B 1 310 ? -13.664 12.625 -8.328 1 86 310 LYS B C 1
ATOM 5293 O O . LYS B 1 310 ? -13.211 12.062 -9.328 1 86 310 LYS B O 1
ATOM 5298 N N . HIS B 1 311 ? -14.602 12.133 -7.648 1 86 311 HIS B N 1
ATOM 5299 C CA . HIS B 1 311 ? -15.398 11.008 -8.125 1 86 311 HIS B CA 1
ATOM 5300 C C . HIS B 1 311 ? -16.797 11.461 -8.539 1 86 311 HIS B C 1
ATOM 5302 O O . HIS B 1 311 ? -17.391 12.32 -7.891 1 86 311 HIS B O 1
ATOM 5308 N N . LYS B 1 312 ? -17.219 10.891 -9.633 1 88.38 312 LYS B N 1
ATOM 5309 C CA . LYS B 1 312 ? -18.609 11.109 -10.031 1 88.38 312 LYS B CA 1
ATOM 5310 C C . LYS B 1 312 ? -19.578 10.406 -9.078 1 88.38 312 LYS B C 1
ATOM 5312 O O . LYS B 1 312 ? -19.172 9.531 -8.312 1 88.38 312 LYS B O 1
ATOM 5317 N N . SER B 1 313 ? -20.766 10.773 -9.156 1 90.38 313 SER B N 1
ATOM 5318 C CA . SER B 1 313 ? -21.781 10.297 -8.219 1 90.38 313 SER B CA 1
ATOM 5319 C C . SER B 1 313 ? -21.828 8.766 -8.203 1 90.38 313 SER B C 1
ATOM 5321 O O . SER B 1 313 ? -21.922 8.164 -7.137 1 90.38 313 SER B O 1
ATOM 5323 N N . GLU B 1 314 ? -21.797 8.172 -9.32 1 92.06 314 GLU B N 1
ATOM 5324 C CA . GLU B 1 314 ? -21.859 6.711 -9.406 1 92.06 314 GLU B CA 1
ATOM 5325 C C . GLU B 1 314 ? -20.656 6.066 -8.727 1 92.06 314 GLU B C 1
ATOM 5327 O O . GLU B 1 314 ? -20.781 5.023 -8.078 1 92.06 314 GLU B O 1
ATOM 5332 N N . ASP B 1 315 ? -19.5 6.648 -8.922 1 94.06 315 ASP B N 1
ATOM 5333 C CA . ASP B 1 315 ? -18.297 6.148 -8.289 1 94.06 315 ASP B CA 1
ATOM 5334 C C . ASP B 1 315 ? -18.344 6.332 -6.77 1 94.06 315 ASP B C 1
ATOM 5336 O O . ASP B 1 315 ? -17.875 5.477 -6.016 1 94.06 315 ASP B O 1
ATOM 5340 N N . VAL B 1 316 ? -18.969 7.461 -6.34 1 94.81 316 VAL B N 1
ATOM 5341 C CA . VAL B 1 316 ? -19.125 7.691 -4.906 1 94.81 316 VAL B CA 1
ATOM 5342 C C . VAL B 1 316 ? -20.016 6.605 -4.305 1 94.81 316 VAL B C 1
ATOM 5344 O O . VAL B 1 316 ? -19.688 6.031 -3.268 1 94.81 316 VAL B O 1
ATOM 5347 N N . ASP B 1 317 ? -21.094 6.32 -4.969 1 95.44 317 ASP B N 1
ATOM 5348 C CA . ASP B 1 317 ? -22 5.266 -4.508 1 95.44 317 ASP B CA 1
ATOM 5349 C C . ASP B 1 317 ? -21.266 3.93 -4.391 1 95.44 317 ASP B C 1
ATOM 5351 O O . ASP B 1 317 ? -21.484 3.182 -3.434 1 95.44 317 ASP B O 1
ATOM 5355 N N . GLU B 1 318 ? -20.453 3.654 -5.355 1 96.75 318 GLU B N 1
ATOM 5356 C CA . GLU B 1 318 ? -19.703 2.406 -5.348 1 96.75 318 GLU B CA 1
ATOM 5357 C C . GLU B 1 318 ? -18.688 2.379 -4.203 1 96.75 318 GLU B C 1
ATOM 5359 O O . GLU B 1 318 ? -18.516 1.354 -3.539 1 96.75 318 GLU B O 1
ATOM 5364 N N . ILE B 1 319 ? -18.016 3.467 -3.986 1 97 319 ILE B N 1
ATOM 5365 C CA . ILE B 1 319 ? -17.062 3.555 -2.887 1 97 319 ILE B CA 1
ATOM 5366 C C . ILE B 1 319 ? -17.781 3.301 -1.562 1 97 319 ILE B C 1
ATOM 5368 O O . ILE B 1 319 ? -17.281 2.547 -0.719 1 97 319 ILE B O 1
ATOM 5372 N N . LEU B 1 320 ? -18.953 3.916 -1.379 1 97.12 320 LEU B N 1
ATOM 5373 C CA . LEU B 1 320 ? -19.719 3.725 -0.154 1 97.12 320 LEU B CA 1
ATOM 5374 C C . LEU B 1 320 ? -20.156 2.271 -0.011 1 97.12 320 LEU B C 1
ATOM 5376 O O . LEU B 1 320 ? -20.156 1.723 1.094 1 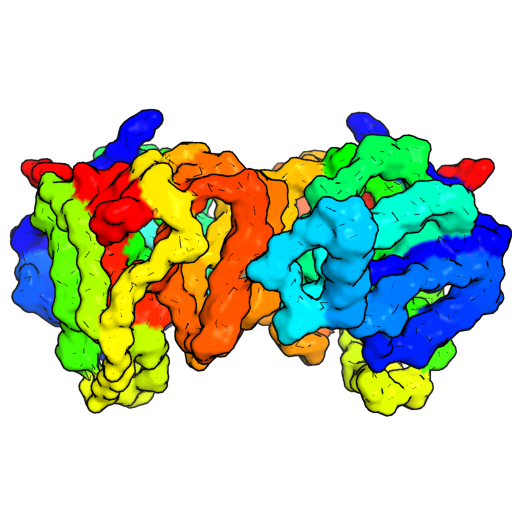97.12 320 LEU B O 1
ATOM 5380 N N . ARG B 1 321 ? -20.516 1.658 -1.126 1 97.12 321 ARG B N 1
ATOM 5381 C CA . ARG B 1 321 ? -20.844 0.236 -1.11 1 97.12 321 ARG B CA 1
ATOM 5382 C C . ARG B 1 321 ? -19.656 -0.598 -0.667 1 97.12 321 ARG B C 1
ATOM 5384 O O . ARG B 1 321 ? -19.797 -1.543 0.11 1 97.12 321 ARG B O 1
ATOM 5391 N N . LEU B 1 322 ? -18.484 -0.28 -1.142 1 97.31 322 LEU B N 1
ATOM 5392 C CA . LEU B 1 322 ? -17.266 -1 -0.789 1 97.31 322 LEU B CA 1
ATOM 5393 C C . LEU B 1 322 ? -16.969 -0.861 0.7 1 97.31 322 LEU B C 1
ATOM 5395 O O . LEU B 1 322 ? -16.516 -1.818 1.34 1 97.31 322 LEU B O 1
ATOM 5399 N N . VAL B 1 323 ? -17.203 0.339 1.231 1 98.12 323 VAL B N 1
ATOM 5400 C CA . VAL B 1 323 ? -17 0.559 2.66 1 98.12 323 VAL B CA 1
ATOM 5401 C C . VAL B 1 323 ? -17.922 -0.366 3.457 1 98.12 323 VAL B C 1
ATOM 5403 O O . VAL B 1 323 ? -17.484 -1.041 4.387 1 98.12 323 VAL B O 1
ATOM 5406 N N . LEU B 1 324 ? -19.172 -0.408 3.051 1 98 324 LEU B N 1
ATOM 5407 C CA . LEU B 1 324 ? -20.125 -1.276 3.727 1 98 324 LEU B CA 1
ATOM 5408 C C . LEU B 1 324 ? -19.734 -2.742 3.557 1 98 324 LEU B C 1
ATOM 5410 O O . LEU B 1 324 ? -19.828 -3.525 4.504 1 98 324 LEU B O 1
ATOM 5414 N N . TYR B 1 325 ? -19.344 -3.074 2.4 1 97.31 325 TYR B N 1
ATOM 5415 C CA . TYR B 1 325 ? -18.953 -4.449 2.094 1 97.31 325 TYR B CA 1
ATOM 5416 C C . TYR B 1 325 ? -17.812 -4.91 2.988 1 97.31 325 TYR B C 1
ATOM 5418 O O . TYR B 1 325 ? -17.891 -5.98 3.598 1 97.31 325 TYR B O 1
ATOM 5426 N N . HIS B 1 326 ? -16.781 -4.125 3.119 1 97.94 326 HIS B N 1
ATOM 5427 C CA . HIS B 1 326 ? -15.586 -4.543 3.857 1 97.94 326 HIS B CA 1
ATOM 5428 C C . HIS B 1 326 ? -15.805 -4.43 5.363 1 97.94 326 HIS B C 1
ATOM 5430 O O . HIS B 1 326 ? -15.047 -4.996 6.148 1 97.94 326 HIS B O 1
ATOM 5436 N N . THR B 1 327 ? -16.75 -3.711 5.766 1 98 327 THR B N 1
ATOM 5437 C CA . THR B 1 327 ? -17.062 -3.607 7.188 1 98 327 THR B CA 1
ATOM 5438 C C . THR B 1 327 ? -18.281 -4.465 7.531 1 98 327 THR B C 1
ATOM 5440 O O . THR B 1 327 ? -18.891 -4.289 8.586 1 98 327 THR B O 1
ATOM 5443 N N . ARG B 1 328 ? -18.422 -5.457 6.609 1 91.81 328 ARG B N 1
ATOM 5444 C CA . ARG B 1 328 ? -19.562 -6.336 6.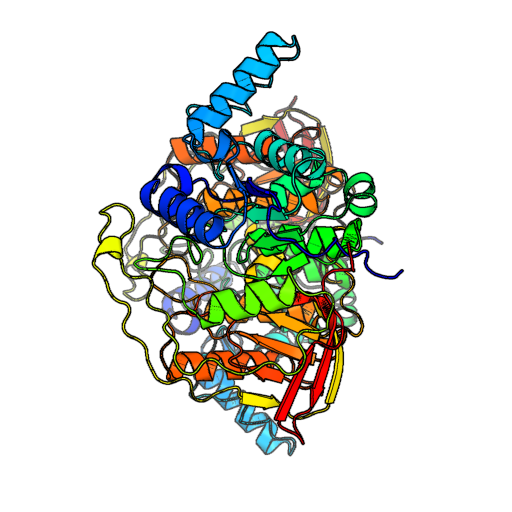812 1 91.81 328 ARG B CA 1
ATOM 5445 C C . ARG B 1 328 ? -19.391 -7.188 8.07 1 91.81 328 ARG B C 1
ATOM 5447 O O . ARG B 1 328 ? -18.281 -7.617 8.383 1 91.81 328 ARG B O 1
ATOM 5454 N N . ASP B 1 329 ? -20.266 -7.293 8.922 1 93.31 329 ASP B N 1
ATOM 5455 C CA . ASP B 1 329 ? -20.281 -8.086 10.148 1 93.31 329 ASP B CA 1
ATOM 5456 C C . ASP B 1 329 ? -20 -7.215 11.367 1 93.31 329 ASP B C 1
ATOM 5458 O O . ASP B 1 329 ? -19.672 -7.73 12.438 1 93.31 329 ASP B O 1
ATOM 5462 N N . THR B 1 330 ? -19.812 -5.926 11.133 1 97.12 330 THR B N 1
ATOM 5463 C CA . THR B 1 330 ? -19.719 -4.969 12.234 1 97.12 330 THR B CA 1
ATOM 5464 C C . THR B 1 330 ? -21 -4.148 12.344 1 97.12 330 THR B C 1
ATOM 5466 O O . THR B 1 330 ? -21.859 -4.219 11.469 1 97.12 330 THR B O 1
ATOM 5469 N N . SER B 1 331 ? -21.141 -3.414 13.43 1 97.81 331 SER B N 1
ATOM 5470 C CA . SER B 1 331 ? -22.391 -2.695 13.641 1 97.81 331 SER B CA 1
ATOM 5471 C C . SER B 1 331 ? -22.141 -1.23 13.984 1 97.81 331 SER B C 1
ATOM 5473 O O . SER B 1 331 ? -23.078 -0.477 14.25 1 97.81 331 SER B O 1
ATOM 5475 N N . PHE B 1 332 ? -20.906 -0.859 14 1 98.62 332 PHE B N 1
ATOM 5476 C CA . PHE B 1 332 ? -20.562 0.494 14.43 1 98.62 332 PHE B CA 1
ATOM 5477 C C . PHE B 1 332 ? -21.094 1.521 13.43 1 98.62 332 PHE B C 1
ATOM 5479 O O . PHE B 1 332 ? -21.281 1.212 12.258 1 98.62 332 PHE B O 1
ATOM 5486 N N . PRO B 1 333 ? -21.359 2.775 13.906 1 98.88 333 PRO B N 1
ATOM 5487 C CA . PRO B 1 333 ? -21.828 3.824 13 1 98.88 333 PRO B CA 1
ATOM 5488 C C . PRO B 1 333 ? -20.766 4.273 12.008 1 98.88 333 PRO B C 1
ATOM 5490 O O . PRO B 1 333 ? -19.562 4.277 12.336 1 98.88 333 PRO B O 1
ATOM 5493 N N . ILE B 1 334 ? -21.266 4.594 10.852 1 98.88 334 ILE B N 1
ATOM 5494 C CA . ILE B 1 334 ? -20.406 5.109 9.789 1 98.88 334 ILE B CA 1
ATOM 5495 C C . ILE B 1 334 ? -20.969 6.438 9.281 1 98.88 334 ILE B C 1
ATOM 5497 O O . ILE B 1 334 ? -22.094 6.496 8.797 1 98.88 334 ILE B O 1
ATOM 5501 N N . LEU B 1 335 ? -20.188 7.477 9.438 1 98.81 335 LEU B N 1
ATOM 5502 C CA . LEU B 1 335 ? -20.516 8.82 8.977 1 98.81 335 LEU B CA 1
ATOM 5503 C C . LEU B 1 335 ? -19.672 9.211 7.766 1 98.81 335 LEU B C 1
ATOM 5505 O O . LEU B 1 335 ? -18.453 9.102 7.797 1 98.81 335 LEU B O 1
ATOM 5509 N N . TYR B 1 336 ? -20.359 9.586 6.645 1 97.69 336 TYR B N 1
ATOM 5510 C CA . TYR B 1 336 ? -19.656 9.961 5.418 1 97.69 336 TYR B CA 1
ATOM 5511 C C . TYR B 1 336 ? -19.891 11.43 5.086 1 97.69 336 TYR B C 1
ATOM 5513 O O . TYR B 1 336 ? -20.938 11.992 5.426 1 97.69 336 TYR B O 1
ATOM 5521 N N . GLY B 1 337 ? -18.859 12.023 4.469 1 96.44 337 GLY B N 1
ATOM 5522 C CA . GLY B 1 337 ? -19.031 13.336 3.859 1 96.44 337 GLY B CA 1
ATOM 5523 C C . GLY B 1 337 ? -18.5 14.469 4.715 1 96.44 337 GLY B C 1
ATOM 5524 O O . GLY B 1 337 ? -18.828 15.633 4.488 1 96.44 337 GLY B O 1
ATOM 5525 N N . VAL B 1 338 ? -17.797 14.141 5.711 1 96.94 338 VAL B N 1
ATOM 5526 C CA . VAL B 1 338 ? -17.219 15.156 6.582 1 96.94 338 VAL B CA 1
ATOM 5527 C C . VAL B 1 338 ? -16.188 15.984 5.805 1 96.94 338 VAL B C 1
ATOM 5529 O O . VAL B 1 338 ? -15.539 15.469 4.895 1 96.94 338 VAL B O 1
ATOM 5532 N N . ASP B 1 339 ? -16.047 17.25 6.105 1 96.5 339 ASP B N 1
ATOM 5533 C CA . ASP B 1 339 ? -15.188 18.172 5.387 1 96.5 339 ASP B CA 1
ATOM 5534 C C . ASP B 1 339 ? -13.719 17.969 5.758 1 96.5 339 ASP B C 1
ATOM 5536 O O . ASP B 1 339 ? -13.062 18.891 6.25 1 96.5 339 ASP B O 1
ATOM 5540 N N . ILE B 1 340 ? -13.211 16.766 5.422 1 94.75 340 ILE B N 1
ATOM 5541 C CA . ILE B 1 340 ? -11.836 16.391 5.73 1 94.75 340 ILE B CA 1
ATOM 5542 C C . ILE B 1 340 ? -11.188 15.758 4.5 1 94.75 340 ILE B C 1
ATOM 5544 O O . ILE B 1 340 ? -11.852 15.062 3.73 1 94.75 340 ILE B O 1
ATOM 5548 N N . GLY B 1 341 ? -9.922 16.078 4.301 1 91.25 341 GLY B N 1
ATOM 5549 C CA . GLY B 1 341 ? -9.172 15.391 3.262 1 91.25 341 GLY B CA 1
ATOM 5550 C C . GLY B 1 341 ? -8.922 16.25 2.035 1 91.25 341 GLY B C 1
ATOM 5551 O O . GLY B 1 341 ? -8.57 17.422 2.154 1 91.25 341 GLY B O 1
ATOM 5552 N N . HIS B 1 342 ? -9.055 15.688 0.836 1 92.19 342 HIS B N 1
ATOM 5553 C CA . HIS B 1 342 ? -8.625 16.328 -0.406 1 92.19 342 HIS B CA 1
ATOM 5554 C C . HIS B 1 342 ? -9.781 17.078 -1.058 1 92.19 342 HIS B C 1
ATOM 5556 O O . HIS B 1 342 ? -10.023 16.938 -2.258 1 92.19 342 HIS B O 1
ATOM 5562 N N . THR B 1 343 ? -10.484 17.797 -0.241 1 87.19 343 THR B N 1
ATOM 5563 C CA . THR B 1 343 ? -11.562 18.688 -0.665 1 87.19 343 THR B CA 1
ATOM 5564 C C . THR B 1 343 ? -11.422 20.062 -0.013 1 87.19 343 THR B C 1
ATOM 5566 O O . THR B 1 343 ? -10.562 20.25 0.853 1 87.19 343 THR B O 1
ATOM 5569 N N . ASN B 1 344 ? -12.172 21.016 -0.523 1 92 344 ASN B N 1
ATOM 5570 C CA . ASN B 1 344 ? -12.203 22.359 0.021 1 92 344 ASN B CA 1
ATOM 5571 C C . ASN B 1 344 ? -13.641 22.812 0.299 1 92 344 ASN B C 1
ATOM 5573 O O . ASN B 1 344 ? -14.539 22.578 -0.504 1 92 344 ASN B O 1
ATOM 5577 N N . PRO B 1 345 ? -13.875 23.359 1.495 1 95.25 345 PRO B N 1
ATOM 5578 C CA . PRO B 1 345 ? -12.945 23.609 2.596 1 95.25 345 PRO B CA 1
ATOM 5579 C C . PRO B 1 345 ? -12.688 22.375 3.451 1 95.25 345 PRO B C 1
ATOM 5581 O O . PRO B 1 345 ? -13.305 21.328 3.232 1 95.25 345 PRO B O 1
ATOM 5584 N N . VAL B 1 346 ? -11.727 22.453 4.355 1 95.88 346 VAL B N 1
ATOM 5585 C CA . VAL B 1 346 ? -11.414 21.328 5.23 1 95.88 346 VAL B CA 1
ATOM 5586 C C . VAL B 1 346 ? -11.398 21.797 6.684 1 95.88 346 VAL B C 1
ATOM 5588 O O . VAL B 1 346 ? -10.961 22.906 6.98 1 95.88 346 VAL B O 1
ATOM 5591 N N . MET B 1 347 ? -11.859 20.953 7.531 1 97.31 347 MET B N 1
ATOM 5592 C CA . MET B 1 347 ? -11.766 21.234 8.961 1 97.31 347 MET B CA 1
ATOM 5593 C C . MET B 1 347 ? -10.477 20.672 9.539 1 97.31 347 MET B C 1
ATOM 5595 O O . MET B 1 347 ? -9.82 19.828 8.914 1 97.31 347 MET B O 1
ATOM 5599 N N . THR B 1 348 ? -10.031 21.188 10.656 1 98.19 348 THR B N 1
ATOM 5600 C CA . THR B 1 348 ? -8.93 20.656 11.445 1 98.19 348 THR B CA 1
ATOM 5601 C C . THR B 1 348 ? -9.445 19.781 12.586 1 98.19 348 THR B C 1
ATOM 5603 O O . THR B 1 348 ? -10.281 20.219 13.383 1 98.19 348 THR B O 1
ATOM 5606 N N . ILE B 1 349 ? -8.992 18.531 12.625 1 98.19 349 ILE B N 1
ATOM 5607 C CA . ILE B 1 349 ? -9.438 17.578 13.633 1 98.19 349 ILE B CA 1
ATOM 5608 C C . ILE B 1 349 ? -8.273 17.234 14.555 1 98.19 349 ILE B C 1
ATOM 5610 O O . ILE B 1 349 ? -7.203 16.828 14.086 1 98.19 349 ILE B O 1
ATOM 5614 N N . PRO B 1 350 ? -8.469 17.438 15.922 1 98.69 350 PRO B N 1
ATOM 5615 C CA . PRO B 1 350 ? -7.445 16.969 16.844 1 98.69 350 PRO B CA 1
ATOM 5616 C C . PRO B 1 350 ? -7.453 15.445 17.016 1 98.69 350 PRO B C 1
ATOM 5618 O O . PRO B 1 350 ? -8.258 14.906 17.781 1 98.69 350 PRO B O 1
ATOM 5621 N N . LEU B 1 351 ? -6.551 14.758 16.375 1 98.75 351 LEU B N 1
ATOM 5622 C CA . LEU B 1 351 ? -6.438 13.305 16.469 1 98.75 351 LEU B CA 1
ATOM 5623 C C . LEU B 1 351 ? -6.027 12.883 17.875 1 98.75 351 LEU B C 1
ATOM 5625 O O . LEU B 1 351 ? -5.09 13.445 18.453 1 98.75 351 LEU B O 1
ATOM 5629 N N . GLY B 1 352 ? -6.645 11.945 18.406 1 98.25 352 GLY B N 1
ATOM 5630 C CA . GLY B 1 352 ? -6.438 11.508 19.781 1 98.25 352 GLY B CA 1
ATOM 5631 C C . GLY B 1 352 ? -7.52 11.984 20.734 1 98.25 352 GLY B C 1
ATOM 5632 O O . GLY B 1 352 ? -7.66 11.453 21.828 1 98.25 352 GLY B O 1
ATOM 5633 N N . ALA B 1 353 ? -8.266 13.008 20.312 1 98.19 353 ALA B N 1
ATOM 5634 C CA . ALA B 1 353 ? -9.328 13.555 21.141 1 98.19 353 ALA B CA 1
ATOM 5635 C C . ALA B 1 353 ? -10.531 12.617 21.203 1 98.19 353 ALA B C 1
ATOM 5637 O O . ALA B 1 353 ? -10.836 11.938 20.219 1 98.19 353 ALA B O 1
ATOM 5638 N N . GLN B 1 354 ? -11.25 12.703 22.297 1 98.25 354 GLN B N 1
ATOM 5639 C CA . GLN B 1 354 ? -12.492 11.953 22.438 1 98.25 354 GLN B CA 1
ATOM 5640 C C . GLN B 1 354 ? -13.594 12.555 21.562 1 98.25 354 GLN B C 1
ATOM 5642 O O . GLN B 1 354 ? -13.789 13.773 21.562 1 98.25 354 GLN B O 1
ATOM 5647 N N . VAL B 1 355 ? -14.297 11.641 20.797 1 98.75 355 VAL B N 1
ATOM 5648 C CA . VAL B 1 355 ? -15.414 12.117 19.969 1 98.75 355 VAL B CA 1
ATOM 5649 C C . VAL B 1 355 ? -16.609 11.195 20.156 1 98.75 355 VAL B C 1
ATOM 5651 O O . VAL B 1 355 ? -16.484 10.078 20.656 1 98.75 355 VAL B O 1
ATOM 5654 N N . SER B 1 356 ? -17.734 11.719 19.844 1 98.81 356 SER B N 1
ATOM 5655 C CA . SER B 1 356 ? -18.953 10.922 19.844 1 98.81 356 SER B CA 1
ATOM 5656 C C . SER B 1 356 ? -19.703 11.055 18.531 1 98.81 356 SER B C 1
ATOM 5658 O O . SER B 1 356 ? -19.719 12.125 17.922 1 98.81 356 SER B O 1
ATOM 5660 N N . LEU B 1 357 ? -20.234 9.969 18.078 1 98.88 357 LEU B N 1
ATOM 5661 C CA . LEU B 1 357 ? -21.141 9.852 16.938 1 98.88 357 LEU B CA 1
ATOM 5662 C C . LEU B 1 357 ? -22.531 9.414 17.391 1 98.88 357 LEU B C 1
ATOM 5664 O O . LEU B 1 357 ? -22.672 8.492 18.188 1 98.88 357 LEU B O 1
ATOM 5668 N N . ASP B 1 358 ? -23.547 10.078 16.953 1 98.81 358 ASP B N 1
ATOM 5669 C CA . ASP B 1 358 ? -24.922 9.734 17.281 1 98.81 358 ASP B CA 1
ATOM 5670 C C . ASP B 1 358 ? -25.859 9.984 16.109 1 98.81 358 ASP B C 1
ATOM 5672 O O . ASP B 1 358 ? -26.281 11.125 15.875 1 98.81 358 ASP B O 1
ATOM 5676 N N . SER B 1 359 ? -26.312 8.93 15.43 1 98.5 359 SER B N 1
ATOM 5677 C CA . SER B 1 359 ? -27.156 9.07 14.258 1 98.5 359 SER B CA 1
ATOM 5678 C C . SER B 1 359 ? -28.578 9.477 14.648 1 98.5 359 SER B C 1
ATOM 5680 O O . SER B 1 359 ? -29.312 10.07 13.852 1 98.5 359 SER B O 1
ATOM 5682 N N . SER B 1 360 ? -29 9.195 15.789 1 98.38 360 SER B N 1
ATOM 5683 C CA . SER B 1 360 ? -30.359 9.531 16.219 1 98.38 360 SER B CA 1
ATOM 5684 C C . SER B 1 360 ? -30.531 11.039 16.375 1 98.38 360 SER B C 1
ATOM 5686 O O . SER B 1 360 ? -31.625 11.562 16.156 1 98.38 360 SER B O 1
ATOM 5688 N N . THR B 1 361 ? -29.516 11.719 16.75 1 98 361 THR B N 1
ATOM 5689 C CA . THR B 1 361 ? -29.578 13.164 16.906 1 98 361 THR B CA 1
ATOM 5690 C C . THR B 1 361 ? -28.797 13.867 15.797 1 98 361 THR B C 1
ATOM 5692 O O . THR B 1 361 ? -28.641 15.086 15.82 1 98 361 THR B O 1
ATOM 5695 N N . ASP B 1 362 ? -28.266 13.047 14.867 1 97.81 362 ASP B N 1
ATOM 5696 C CA . ASP B 1 362 ? -27.5 13.555 13.727 1 97.81 362 ASP B CA 1
ATOM 5697 C C . ASP B 1 362 ? -26.312 14.398 14.195 1 97.81 362 ASP B C 1
ATOM 5699 O O . ASP B 1 362 ? -26.141 15.539 13.742 1 97.81 362 ASP B O 1
ATOM 5703 N N . ARG B 1 363 ? -25.5 13.797 15.117 1 98.12 363 ARG B N 1
ATOM 5704 C CA . ARG B 1 363 ? -24.438 14.602 15.703 1 98.12 363 ARG B CA 1
ATOM 5705 C C . ARG B 1 363 ? -23.094 13.891 15.602 1 98.12 363 ARG B C 1
ATOM 5707 O O . ARG B 1 363 ? -23 12.688 15.836 1 98.12 363 ARG B O 1
ATOM 5714 N N . PHE B 1 364 ? -22.125 14.539 15.203 1 98.81 364 PHE B N 1
ATOM 5715 C CA . PHE B 1 364 ? -20.703 14.281 15.367 1 98.81 364 PHE B CA 1
ATOM 5716 C C . PHE B 1 364 ? -20.062 15.336 16.266 1 98.81 364 PHE B C 1
ATOM 5718 O O . PHE B 1 364 ? -20.031 16.516 15.914 1 98.81 364 PHE B O 1
ATOM 5725 N N . VAL B 1 365 ? -19.531 14.922 17.422 1 98.88 365 VAL B N 1
ATOM 5726 C CA . VAL B 1 365 ? -19.094 15.898 18.422 1 98.88 365 VAL B CA 1
ATOM 5727 C C . VAL B 1 365 ? -17.656 15.594 18.844 1 98.88 365 VAL B C 1
ATOM 5729 O O . VAL B 1 365 ? -17.344 14.461 19.203 1 98.88 365 VAL B O 1
ATOM 5732 N N . ILE B 1 366 ? -16.781 16.594 18.75 1 98.75 366 ILE B N 1
ATOM 5733 C CA . ILE B 1 366 ? -15.453 16.531 19.344 1 98.75 366 ILE B CA 1
ATOM 5734 C C . ILE B 1 366 ? -15.523 17 20.797 1 98.75 366 ILE B C 1
ATOM 5736 O O . ILE B 1 366 ? -15.656 18.188 21.078 1 98.75 366 ILE B O 1
ATOM 5740 N N . GLU B 1 367 ? -15.289 16.125 21.719 1 98.31 367 GLU B N 1
ATOM 5741 C CA . GLU B 1 367 ? -15.672 16.328 23.125 1 98.31 367 GLU B CA 1
ATOM 5742 C C . GLU B 1 367 ? -14.492 16.844 23.938 1 98.31 367 GLU B C 1
ATOM 5744 O O . GLU B 1 367 ? -14.664 17.281 25.078 1 98.31 367 GLU B O 1
ATOM 5749 N N . GLU B 1 368 ? -13.375 16.75 23.375 1 97.12 368 GLU B N 1
ATOM 5750 C CA . GLU B 1 368 ? -12.156 17.141 24.078 1 97.12 368 GLU B CA 1
ATOM 5751 C C . GLU B 1 368 ? -11.375 18.188 23.297 1 97.12 368 GLU B C 1
ATOM 5753 O O . GLU B 1 368 ? -11.305 18.109 22.062 1 97.12 368 GLU B O 1
ATOM 5758 N N . ALA B 1 369 ? -10.766 19.109 24.078 1 97.44 369 ALA B N 1
ATOM 5759 C CA . ALA B 1 369 ? -9.898 20.094 23.438 1 97.44 369 ALA B CA 1
ATOM 5760 C C . ALA B 1 369 ? -8.602 19.453 22.953 1 97.44 369 ALA B C 1
ATOM 5762 O O . ALA B 1 369 ? -8.047 18.562 23.609 1 97.44 369 ALA B O 1
ATOM 5763 N N . GLY B 1 370 ? -8.125 19.953 21.797 1 97.75 370 GLY B N 1
ATOM 5764 C CA . GLY B 1 370 ? -6.871 19.453 21.266 1 97.75 370 GLY B CA 1
ATOM 5765 C C . GLY B 1 370 ? -5.656 20.078 21.922 1 97.75 370 GLY B C 1
ATOM 5766 O O . GLY B 1 370 ? -4.555 19.516 21.859 1 97.75 370 GLY B O 1
ATOM 5767 N N . VAL B 1 371 ? -5.918 21.234 22.531 1 98.38 371 VAL B N 1
ATOM 5768 C CA . VAL B 1 371 ? -4.828 21.984 23.141 1 98.38 371 VAL B CA 1
ATOM 5769 C C . VAL B 1 371 ? -5.16 22.297 24.594 1 98.38 371 VAL B C 1
ATOM 5771 O O . VAL B 1 371 ? -6.309 22.141 25.016 1 98.38 371 VAL B O 1
ATOM 5774 N N . GLU B 1 372 ? -4.168 22.562 25.422 1 96.44 372 GLU B N 1
ATOM 5775 C CA . GLU B 1 372 ? -4.371 22.969 26.812 1 96.44 372 GLU B CA 1
ATOM 5776 C C . GLU B 1 372 ? -4.094 24.453 27 1 96.44 372 GLU B C 1
ATOM 5778 O O . GLU B 1 372 ? -3.494 25.094 26.141 1 96.44 372 GLU B O 1
ATOM 5783 N N . VAL B 1 373 ? -4.574 24.922 28.109 1 91.69 373 VAL B N 1
ATOM 5784 C CA . VAL B 1 373 ? -4.363 26.328 28.422 1 91.69 373 VAL B CA 1
ATOM 5785 C C . VAL B 1 373 ? -2.867 26.609 28.578 1 91.69 373 VAL B C 1
ATOM 5787 O O . VAL B 1 373 ? -2.137 25.812 29.172 1 91.69 373 VAL B O 1
ATOM 5790 N N . PRO B 1 374 ? -2.445 27.703 27.938 1 84.25 374 PRO B N 1
ATOM 5791 C CA . PRO B 1 374 ? -1.014 28 28 1 84.25 374 PRO B CA 1
ATOM 5792 C C . PRO B 1 374 ? -0.516 28.219 29.422 1 84.25 374 PRO B C 1
ATOM 5794 O O . PRO B 1 374 ? -1.277 28.672 30.281 1 84.25 374 PRO B O 1
#

Organism: Pythium oligandrum (NCBI:txid41045)

Foldseek 3Di:
DAFDFAAFDDQAAEEEEAALFALCCLLQVLLLVLLQVQVVVVRYHYHYDPLSNDAALVQLVVVQVVCVVVVRGDDCVVRPSVDDDQHSYPLQSRLVVVQCLLVDPRHAAYFYAAHGAPSLSNLVVHDLCSCLVRPHAYEYADLCLLVQLQNCLRNSHWYKYAHGSRGASSAPPGGDPQRVVLVCQARNDQAFSWWAWADQWKDLPPPADSNVPSRHPDDDDIDGQPTKDWLAADKAKAFEGEHEQVSLVVCPPHSSGHQQARYAYEYEWADPPDNQHTHDLVVLLVSLQVCLVVCVLVRYQHYEYADTHHDDPVSSVSSSVSNCVSSPPDRHIYMYHAQGDSMPPHHMDTGSFMWMDHVVVRTTTRHGHNHHHD/DAFDFAAFDDQAAEEEEAALFALCCLLQVLLLVLLQVQVVVVRYHYHYDPLSNDAALVQLVVVQVVCVVVVRGDDCVVRPSVDDDQHSYPLQSRLVVVQCLLVDPRHAAYFYAAHGAPSLSNLVVHDLCSCLVRPHAYEYADLCLLVQLQNCLRNSHWYKYAHGSRGASSAPPGGDPQRVVLVCQARNDQAFSWWAWADQWKFLDPPQDSNVPSRHPDDDDIDGQPTKDWLAADKAKAFEGEHEQVSLVVCPPHSSGHQQARYAYEYEWADPPDNQHTHDLVVLLVSLQVCLVVCVLVRYQHYEYADTRHDDPVSSVSSSVSNCVSSPPDRHIYMYHAQGDSMPPHHMDTGSFMWMDHVVVRTTTRHGHNHHHD